Protein AF-A0A7C3X7G8-F1 (afdb_monomer)

Nearest PDB structures (foldseek):
  5icu-assembly1_A  TM=6.407E-01  e=3.905E-02  Methylosinus trichosporium OB3b
  2ca4-assembly1_A  TM=5.528E-01  e=1.780E-02  Ancylobacter novellus
  5m60-assembly1_A  TM=2.795E-01  e=1.340E-03  Thermochaetoides thermophila
  5szp-assembly1_B  TM=4.345E-01  e=1.712E-01  Mus musculus
  6kvh-assembly1_A  TM=1.977E-01  e=3.449E+00  Evansstolkia leycettana

Mean predicted aligned error: 15.3 Å

pLDDT: mean 84.06, std 15.71, range [29.53, 98.81]

Sequence (571 aa):
MKRIILPLILSIAFSFAQTVARAELTGPTQNPYFVDGREGIGNNNNDGKSWLTPKKTIQAAVNAAMNDFPAQVWVRAGVYHETVTTEYVSIYGGFDGTESDRRDAKWWKNLTVIDGQGTQGSVVTLYFAKVDGFTIRNGGSGIGVSGDEAWISHNVIRETDRCVSLSDNKPGYSWITNNLLMDFDEYGIYNSRADVRCNTIVGNGSAGSHGIHRLLGNCISNIVTGCDYGVYDCPYTAFNHLWGNSVRDYYLSDNPQKTLGDDDISEDPEFANPDPQDPDYRLCYGSPCINTGYWDDAQPVEVVVDLDGHPRDQGCDPGPCIDIGAYEYGVSEDVDVIIESPQGTTWTIEPCQTSQVIEISASTEIEGASIDHVDLWIDGVRADPAPTYNETTELWTCEWTLPCPLPSQVAIRIRATDTEGNYAESAAAVELELQESPSVIFIRPEDSCGTTHDGHSWLTAFHSVQQGVNAAASEDKSEVWVAEGEYDVSQYGLSLADGVAVYGGFELGQCAREERDWLIHPSTLTGPSSAPVVTADCVGSGTALDGFTLAAGMPDCGGGVYCTDSSSHCG

Secondary structure (DSSP, 8-state):
---------TTTHHHHHHHHHHHTTTSS----EEE--STTT--TTS--SSTTS-BSSHHHHHHHHTTSSSEEEEEESEEEES-EEEESEEEEEEE-S--SSGGG--TTTS-EEEEEEEEEEEEEEEES-EEES-EEEEEEEEEEE-SS--EEES-EEEEEEEEEEE-SPPSS--EEES-EEESEEEEEEEEE-SEEES-EEE----TT-EEEEEE-SEEES-EEESSSEEEES--EEES-EE---SSEEEE-TT-TT----TTSB-S---EEE--TTS-EEEEPTT-TTTT-B---TTS-TT--B-TTS-BS----TTS--B-SSS------TT--EEE-SSSSPEEEE-TT--EEEEEE-EEE-STT--EEEEEEEETTEEPSSPPEEETTTTEEEEEEEPPSSPPSEE-EEEEEEETTS-EEE--S-EEEEEPP-SSEEEE-SS---SS---SSSSTT-BS-HHHHHHHHHHTT--EEEEESEEEE-TTT-EEPPTT-EEEEEEPTT--SGGG--TTTS-EEEE--TTS-SEEEES--TT-EEESEEEES--GGGTSSEEEES----B-

Radius of gyration: 34.09 Å; Cα contacts (8 Å, |Δi|>4): 1630; chains: 1; bounding box: 60×104×95 Å

Solvent-accessible surface area (backbone atoms only — not comparable to full-atom values): 29077 Å² total; per-residue (Å²): 138,86,85,91,85,88,80,96,68,73,72,62,63,62,50,49,58,56,45,56,67,56,46,76,78,77,56,82,80,72,76,46,23,20,27,28,65,52,88,92,64,26,32,68,86,39,86,8,72,35,76,89,34,10,6,30,42,65,50,53,25,49,65,59,38,72,80,49,76,75,24,39,35,43,30,27,43,46,75,42,85,45,63,37,74,36,65,53,36,27,42,34,28,4,25,89,61,77,74,92,51,80,85,66,42,38,38,64,77,20,57,16,33,41,33,22,81,67,34,77,48,45,19,31,34,40,25,46,22,39,44,33,20,31,37,30,27,30,9,39,16,22,34,29,34,76,50,60,47,33,38,41,29,42,28,40,22,35,53,15,40,19,24,31,38,39,64,83,55,72,83,75,61,25,36,42,33,30,22,39,28,34,48,26,50,41,19,35,35,35,37,39,32,32,41,38,30,23,22,28,28,37,36,65,60,32,83,83,11,23,29,34,32,43,30,76,25,46,40,32,7,26,30,22,27,33,12,23,26,13,36,33,44,47,88,46,65,46,25,28,36,32,28,76,22,77,74,33,36,58,43,30,88,94,45,76,81,56,71,79,56,95,62,36,44,73,58,79,63,43,49,71,28,81,46,90,93,67,65,32,80,45,59,37,99,84,21,71,35,60,63,53,18,75,81,64,93,83,56,68,90,82,68,54,43,34,46,74,65,42,57,39,64,69,70,46,87,97,48,68,28,25,28,31,15,23,37,56,78,58,81,61,98,82,58,58,40,46,74,76,35,75,59,81,44,75,45,79,39,55,32,31,56,53,58,46,78,46,63,29,40,68,48,52,72,47,90,91,50,45,68,64,51,44,47,43,26,51,73,81,43,68,49,83,74,54,45,43,77,37,86,88,79,69,28,30,38,34,83,39,73,57,62,61,60,74,59,69,56,48,34,38,36,40,37,39,29,32,69,84,70,53,60,32,71,48,64,56,48,35,40,40,41,76,44,82,53,83,39,50,23,23,29,35,60,68,88,52,32,74,92,59,58,79,11,58,19,62,53,26,15,19,63,43,68,60,58,34,44,52,46,18,57,74,69,72,18,41,29,32,44,27,32,37,42,65,38,86,28,44,89,78,24,38,64,59,41,62,43,31,25,38,39,27,4,27,59,92,53,59,79,50,84,86,72,48,42,37,86,83,23,45,13,33,41,37,16,13,73,86,36,25,24,32,38,37,64,68,23,43,76,52,22,37,51,38,43,64,48,73,37,64,24,16,71,94,59,45,21,45,62,34,77,41,86,50,70,51,66,81,106

Foldseek 3Di:
DDDDDDDDDPPPVVVVVVCVVVVCVDDPDAQAFEEDQDPPQADLPFLSRALNRHHNAPQSRQVSQVVRPCYEYEYFADEHAAAHEHASYAYEYQDPRPDDDSVPRDLLVGAAEQAPQQAAAESYEDHQYEYASYEAERYLEPYEYEYPQYEYELYEAEHHQEDYEYDQYDADHYEHALYEQEHHQAEPYYAENYAYFQAEFAYCLHPNHEDAEQYAHAAFLAEAENALEDYEQHPHYAQYEFEHRNNYSDAHPVCRPDDDDPLYHYDDQQFLACDPVDDGRAGDPPGPQAQSTDDDPVDDPPCQAASNRHGQFPDDPPDGRGGRHRHHPDPPPPKDFDWPDDAAEEDEDEQLAFKDKGWIATAMPDDPKGFPFKWKDKQNRTDVVGFDQDPVVRTTIDIGGADAPHDQKIFMKMWTAMPVGDIDMHHTIYGYDYDFDLAEFEEEQDQQDDPAQLRRHVNNHHNAPQVRQVSNQVSVHQEYEYWADEHEAAPPAREHDANHEYEYADDRSDDDSVVGDLVVRPYEQEYHCAAANYEYELHEANYEYYSYHYDNAHVVQVRHYHYYNYDYDYD

Structure (mmCIF, N/CA/C/O backbone):
data_AF-A0A7C3X7G8-F1
#
_entry.id   AF-A0A7C3X7G8-F1
#
loop_
_atom_site.group_PDB
_atom_site.id
_atom_site.type_symbol
_atom_site.label_atom_id
_atom_site.label_alt_id
_atom_site.label_comp_id
_atom_site.label_asym_id
_atom_site.label_entity_id
_atom_site.label_seq_id
_atom_site.pdbx_PDB_ins_code
_atom_site.Cartn_x
_atom_site.Cartn_y
_atom_site.Cartn_z
_atom_site.occupancy
_atom_site.B_iso_or_equiv
_atom_site.auth_seq_id
_atom_site.auth_comp_id
_atom_site.auth_asym_id
_atom_site.auth_atom_id
_atom_site.pdbx_PDB_model_num
ATOM 1 N N . MET A 1 1 ? 31.427 56.854 36.464 1.00 34.00 1 MET A N 1
ATOM 2 C CA . MET A 1 1 ? 30.341 57.858 36.579 1.00 34.00 1 MET A CA 1
ATOM 3 C C . MET A 1 1 ? 29.138 57.364 35.778 1.00 34.00 1 MET A C 1
ATOM 5 O O . MET A 1 1 ? 29.350 56.969 34.646 1.00 34.00 1 MET A O 1
ATOM 9 N N . LYS A 1 2 ? 27.932 57.448 36.372 1.00 30.89 2 LYS A N 1
ATOM 10 C CA . LYS A 1 2 ? 26.566 57.275 35.801 1.00 30.89 2 LYS A CA 1
ATOM 11 C C . LYS A 1 2 ? 25.977 55.853 35.581 1.00 30.89 2 LYS A C 1
ATOM 13 O O . LYS A 1 2 ? 26.006 55.316 34.491 1.00 30.89 2 LYS A O 1
ATOM 18 N N . ARG A 1 3 ? 25.437 55.285 36.673 1.00 34.44 3 ARG A N 1
ATOM 19 C CA . ARG A 1 3 ? 24.011 54.974 37.000 1.00 34.44 3 ARG A CA 1
ATOM 20 C C . ARG A 1 3 ? 22.931 54.669 35.905 1.00 34.44 3 ARG A C 1
ATOM 22 O O . ARG A 1 3 ? 22.633 55.569 35.132 1.00 34.44 3 ARG A O 1
ATOM 29 N N . ILE A 1 4 ? 22.206 53.542 36.147 1.00 32.75 4 ILE A N 1
ATOM 30 C CA . ILE A 1 4 ? 20.722 53.251 36.088 1.00 32.75 4 ILE A CA 1
ATOM 31 C C . ILE A 1 4 ? 20.149 53.018 34.651 1.00 32.75 4 ILE A C 1
ATOM 33 O O . ILE A 1 4 ? 20.460 53.807 33.774 1.00 32.75 4 ILE A O 1
ATOM 37 N N . ILE A 1 5 ? 19.395 51.953 34.283 1.00 29.53 5 ILE A N 1
ATOM 38 C CA . ILE A 1 5 ? 18.010 51.520 34.649 1.00 29.53 5 ILE A CA 1
ATOM 39 C C . ILE A 1 5 ? 17.731 50.061 34.178 1.00 29.53 5 ILE A C 1
ATOM 41 O O . ILE A 1 5 ? 18.105 49.700 33.068 1.00 29.53 5 ILE A O 1
ATOM 45 N N . LEU A 1 6 ? 17.045 49.259 35.012 1.00 37.34 6 LEU A N 1
ATOM 46 C CA . LEU A 1 6 ? 16.401 47.957 34.703 1.00 37.34 6 LEU A CA 1
ATOM 47 C C . LEU A 1 6 ? 14.994 48.184 34.087 1.00 37.34 6 LEU A C 1
ATOM 49 O O . LEU A 1 6 ? 14.377 49.196 34.418 1.00 37.34 6 LEU A O 1
ATOM 53 N N . PRO A 1 7 ? 14.412 47.244 33.315 1.00 37.69 7 PRO A N 1
ATOM 54 C CA . PRO A 1 7 ? 13.387 46.375 33.935 1.00 37.69 7 PRO A CA 1
ATOM 55 C C . PRO A 1 7 ? 13.446 44.926 33.394 1.00 37.69 7 PRO A C 1
ATOM 57 O O . PRO A 1 7 ? 13.682 44.700 32.216 1.00 37.69 7 PRO A O 1
ATOM 60 N N . LEU A 1 8 ? 13.371 43.857 34.193 1.00 32.34 8 LEU A N 1
ATOM 61 C CA . LEU A 1 8 ? 12.245 43.385 35.019 1.00 32.34 8 LEU A CA 1
ATOM 62 C C . LEU A 1 8 ? 10.887 43.246 34.298 1.00 32.34 8 LEU A C 1
ATOM 64 O O . LEU A 1 8 ? 9.875 43.638 34.860 1.00 32.34 8 LEU A O 1
ATOM 68 N N . ILE A 1 9 ? 10.835 42.700 33.075 1.00 31.84 9 ILE A N 1
ATOM 69 C CA . ILE A 1 9 ? 9.558 42.231 32.472 1.00 31.84 9 ILE A CA 1
ATOM 70 C C . ILE A 1 9 ? 9.645 40.810 31.866 1.00 31.84 9 ILE A C 1
ATOM 72 O O . ILE A 1 9 ? 8.623 40.152 31.717 1.00 31.84 9 ILE A O 1
ATOM 76 N N . LEU A 1 10 ? 10.834 40.246 31.622 1.00 30.80 10 LEU A N 1
ATOM 77 C CA . LEU A 1 10 ? 10.946 38.980 30.873 1.00 30.80 10 LEU A CA 1
ATOM 78 C C . LEU A 1 10 ? 10.880 37.690 31.722 1.00 30.80 10 LEU A C 1
ATOM 80 O O . LEU A 1 10 ? 10.752 36.604 31.175 1.00 30.80 10 LEU A O 1
ATOM 84 N N . SER A 1 11 ? 10.928 37.778 33.055 1.00 33.22 11 SER A N 1
ATOM 85 C CA . SER A 1 11 ? 11.036 36.582 33.915 1.00 33.22 11 SER A CA 1
ATOM 86 C C . SER A 1 11 ? 9.701 36.038 34.442 1.00 33.22 11 SER A C 1
ATOM 88 O O . SER A 1 11 ? 9.696 34.977 35.060 1.00 33.22 11 SER A O 1
ATOM 90 N N . ILE A 1 12 ? 8.577 36.736 34.234 1.00 30.62 12 ILE A N 1
ATOM 91 C CA . ILE A 1 12 ? 7.260 36.291 34.738 1.00 30.62 12 ILE A CA 1
ATOM 92 C C . ILE A 1 12 ? 6.513 35.466 33.671 1.00 30.62 12 ILE A C 1
ATOM 94 O O . ILE A 1 12 ? 5.846 34.495 34.016 1.00 30.62 12 ILE A O 1
ATOM 98 N N . ALA A 1 13 ? 6.714 35.756 32.378 1.00 34.22 13 ALA A N 1
ATOM 99 C CA . ALA A 1 13 ? 6.174 34.950 31.274 1.00 34.22 13 ALA A CA 1
ATOM 100 C C . ALA A 1 13 ? 6.885 33.589 31.127 1.00 34.22 13 ALA A C 1
ATOM 102 O O . ALA A 1 13 ? 6.242 32.586 30.837 1.00 34.22 13 ALA A O 1
ATOM 103 N N . PHE A 1 14 ? 8.190 33.534 31.427 1.00 36.34 14 PHE A N 1
ATOM 104 C CA . PHE A 1 14 ? 8.992 32.302 31.380 1.00 36.34 14 PHE A CA 1
ATOM 105 C C . PHE A 1 14 ? 8.581 31.274 32.450 1.00 36.34 14 PHE A C 1
ATOM 107 O O . PHE A 1 14 ? 8.727 30.074 32.253 1.00 36.34 14 PHE A O 1
ATOM 114 N N . SER A 1 15 ? 8.030 31.737 33.580 1.00 35.91 15 SER A N 1
ATOM 115 C CA . SER A 1 15 ? 7.562 30.854 34.652 1.00 35.91 15 SER A CA 1
ATOM 116 C C . SER A 1 15 ? 6.134 30.368 34.418 1.00 35.91 15 SER A C 1
ATOM 118 O O . SER A 1 15 ? 5.845 29.233 34.773 1.00 35.91 15 SER A O 1
ATOM 120 N N . PHE A 1 16 ? 5.249 31.162 33.804 1.00 33.28 16 PHE A N 1
ATOM 121 C CA . PHE A 1 16 ? 3.862 30.743 33.571 1.00 33.28 16 PHE A CA 1
ATOM 122 C C . PHE A 1 16 ? 3.738 29.686 32.464 1.00 33.28 16 PHE A C 1
ATOM 124 O O . PHE A 1 16 ? 3.043 28.703 32.682 1.00 33.28 16 PHE A O 1
ATOM 131 N N . ALA A 1 17 ? 4.467 29.801 31.346 1.00 39.50 17 ALA A N 1
ATOM 132 C CA . ALA A 1 17 ? 4.390 28.820 30.253 1.00 39.50 17 ALA A CA 1
ATOM 133 C C . ALA A 1 17 ? 4.929 27.428 30.654 1.00 39.50 17 ALA A C 1
ATOM 135 O O . ALA A 1 17 ? 4.271 26.417 30.423 1.00 39.50 17 ALA A O 1
ATOM 136 N N . GLN A 1 18 ? 6.060 27.366 31.374 1.00 38.69 18 GLN A N 1
ATOM 137 C CA . GLN A 1 18 ? 6.539 26.104 31.959 1.00 38.69 18 GLN A CA 1
ATOM 138 C C . GLN A 1 18 ? 5.629 25.579 33.079 1.00 38.69 18 GLN A C 1
ATOM 140 O O . GLN A 1 18 ? 5.585 24.373 33.307 1.00 38.69 18 GLN A O 1
ATOM 145 N N . THR A 1 19 ? 4.908 26.455 33.787 1.00 32.78 19 THR A N 1
ATOM 146 C CA . THR A 1 19 ? 3.974 26.033 34.843 1.00 32.78 19 THR A CA 1
ATOM 147 C C . THR A 1 19 ? 2.680 25.471 34.259 1.00 32.78 19 THR A C 1
ATOM 149 O O . THR A 1 19 ? 2.146 24.542 34.847 1.00 32.78 19 THR A O 1
ATOM 152 N N . VAL A 1 20 ? 2.202 25.948 33.104 1.00 40.31 20 VAL A N 1
ATOM 153 C CA . VAL A 1 20 ? 1.021 25.371 32.434 1.00 40.31 20 VAL A CA 1
ATOM 154 C C . VAL A 1 20 ? 1.369 24.024 31.787 1.00 40.31 20 VAL A C 1
ATOM 156 O O . VAL A 1 20 ? 0.652 23.059 32.021 1.00 40.31 20 VAL A O 1
ATOM 159 N N . ALA A 1 21 ? 2.528 23.900 31.127 1.00 39.31 21 ALA A N 1
ATOM 160 C CA . ALA A 1 21 ? 2.989 22.619 30.572 1.00 39.31 21 ALA A CA 1
ATOM 161 C C . ALA A 1 21 ? 3.365 21.572 31.650 1.00 39.31 21 ALA A C 1
ATOM 163 O O . ALA A 1 21 ? 3.149 20.381 31.455 1.00 39.31 21 ALA A O 1
ATOM 164 N N . ARG A 1 22 ? 3.880 21.980 32.828 1.00 34.44 22 ARG A N 1
ATOM 165 C CA . ARG A 1 22 ? 4.102 21.056 33.969 1.00 34.44 22 ARG A CA 1
ATOM 166 C C . ARG A 1 22 ? 2.856 20.804 34.823 1.00 34.44 22 ARG A C 1
ATOM 168 O O . ARG A 1 22 ? 2.861 19.842 35.587 1.00 34.44 22 ARG A O 1
ATOM 175 N N . ALA A 1 23 ? 1.813 21.632 34.738 1.00 35.31 23 ALA A N 1
ATOM 176 C CA . ALA A 1 23 ? 0.577 21.424 35.498 1.00 35.31 23 ALA A CA 1
ATOM 177 C C . ALA A 1 23 ? -0.271 20.261 34.952 1.00 35.31 23 ALA A C 1
ATOM 179 O O . ALA A 1 23 ? -1.077 19.714 35.704 1.00 35.31 23 ALA A O 1
ATOM 180 N N . GLU A 1 24 ? -0.056 19.836 33.703 1.00 50.62 24 GLU A N 1
ATOM 181 C CA . GLU A 1 24 ? -0.775 18.702 33.099 1.00 50.62 24 GLU A CA 1
ATOM 182 C C . GLU A 1 24 ? -0.280 17.324 33.575 1.00 50.62 24 GLU A C 1
ATOM 184 O O . GLU A 1 24 ? -0.975 16.332 33.384 1.00 50.62 24 GLU A O 1
ATOM 189 N N . LEU A 1 25 ? 0.864 17.246 34.270 1.00 44.44 25 LEU A N 1
ATOM 190 C CA . LEU A 1 25 ? 1.447 15.971 34.721 1.00 44.44 25 LEU A CA 1
ATOM 191 C C . LEU A 1 25 ? 1.134 15.593 36.181 1.0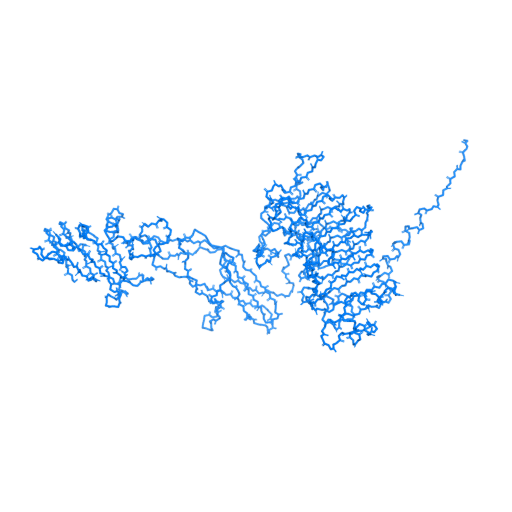0 44.44 25 LEU A C 1
ATOM 193 O O . LEU A 1 25 ? 1.471 14.488 36.600 1.00 44.44 25 LEU A O 1
ATOM 197 N N . THR A 1 26 ? 0.506 16.465 36.985 1.00 34.88 26 THR A N 1
ATOM 198 C CA . THR A 1 26 ? 0.216 16.159 38.410 1.00 34.88 26 THR A CA 1
ATOM 199 C C . THR A 1 26 ? -1.123 16.688 38.949 1.00 34.88 26 THR A C 1
ATOM 201 O O . THR A 1 26 ? -1.341 16.669 40.161 1.00 34.88 26 THR A O 1
ATOM 204 N N . GLY A 1 27 ? -2.018 17.196 38.098 1.00 36.22 27 GLY A N 1
ATOM 205 C CA . GLY A 1 27 ? -3.374 17.605 38.495 1.00 36.22 27 GLY A CA 1
ATOM 206 C C . GLY A 1 27 ? -4.402 16.471 38.347 1.00 36.22 27 GLY A C 1
ATOM 207 O O . GLY A 1 27 ? -4.149 15.537 37.590 1.00 36.22 27 GLY A O 1
ATOM 208 N N . PRO A 1 28 ? -5.558 16.518 39.044 1.00 38.09 28 PRO A N 1
ATOM 209 C CA . PRO A 1 28 ? -6.655 15.587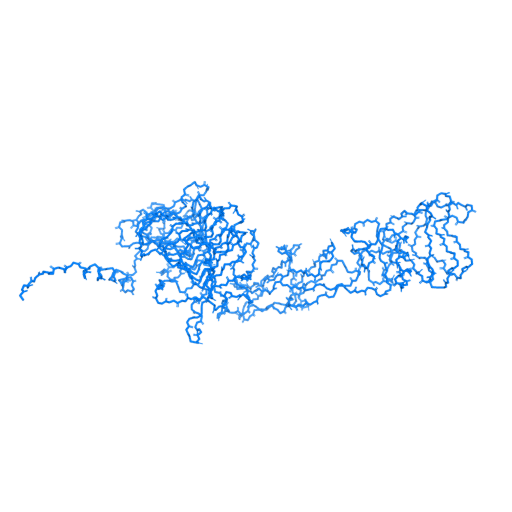 38.776 1.00 38.09 28 PRO A CA 1
ATOM 210 C C . PRO A 1 28 ? -7.037 15.670 37.293 1.00 38.09 28 PRO A C 1
ATOM 212 O O . PRO A 1 28 ? -7.066 16.767 36.734 1.00 38.09 28 PRO A O 1
ATOM 215 N N . THR A 1 29 ? -7.284 14.510 36.685 1.00 46.72 29 THR A N 1
ATOM 216 C CA . THR A 1 29 ? -7.701 14.310 35.290 1.00 46.72 29 THR A CA 1
ATOM 217 C C . THR A 1 29 ? -8.575 15.462 34.775 1.00 46.72 29 THR A C 1
ATOM 219 O O . THR A 1 29 ? -9.627 15.760 35.344 1.00 46.72 29 THR A O 1
ATOM 222 N N . GLN A 1 30 ? -8.130 16.142 33.710 1.00 61.06 30 GLN A N 1
ATOM 223 C CA . GLN A 1 30 ? -8.969 17.098 32.979 1.00 61.06 30 GLN A CA 1
ATOM 224 C C . GLN A 1 30 ? -10.236 16.352 32.546 1.00 61.06 30 GLN A C 1
ATOM 226 O O . GLN A 1 30 ? -10.116 15.321 31.899 1.00 61.06 30 GLN A O 1
ATOM 231 N N . ASN A 1 31 ? -11.429 16.812 32.942 1.00 73.38 31 ASN A N 1
ATOM 232 C CA . ASN A 1 31 ? -12.682 16.114 32.628 1.00 73.38 31 ASN A CA 1
ATOM 233 C C . ASN A 1 31 ? -12.931 16.160 31.112 1.00 73.38 31 ASN A C 1
ATOM 235 O O . ASN A 1 31 ? -13.314 17.228 30.617 1.00 73.38 31 ASN A O 1
ATOM 239 N N . PRO A 1 32 ? -12.743 15.048 30.380 1.00 90.88 32 PRO A N 1
ATOM 240 C CA . PRO A 1 32 ? -12.905 15.061 28.941 1.00 90.88 32 PRO A CA 1
ATOM 241 C C . PRO A 1 32 ? -14.388 15.155 28.582 1.00 90.88 32 PRO A C 1
ATOM 243 O O . PRO A 1 32 ? -15.280 14.816 29.369 1.00 90.88 32 PRO A O 1
ATOM 246 N N . TYR A 1 33 ? -14.641 15.632 27.372 1.00 96.06 33 TYR A N 1
ATOM 247 C CA . TYR A 1 33 ? -15.934 15.514 26.729 1.00 96.06 33 TYR A CA 1
ATOM 248 C C . TYR A 1 33 ? -15.932 14.315 25.785 1.00 96.06 33 TYR A C 1
ATOM 250 O O . TYR A 1 33 ? -15.005 14.141 25.006 1.00 96.06 33 TYR A O 1
ATOM 258 N N . PHE A 1 34 ? -16.973 13.499 25.832 1.00 97.38 34 PHE A N 1
ATOM 259 C CA . PHE A 1 34 ? -17.042 12.224 25.128 1.00 97.38 34 PHE A CA 1
ATOM 260 C C . PHE A 1 34 ? -17.950 12.314 23.902 1.00 97.38 34 PHE A C 1
ATOM 262 O O . PHE A 1 34 ? -19.038 12.899 23.971 1.00 97.38 34 PHE A O 1
ATOM 269 N N . VAL A 1 35 ? -17.520 11.708 22.796 1.00 98.56 35 VAL A N 1
ATOM 270 C CA . VAL A 1 35 ? -18.251 11.666 21.521 1.00 98.56 35 VAL A CA 1
ATOM 271 C C . VAL A 1 35 ? -18.458 10.218 21.087 1.00 98.56 35 VAL A C 1
ATOM 273 O O . VAL A 1 35 ? -17.504 9.449 21.027 1.00 98.56 35 VAL A O 1
ATOM 276 N N . ASP A 1 36 ? -19.697 9.861 20.753 1.00 97.81 36 ASP A N 1
ATOM 277 C CA . ASP A 1 36 ? -20.054 8.557 20.187 1.00 97.81 36 ASP A CA 1
ATOM 278 C C . ASP A 1 36 ? -21.027 8.769 19.022 1.00 97.81 36 ASP A C 1
ATOM 280 O O . ASP A 1 36 ? -22.185 9.134 19.222 1.00 97.81 36 ASP A O 1
ATOM 284 N N . GLY A 1 37 ? -20.552 8.570 17.793 1.00 93.56 37 GLY A N 1
ATOM 285 C CA . GLY A 1 37 ? -21.340 8.799 16.580 1.00 93.56 37 GLY A CA 1
ATOM 286 C C . GLY A 1 37 ? -22.451 7.774 16.327 1.00 93.56 37 GLY A C 1
ATOM 287 O O . GLY A 1 37 ? -23.270 7.983 15.429 1.00 93.56 37 GLY A O 1
ATOM 288 N N . ARG A 1 38 ? -22.519 6.671 17.089 1.00 90.56 38 ARG A N 1
ATOM 289 C CA . ARG A 1 38 ? -23.474 5.584 16.825 1.00 90.56 38 ARG A CA 1
ATOM 290 C C . ARG A 1 38 ? -24.914 6.035 17.041 1.00 90.56 38 ARG A C 1
ATOM 292 O O . ARG A 1 38 ? -25.264 6.675 18.038 1.00 90.56 38 ARG A O 1
ATOM 299 N N . GLU A 1 39 ? -25.778 5.634 16.113 1.00 87.94 39 GLU A N 1
ATOM 300 C CA . GLU A 1 39 ? -27.205 5.929 16.187 1.00 87.94 39 GLU A CA 1
ATOM 301 C C . GLU A 1 39 ? -27.832 5.369 17.472 1.00 87.94 39 GLU A C 1
ATOM 303 O O . GLU A 1 39 ? -27.623 4.217 17.846 1.00 87.94 39 GLU A O 1
ATOM 308 N N . GLY A 1 40 ? -28.614 6.205 18.159 1.00 88.12 40 GLY A N 1
ATOM 309 C CA . GLY A 1 40 ? -29.270 5.849 19.421 1.00 88.12 40 GLY A CA 1
ATOM 310 C C . GLY A 1 40 ? -28.385 5.903 20.673 1.00 88.12 40 GLY A C 1
ATOM 311 O O . GLY A 1 40 ? -28.929 5.757 21.766 1.00 88.12 40 GLY A O 1
ATOM 312 N N . ILE A 1 41 ? -27.075 6.154 20.541 1.00 91.88 41 ILE A N 1
ATOM 313 C CA . ILE A 1 41 ? -26.145 6.326 21.671 1.00 91.88 41 ILE A CA 1
ATOM 314 C C . ILE A 1 41 ? -25.783 7.805 21.848 1.00 91.88 41 ILE A C 1
ATOM 316 O O . ILE A 1 41 ? -26.143 8.423 22.853 1.00 91.88 41 ILE A O 1
ATOM 320 N N . GLY A 1 42 ? -25.124 8.402 20.852 1.00 93.81 42 GLY A N 1
ATOM 321 C CA . GLY A 1 42 ? -24.756 9.814 20.877 1.00 93.81 42 GLY A CA 1
ATOM 322 C C . GLY A 1 42 ? -25.948 10.749 20.741 1.00 93.81 42 GLY A C 1
ATOM 323 O O . GLY A 1 42 ? -26.827 10.557 19.895 1.00 93.81 42 GLY A O 1
ATOM 324 N N . ASN A 1 43 ? -25.955 11.830 21.522 1.00 96.94 43 ASN A N 1
ATOM 325 C CA . ASN A 1 43 ? -26.940 12.899 21.372 1.00 96.94 43 ASN A CA 1
ATOM 326 C C . ASN A 1 43 ? -26.323 14.264 21.696 1.00 96.94 43 ASN A C 1
ATOM 328 O O . ASN A 1 43 ? -25.766 14.468 22.769 1.00 96.94 43 ASN A O 1
ATOM 332 N N . ASN A 1 44 ? -26.462 15.245 20.800 1.00 97.25 44 ASN A N 1
ATOM 333 C CA . ASN A 1 44 ? -25.894 16.585 21.008 1.00 97.25 44 ASN A CA 1
ATOM 334 C C . ASN A 1 44 ? -26.535 17.363 22.173 1.00 97.25 44 ASN A C 1
ATOM 336 O O . ASN A 1 44 ? -25.929 18.316 22.671 1.00 97.25 44 ASN A O 1
ATOM 340 N N . ASN A 1 45 ? -27.702 16.918 22.652 1.00 96.62 45 ASN A N 1
ATOM 341 C CA . ASN A 1 45 ? -28.335 17.420 23.873 1.00 96.62 45 ASN A CA 1
ATOM 342 C C . ASN A 1 45 ? -27.746 16.825 25.161 1.00 96.62 45 ASN A C 1
ATOM 344 O O . ASN A 1 45 ? -28.003 17.372 26.232 1.00 96.62 45 ASN A O 1
ATOM 348 N N . ASN A 1 46 ? -26.985 15.728 25.083 1.00 96.31 46 ASN A N 1
ATOM 349 C CA . ASN A 1 46 ? -26.298 15.174 26.247 1.00 96.31 46 ASN A CA 1
ATOM 350 C C . ASN A 1 46 ? -25.249 16.164 26.764 1.00 96.31 46 ASN A C 1
ATOM 352 O O . ASN A 1 46 ? -24.784 17.026 26.019 1.00 96.31 46 ASN A O 1
ATOM 356 N N . ASP A 1 47 ? -24.850 16.052 28.029 1.00 93.44 47 ASP A N 1
ATOM 357 C CA . ASP A 1 47 ? -23.798 16.909 28.584 1.00 93.44 47 ASP A CA 1
ATOM 358 C C . ASP A 1 47 ? -22.415 16.614 27.983 1.00 93.44 47 ASP A C 1
ATOM 360 O O . ASP A 1 47 ? -21.588 17.518 27.907 1.00 93.44 47 ASP A O 1
ATOM 364 N N . GLY A 1 48 ? -22.189 15.399 27.480 1.00 95.19 48 GLY A N 1
ATOM 365 C CA . GLY A 1 48 ? -20.904 14.961 26.960 1.00 95.19 48 GLY A CA 1
ATOM 366 C C . GLY A 1 48 ? -19.901 14.621 28.054 1.00 95.19 48 GLY A C 1
ATOM 367 O O . GLY A 1 48 ? -18.734 14.504 27.736 1.00 95.19 48 GLY A O 1
ATOM 368 N N . LYS A 1 49 ? -20.294 14.483 29.326 1.00 93.06 49 LYS A N 1
ATOM 369 C CA . LYS A 1 49 ? -19.356 14.302 30.455 1.00 93.06 49 LYS A CA 1
ATOM 370 C C . LYS A 1 49 ? -19.035 12.842 30.787 1.00 93.06 49 LYS A C 1
ATOM 372 O O . LYS A 1 49 ? -18.289 12.586 31.728 1.00 93.06 49 LYS A O 1
ATOM 377 N N . SER A 1 50 ? -19.602 11.885 30.050 1.00 94.56 50 SER A N 1
ATOM 378 C CA . SER A 1 50 ? -19.287 10.456 30.166 1.00 94.56 50 SER A CA 1
ATOM 379 C C . SER A 1 50 ? -19.613 9.700 28.875 1.00 94.56 50 SER A C 1
ATOM 381 O O . SER A 1 50 ? -20.433 10.164 28.082 1.00 94.56 50 SER A O 1
ATOM 383 N N . TRP A 1 51 ? -19.081 8.484 28.725 1.00 94.44 51 TRP A N 1
ATOM 384 C CA . TRP A 1 51 ? -19.496 7.542 27.677 1.00 94.44 51 TRP A CA 1
ATOM 385 C C . TRP A 1 51 ? -20.976 7.114 27.755 1.00 94.44 51 TRP A C 1
ATOM 387 O O . TRP A 1 51 ? -21.513 6.618 26.770 1.00 94.44 51 TRP A O 1
ATOM 397 N N . LEU A 1 52 ? -21.666 7.319 28.891 1.00 94.19 52 LEU A N 1
ATOM 398 C CA . LEU A 1 52 ? -23.114 7.068 29.031 1.00 94.19 52 LEU A CA 1
ATOM 399 C C . LEU A 1 52 ? -23.975 8.225 28.508 1.00 94.19 52 LEU A C 1
ATOM 401 O O . LEU A 1 52 ? -25.141 8.029 28.166 1.00 94.19 52 LEU A O 1
ATOM 405 N N . THR A 1 53 ? -23.414 9.433 28.467 1.00 95.50 53 THR A N 1
ATOM 406 C CA . THR A 1 53 ? -24.063 10.650 27.971 1.00 95.50 53 THR A CA 1
ATOM 407 C C . THR A 1 53 ? -23.180 11.364 26.941 1.00 95.50 53 THR A C 1
ATOM 409 O O . THR A 1 53 ? -22.906 12.558 27.091 1.00 95.50 53 THR A O 1
ATOM 412 N N . PRO A 1 54 ? -22.724 10.683 25.872 1.00 97.62 54 PRO A N 1
ATOM 413 C CA . PRO A 1 54 ? -21.799 11.277 24.922 1.00 97.62 54 PRO A CA 1
ATOM 414 C C . PRO A 1 54 ? -22.531 12.224 23.967 1.00 97.62 54 PRO A C 1
ATOM 416 O O . PRO A 1 54 ? -23.724 12.060 23.671 1.00 97.62 54 PRO A O 1
ATOM 419 N N . LYS A 1 55 ? -21.811 13.219 23.448 1.00 98.25 55 LYS A N 1
ATOM 420 C CA . LYS A 1 55 ? -22.261 14.008 22.296 1.00 98.25 55 LYS A CA 1
ATOM 421 C C . LYS A 1 55 ? -22.316 13.118 21.050 1.00 98.25 55 LYS A C 1
ATOM 423 O O . LYS A 1 55 ? -21.626 12.106 20.982 1.00 98.25 55 LYS A O 1
ATOM 428 N N . LYS A 1 56 ? -23.135 13.498 20.063 1.00 98.00 56 LYS A N 1
ATOM 429 C CA . LYS A 1 56 ? -23.219 12.782 18.778 1.00 98.00 56 LYS A CA 1
ATOM 430 C C . LYS A 1 56 ? -22.120 13.217 17.808 1.00 98.00 56 LYS A C 1
ATOM 432 O O . LYS A 1 56 ? -21.607 12.387 17.075 1.00 98.00 56 LYS A O 1
ATOM 437 N N . THR A 1 57 ? -21.791 14.508 17.788 1.00 98.44 57 THR A N 1
ATOM 438 C CA . THR A 1 57 ? -20.801 15.081 16.863 1.00 98.44 57 THR A CA 1
ATOM 439 C C . THR A 1 57 ? -19.619 15.678 17.612 1.00 98.44 57 THR A C 1
ATOM 441 O O . THR A 1 57 ? -19.767 16.161 18.744 1.00 98.44 57 THR A O 1
ATOM 444 N N . ILE A 1 58 ? -18.456 15.686 16.963 1.00 98.62 58 ILE A N 1
ATOM 445 C CA . ILE A 1 58 ? -17.209 16.220 17.514 1.00 98.62 58 ILE A CA 1
ATOM 446 C C . ILE A 1 58 ? -17.373 17.717 17.777 1.00 98.62 58 ILE A C 1
ATOM 448 O O . ILE A 1 58 ? -17.105 18.181 18.888 1.00 98.62 58 ILE A O 1
ATOM 452 N N . GLN A 1 59 ? -17.938 18.470 16.826 1.00 98.06 59 GLN A N 1
ATOM 453 C CA . GLN A 1 59 ? -18.147 19.908 17.008 1.00 98.06 59 GLN A CA 1
ATOM 454 C C . GLN A 1 59 ? -19.065 20.229 18.199 1.00 98.06 59 GLN A C 1
ATOM 456 O O . GLN A 1 59 ? -18.880 21.240 18.877 1.00 98.06 59 GLN A O 1
ATOM 461 N N . ALA A 1 60 ? -20.059 19.387 18.501 1.00 97.88 60 ALA A N 1
ATOM 462 C CA . ALA A 1 60 ? -20.939 19.618 19.646 1.00 97.88 60 ALA A CA 1
ATOM 463 C C . ALA A 1 60 ? -20.226 19.396 20.989 1.00 97.88 60 ALA A C 1
ATOM 465 O O . ALA A 1 60 ? -20.561 20.071 21.967 1.00 97.88 60 ALA A O 1
ATOM 466 N N . ALA A 1 61 ? -19.257 18.478 21.043 1.00 97.50 61 ALA A N 1
ATOM 467 C CA . ALA A 1 61 ? -18.390 18.299 22.205 1.00 97.50 61 ALA A CA 1
ATOM 468 C C . ALA A 1 61 ? -17.404 19.452 22.355 1.00 97.50 61 ALA A C 1
ATOM 470 O O . ALA A 1 61 ? -17.334 20.019 23.442 1.00 97.50 61 ALA A O 1
ATOM 471 N N . VAL A 1 62 ? -16.750 19.873 21.268 1.00 96.31 62 VAL A N 1
ATOM 472 C CA . VAL A 1 62 ? -15.886 21.065 21.263 1.00 96.31 62 VAL A CA 1
ATOM 473 C C . VAL A 1 62 ? -16.654 22.283 21.781 1.00 96.31 62 VAL A C 1
ATOM 475 O O . VAL A 1 62 ? -16.218 22.935 22.727 1.00 96.31 62 VAL A O 1
ATOM 478 N N . ASN A 1 63 ? -17.858 22.535 21.258 1.00 95.44 63 ASN A N 1
ATOM 479 C CA . ASN A 1 63 ? -18.685 23.668 21.679 1.00 95.44 63 ASN A CA 1
ATOM 480 C C . ASN A 1 63 ? -19.060 23.626 23.170 1.00 95.44 63 ASN A C 1
ATOM 482 O O . ASN A 1 63 ? -19.162 24.672 23.811 1.00 95.44 63 ASN A O 1
ATOM 486 N N . ALA A 1 64 ? -19.300 22.434 23.721 1.00 94.19 64 ALA A N 1
ATOM 487 C CA . ALA A 1 64 ? -19.598 22.270 25.141 1.00 94.19 64 ALA A CA 1
ATOM 488 C C . ALA A 1 64 ? -18.343 22.488 26.005 1.00 94.19 64 ALA A C 1
ATOM 490 O O . ALA A 1 64 ? -18.411 23.178 27.025 1.00 94.19 64 ALA A O 1
ATOM 491 N N . ALA A 1 65 ? -17.203 21.976 25.539 1.00 93.06 65 ALA A N 1
ATOM 492 C CA . ALA A 1 65 ? -15.897 22.066 26.178 1.00 93.06 65 ALA A CA 1
ATOM 493 C C . ALA A 1 65 ? -15.353 23.495 26.297 1.00 93.06 65 ALA A C 1
ATOM 495 O O . ALA A 1 65 ? -14.612 23.773 27.238 1.00 93.06 65 ALA A O 1
ATOM 496 N N . MET A 1 66 ? -15.786 24.425 25.437 1.00 87.12 66 MET A N 1
ATOM 497 C CA . MET A 1 66 ? -15.366 25.835 25.490 1.00 87.12 66 MET A CA 1
ATOM 498 C C . MET A 1 66 ? -15.680 26.562 26.813 1.00 87.12 66 MET A C 1
ATOM 500 O O . MET A 1 66 ? -15.251 27.693 27.014 1.00 87.12 66 MET A O 1
ATOM 504 N N . ASN A 1 67 ? -16.453 25.967 27.722 1.00 81.06 67 ASN A N 1
ATOM 505 C CA . ASN A 1 67 ? -16.721 26.565 29.033 1.00 81.06 67 ASN A CA 1
ATOM 506 C C . ASN A 1 67 ? -15.781 26.056 30.142 1.00 81.06 67 ASN A C 1
ATOM 508 O O . ASN A 1 67 ? -15.824 26.595 31.246 1.00 81.06 67 ASN A O 1
ATOM 512 N N . ASP A 1 68 ? -14.922 25.071 29.850 1.00 82.69 68 ASP A N 1
ATOM 513 C CA . ASP A 1 68 ? -14.162 24.302 30.845 1.00 82.69 68 ASP A CA 1
ATOM 514 C C . ASP A 1 68 ? -12.646 24.266 30.563 1.00 82.69 68 ASP A C 1
ATOM 516 O O . ASP A 1 68 ? -12.002 23.234 30.732 1.00 82.69 68 ASP A O 1
ATOM 520 N N . PHE A 1 69 ? -12.053 25.376 30.117 1.00 74.88 69 PHE A N 1
ATOM 521 C CA . PHE A 1 69 ? -10.641 25.399 29.716 1.00 74.88 69 PHE A CA 1
ATOM 522 C C . PHE A 1 69 ? -9.636 25.181 30.872 1.00 74.88 69 PHE A C 1
ATOM 524 O O . PHE A 1 69 ? -9.804 25.781 31.942 1.00 74.88 69 PHE A O 1
ATOM 531 N N . PRO A 1 70 ? -8.527 24.440 30.638 1.00 72.44 70 PRO A N 1
ATOM 532 C CA . PRO A 1 70 ? -8.225 23.646 29.435 1.00 72.44 70 PRO A CA 1
ATOM 533 C C . PRO A 1 70 ? -9.101 22.384 29.348 1.00 72.44 70 PRO A C 1
ATOM 535 O O . PRO A 1 70 ? -9.321 21.713 30.356 1.00 72.44 70 PRO A O 1
ATOM 538 N N . ALA A 1 71 ? -9.592 22.065 28.144 1.00 86.25 71 ALA A N 1
ATOM 539 C CA . ALA A 1 71 ? -10.517 20.955 27.918 1.00 86.25 71 ALA A CA 1
ATOM 540 C C . ALA A 1 71 ? -10.059 20.026 26.788 1.00 86.25 71 ALA A C 1
ATOM 542 O O . ALA A 1 71 ? -9.343 20.424 25.866 1.00 86.25 71 ALA A O 1
ATOM 543 N N . GLN A 1 72 ? -10.526 18.782 26.856 1.00 92.44 72 GLN A N 1
ATOM 544 C CA . GLN A 1 72 ? -10.234 17.734 25.884 1.00 92.44 72 GLN A CA 1
ATOM 545 C C . GLN A 1 72 ? -11.527 17.083 25.409 1.00 92.44 72 GLN A C 1
ATOM 547 O O . GLN A 1 72 ? -12.501 17.008 26.161 1.00 92.44 72 GLN A O 1
ATOM 552 N N . VAL A 1 73 ? -11.522 16.583 24.179 1.00 97.25 73 VAL A N 1
ATOM 553 C CA . VAL A 1 73 ? -12.609 15.796 23.598 1.00 97.25 73 VAL A CA 1
ATOM 554 C C . VAL A 1 73 ? -12.060 14.433 23.196 1.00 97.25 73 VAL A C 1
ATOM 556 O O . VAL A 1 73 ? -11.093 14.360 22.442 1.00 97.25 73 VAL A O 1
ATOM 559 N N . TRP A 1 74 ? -12.666 13.366 23.708 1.00 97.75 74 TRP A N 1
ATOM 560 C CA . TRP A 1 74 ? -12.332 11.978 23.401 1.00 97.75 74 TRP A CA 1
ATOM 561 C C . TRP A 1 74 ? -13.394 11.404 22.472 1.00 97.75 74 TRP A C 1
ATOM 563 O O . TRP A 1 74 ? -14.594 11.449 22.769 1.00 97.75 74 TRP A O 1
ATOM 573 N N . VAL A 1 75 ? -12.953 10.893 21.328 1.00 98.50 75 VAL A N 1
ATOM 574 C CA . VAL A 1 75 ? -13.834 10.503 20.231 1.00 98.50 75 VAL A CA 1
ATOM 575 C C . VAL A 1 75 ? -13.769 9.000 20.023 1.00 98.50 75 VAL A C 1
ATOM 577 O O . VAL A 1 75 ? -12.721 8.455 19.672 1.00 98.50 75 VAL A O 1
ATOM 580 N N . ARG A 1 76 ? -14.913 8.334 20.217 1.00 96.31 76 ARG A N 1
ATOM 581 C CA . ARG A 1 76 ? -15.048 6.902 19.948 1.00 96.31 76 ARG A CA 1
ATOM 582 C C . ARG A 1 76 ? -14.790 6.611 18.469 1.00 96.31 76 ARG A C 1
ATOM 584 O O . ARG A 1 76 ? -15.239 7.384 17.621 1.00 96.31 76 ARG A O 1
ATOM 591 N N . ALA A 1 77 ? -14.168 5.471 18.185 1.00 93.44 77 ALA A N 1
ATOM 592 C CA . ALA A 1 77 ? -14.043 4.881 16.863 1.00 93.44 77 ALA A CA 1
ATOM 593 C C . ALA A 1 77 ? -15.361 4.943 16.078 1.00 93.44 77 ALA A C 1
ATOM 595 O O . ALA A 1 77 ? -16.455 4.731 16.618 1.00 93.44 77 ALA A O 1
ATOM 596 N N . GLY A 1 78 ? -15.244 5.244 14.790 1.00 89.38 78 GLY A N 1
ATOM 597 C CA . GLY A 1 78 ? -16.368 5.491 13.898 1.00 89.38 78 GLY A CA 1
ATOM 598 C C . GLY A 1 78 ? -16.070 6.577 12.870 1.00 89.38 78 GLY A C 1
ATOM 599 O O . GLY A 1 78 ? -15.025 7.224 12.904 1.00 89.38 78 GLY A O 1
ATOM 600 N N . VAL A 1 79 ? -17.016 6.773 11.951 1.00 95.19 79 VAL A N 1
ATOM 601 C CA . VAL A 1 79 ? -16.927 7.775 10.882 1.00 95.19 79 VAL A CA 1
ATOM 602 C C . VAL A 1 79 ? -17.819 8.967 11.208 1.00 95.19 79 VAL A C 1
ATOM 604 O O . VAL A 1 79 ? -19.028 8.818 11.397 1.00 95.19 79 VAL A O 1
ATOM 607 N N . TYR A 1 80 ? -17.219 10.152 11.243 1.00 97.94 80 TYR A N 1
ATOM 608 C CA . TYR A 1 80 ? -17.866 11.421 11.545 1.00 97.94 80 TYR A CA 1
ATOM 609 C C . TYR A 1 80 ? -17.870 12.299 10.295 1.00 97.94 80 TYR A C 1
ATOM 611 O O . TYR A 1 80 ? -16.834 12.773 9.837 1.00 97.94 80 TYR A O 1
ATOM 619 N N . HIS A 1 81 ? -19.060 12.501 9.735 1.00 97.62 81 HIS A N 1
ATOM 620 C CA . HIS A 1 81 ? -19.282 13.341 8.560 1.00 97.62 81 HIS A CA 1
ATOM 621 C C . HIS A 1 81 ? -19.483 14.799 8.977 1.00 97.62 81 HIS A C 1
ATOM 623 O O . HIS A 1 81 ? -20.615 15.265 9.138 1.00 97.62 81 HIS A O 1
ATOM 629 N N . GLU A 1 82 ? -18.383 15.502 9.219 1.00 97.81 82 GLU A N 1
ATOM 630 C CA . GLU A 1 82 ? -18.389 16.894 9.656 1.00 97.81 82 GLU A CA 1
ATOM 631 C C . GLU A 1 82 ? -17.061 17.592 9.345 1.00 97.81 82 GLU A C 1
ATOM 633 O O . GLU A 1 82 ? -16.045 16.963 9.067 1.00 97.81 82 GLU A O 1
ATOM 638 N N . THR A 1 83 ? -17.074 18.919 9.436 1.00 98.12 83 THR A N 1
ATOM 639 C CA . THR A 1 83 ? -15.859 19.728 9.573 1.00 98.12 83 THR A CA 1
ATOM 640 C C . THR A 1 83 ? -15.772 20.230 11.008 1.00 98.12 83 THR A C 1
ATOM 642 O O . THR A 1 83 ? -16.783 20.687 11.549 1.00 98.12 83 THR A O 1
ATOM 645 N N . VAL A 1 84 ? -14.584 20.198 11.605 1.00 98.12 84 VAL A N 1
ATOM 646 C CA . VAL A 1 84 ? -14.366 20.556 13.011 1.00 98.12 84 VAL A CA 1
ATOM 647 C C . VAL A 1 84 ? -13.513 21.812 13.106 1.00 98.12 84 VAL A C 1
ATOM 649 O O . VAL A 1 84 ? -12.394 21.852 12.611 1.00 98.12 84 VAL A O 1
ATOM 652 N N . THR A 1 85 ? -14.006 22.825 13.807 1.00 96.00 85 THR A N 1
ATOM 653 C CA . THR A 1 85 ? -13.215 23.986 14.215 1.00 96.00 85 THR A CA 1
ATOM 654 C C . THR A 1 85 ? -13.006 23.921 15.713 1.00 96.00 85 THR A C 1
ATOM 656 O O . THR A 1 85 ? -13.977 23.936 16.477 1.00 96.00 85 THR A O 1
ATOM 659 N N . THR A 1 86 ? -11.743 23.871 16.132 1.00 91.94 86 THR A N 1
ATOM 660 C CA . THR A 1 86 ? -11.384 23.797 17.544 1.00 91.94 86 THR A CA 1
ATOM 661 C C . THR A 1 86 ? -10.380 24.872 17.943 1.00 91.94 86 THR A C 1
ATOM 663 O O . THR A 1 86 ? -9.398 25.132 17.247 1.00 91.94 86 THR A O 1
ATOM 666 N N . GLU A 1 87 ? -10.665 25.509 19.076 1.00 88.19 87 GLU A N 1
ATOM 667 C CA . GLU A 1 87 ? -9.885 26.593 19.662 1.00 88.19 87 GLU A CA 1
ATOM 668 C C . GLU A 1 87 ? -9.696 26.310 21.157 1.00 88.19 87 GLU A C 1
ATOM 670 O O . GLU A 1 87 ? -10.682 26.172 21.883 1.00 88.19 87 GLU A O 1
ATOM 675 N N . TYR A 1 88 ? -8.446 26.159 21.611 1.00 86.19 88 TYR A N 1
ATOM 676 C CA . TYR A 1 88 ? -8.078 25.787 22.994 1.00 86.19 88 TYR A CA 1
ATOM 677 C C . TYR A 1 88 ? -8.646 24.445 23.512 1.00 86.19 88 TYR A C 1
ATOM 679 O O . TYR A 1 88 ? -8.454 24.104 24.682 1.00 86.19 88 TYR A O 1
ATOM 687 N N . VAL A 1 89 ? -9.338 23.671 22.669 1.00 91.50 89 VAL A N 1
ATOM 688 C CA . VAL A 1 89 ? -9.858 22.334 22.988 1.00 91.50 89 VAL A CA 1
ATOM 689 C C . VAL A 1 89 ? -9.100 21.301 22.164 1.00 91.50 89 VAL A C 1
ATOM 691 O O . VAL A 1 89 ? -9.155 21.311 20.936 1.00 91.50 89 VAL A O 1
ATOM 694 N N . SER A 1 90 ? -8.397 20.392 22.832 1.00 92.88 90 SER A N 1
ATOM 695 C CA . SER A 1 90 ? -7.690 19.309 22.138 1.00 92.88 90 SER A CA 1
ATOM 696 C C . SER A 1 90 ? -8.643 18.160 21.822 1.00 92.88 90 SER A C 1
ATOM 698 O O . SER A 1 90 ? -9.460 17.796 22.669 1.00 92.88 90 SER A O 1
ATOM 700 N N . ILE A 1 91 ? -8.542 17.589 20.626 1.00 96.88 91 ILE A N 1
ATOM 701 C CA . ILE A 1 91 ? -9.351 16.445 20.194 1.00 96.88 91 ILE A CA 1
ATOM 702 C C . ILE A 1 91 ? -8.459 15.207 20.064 1.00 96.88 91 ILE A C 1
ATOM 704 O O . ILE A 1 91 ? -7.346 15.300 19.550 1.00 96.88 91 ILE A O 1
ATOM 708 N N . TYR A 1 92 ? -8.962 14.062 20.526 1.00 97.06 92 TYR A N 1
ATOM 709 C CA . TYR A 1 92 ? -8.256 12.780 20.519 1.00 97.06 92 TYR A CA 1
ATOM 710 C C . TYR A 1 92 ? -9.172 11.674 19.972 1.00 97.06 92 TYR A C 1
ATOM 712 O O . TYR A 1 92 ? -10.300 11.517 20.456 1.00 97.06 92 TYR A O 1
ATOM 720 N N . GLY A 1 93 ? -8.706 10.929 18.972 1.00 97.12 93 GLY A N 1
ATOM 721 C CA . GLY A 1 93 ? -9.332 9.713 18.445 1.00 97.12 93 GLY A CA 1
ATOM 722 C C . GLY A 1 93 ? -8.780 8.449 19.112 1.00 97.12 93 GLY A C 1
ATOM 723 O O . GLY A 1 93 ? -7.985 8.537 20.045 1.00 97.12 93 GLY A O 1
ATOM 724 N N . GLY A 1 94 ? -9.211 7.264 18.670 1.00 93.00 94 GLY A N 1
ATOM 725 C CA . GLY A 1 94 ? -8.655 6.000 19.172 1.00 93.00 94 GLY A CA 1
ATOM 726 C C . GLY A 1 94 ? -9.366 5.363 20.371 1.00 93.00 94 GLY A C 1
ATOM 727 O O . GLY A 1 94 ? -8.813 4.454 20.990 1.00 93.00 94 GLY A O 1
ATOM 728 N N . PHE A 1 95 ? -10.581 5.792 20.716 1.00 93.19 95 PHE A N 1
ATOM 729 C CA . PHE A 1 95 ? -11.324 5.256 21.866 1.00 93.19 95 PHE A CA 1
ATOM 730 C C . PHE A 1 95 ? -12.371 4.201 21.452 1.00 93.19 95 PHE A C 1
ATOM 732 O O . PHE A 1 95 ? -13.116 4.411 20.501 1.00 93.19 95 PHE A O 1
ATOM 739 N N . ASP A 1 96 ? -12.524 3.106 22.195 1.00 88.38 96 ASP A N 1
ATOM 740 C CA . ASP A 1 96 ? -13.643 2.150 22.105 1.00 88.38 96 ASP A CA 1
ATOM 741 C C . ASP A 1 96 ? -14.796 2.507 23.072 1.00 88.38 96 ASP A C 1
ATOM 743 O O . ASP A 1 96 ? -15.808 1.816 23.208 1.00 88.38 96 ASP A O 1
ATOM 747 N N . GLY A 1 97 ? -14.715 3.642 23.758 1.00 90.19 97 GLY A N 1
ATOM 748 C CA . GLY A 1 97 ? -15.817 4.177 24.550 1.00 90.19 97 GLY A CA 1
ATOM 749 C C . GLY A 1 97 ? -15.976 3.529 25.927 1.00 90.19 97 GLY A C 1
ATOM 750 O O . GLY A 1 97 ? -17.087 3.477 26.459 1.00 90.19 97 GLY A O 1
ATOM 751 N N . THR A 1 98 ? -14.885 3.005 26.481 1.00 87.75 98 THR A N 1
ATOM 752 C CA . THR A 1 98 ? -14.826 2.435 27.841 1.00 87.75 98 THR A CA 1
ATOM 753 C C . THR A 1 98 ? -13.655 2.974 28.661 1.00 87.75 98 THR A C 1
ATOM 755 O O . THR A 1 98 ? -13.603 2.770 29.874 1.00 87.75 98 THR A O 1
ATOM 758 N N . GLU A 1 99 ? -12.753 3.705 28.013 1.00 89.56 99 GLU A N 1
ATOM 759 C CA . GLU A 1 99 ? -11.518 4.238 28.561 1.00 89.56 99 GLU A CA 1
ATOM 760 C C . GLU A 1 99 ? -11.777 5.261 29.662 1.00 89.56 99 GLU A C 1
ATOM 762 O O . GLU A 1 99 ? -12.748 6.028 29.626 1.00 89.56 99 GLU A O 1
ATOM 767 N N . SER A 1 100 ? -10.853 5.295 30.622 1.00 87.12 100 SER A N 1
ATOM 768 C CA . SER A 1 100 ? -10.870 6.238 31.744 1.00 87.12 100 SER A CA 1
ATOM 769 C C . SER A 1 100 ? -9.642 7.150 31.780 1.00 87.12 100 SER A C 1
ATOM 771 O O . SER A 1 100 ? -9.647 8.140 32.514 1.00 87.12 100 SER A O 1
ATOM 773 N N . ASP A 1 101 ? -8.629 6.855 30.962 1.00 85.94 101 ASP A N 1
ATOM 774 C CA . ASP A 1 101 ? -7.421 7.651 30.774 1.00 85.94 101 ASP A CA 1
ATOM 775 C C . ASP A 1 101 ? -7.192 7.930 29.280 1.00 85.94 101 ASP A C 1
ATOM 777 O O . ASP A 1 101 ? -7.473 7.095 28.424 1.00 85.94 101 ASP A O 1
ATOM 781 N N . ARG A 1 102 ? -6.642 9.106 28.955 1.00 87.31 102 ARG A N 1
ATOM 782 C CA . ARG A 1 102 ? -6.281 9.471 27.576 1.00 87.31 102 ARG A CA 1
ATOM 783 C C . ARG A 1 102 ? -5.261 8.488 27.002 1.00 87.31 102 ARG A C 1
ATOM 785 O O . ARG A 1 102 ? -5.288 8.205 25.814 1.00 87.31 102 ARG A O 1
ATOM 792 N N . ARG A 1 103 ? -4.359 7.985 27.849 1.00 83.62 103 ARG A N 1
ATOM 793 C CA . ARG A 1 103 ? -3.309 7.028 27.470 1.00 83.62 103 ARG A CA 1
ATOM 794 C C . ARG A 1 103 ? -3.860 5.651 27.097 1.00 83.62 103 ARG A C 1
ATOM 796 O O . ARG A 1 103 ? -3.116 4.851 26.549 1.00 83.62 103 ARG A O 1
ATOM 803 N N . ASP A 1 104 ? -5.134 5.390 27.386 1.00 82.25 104 ASP A N 1
ATOM 804 C CA . ASP A 1 104 ? -5.812 4.164 26.970 1.00 82.25 104 ASP A CA 1
ATOM 805 C C . ASP A 1 104 ? -6.289 4.237 25.506 1.00 82.25 104 ASP A C 1
ATOM 807 O O . ASP A 1 104 ? -6.734 3.222 24.972 1.00 82.25 104 ASP A O 1
ATOM 811 N N . ALA A 1 105 ? -6.220 5.409 24.853 1.00 86.62 105 ALA A N 1
ATOM 812 C CA . ALA A 1 105 ? -6.534 5.546 23.435 1.00 86.62 105 ALA A CA 1
ATOM 813 C C . ALA A 1 105 ? -5.569 4.703 22.592 1.00 86.62 105 ALA A C 1
ATOM 815 O O . ALA A 1 105 ? -4.353 4.824 22.713 1.00 86.62 105 ALA A O 1
ATOM 816 N N . LYS A 1 106 ? -6.127 3.865 21.719 1.00 86.56 106 LYS A N 1
ATOM 817 C CA . LYS A 1 106 ? -5.388 2.993 20.800 1.00 86.56 106 LYS A CA 1
ATOM 818 C C . LYS A 1 106 ? -5.803 3.321 19.375 1.00 86.56 106 LYS A C 1
ATOM 820 O O . LYS A 1 106 ? -6.614 2.606 18.791 1.00 86.56 106 LYS A O 1
ATOM 825 N N . TRP A 1 107 ? -5.297 4.421 18.822 1.00 86.38 107 TRP A N 1
ATOM 826 C CA . TRP A 1 107 ? -5.651 4.876 17.466 1.00 86.38 107 TRP A CA 1
ATOM 827 C C . TRP A 1 107 ? -5.354 3.835 16.382 1.00 86.38 107 TRP A C 1
ATOM 829 O O . TRP A 1 107 ? -6.124 3.729 15.432 1.00 86.38 107 TRP A O 1
ATOM 839 N N . TRP A 1 108 ? -4.324 3.011 16.579 1.00 80.31 108 TRP A N 1
ATOM 840 C CA . TRP A 1 108 ? -3.972 1.894 15.698 1.00 80.31 108 TRP A CA 1
ATOM 841 C C . TRP A 1 108 ? -4.996 0.742 15.704 1.00 80.31 108 TRP A C 1
ATOM 843 O O . TRP A 1 108 ? -5.044 -0.040 14.764 1.00 80.31 108 TRP A O 1
ATOM 853 N N . LYS A 1 109 ? -5.865 0.642 16.725 1.00 78.81 109 LYS A N 1
ATOM 854 C CA . LYS A 1 109 ? -6.943 -0.374 16.801 1.00 78.81 109 LYS A CA 1
ATOM 855 C C . LYS A 1 109 ? -8.342 0.213 16.605 1.00 78.81 109 LYS A C 1
ATOM 857 O O . LYS A 1 109 ? -9.218 -0.411 16.013 1.00 78.81 109 LYS A O 1
ATOM 862 N N . ASN A 1 110 ? -8.567 1.419 17.112 1.00 82.44 110 ASN A N 1
ATOM 863 C CA . ASN A 1 110 ? -9.879 2.045 17.234 1.00 82.44 110 ASN A CA 1
ATOM 864 C C . ASN A 1 110 ? -10.020 3.198 16.230 1.00 82.44 110 ASN A C 1
ATOM 866 O O . ASN A 1 110 ? -9.964 4.370 16.602 1.00 82.44 110 ASN A O 1
ATOM 870 N N . LEU A 1 111 ? -10.216 2.865 14.953 1.00 87.88 111 LEU A N 1
ATOM 871 C CA . LEU A 1 111 ? -10.230 3.838 13.858 1.00 87.88 111 LEU A CA 1
ATOM 872 C C . LEU A 1 111 ? -11.293 4.941 14.042 1.00 87.88 111 LEU A C 1
ATOM 874 O O . LEU A 1 111 ? -12.501 4.683 14.000 1.00 87.88 111 LEU A O 1
ATOM 878 N N . THR A 1 112 ? -10.838 6.190 14.159 1.00 97.25 112 THR A N 1
ATOM 879 C CA . THR A 1 112 ? -11.693 7.384 14.225 1.00 97.25 112 THR A CA 1
ATOM 880 C C . THR A 1 112 ? -11.490 8.243 12.977 1.00 97.25 112 THR A C 1
ATOM 882 O O . THR A 1 112 ? -10.410 8.789 12.767 1.00 97.25 112 THR A O 1
ATOM 885 N N . VAL A 1 113 ? -12.533 8.390 12.154 1.00 97.88 113 VAL A N 1
ATOM 886 C CA . VAL A 1 113 ? -12.471 9.108 10.870 1.00 97.88 113 VAL A CA 1
ATOM 887 C C . VAL A 1 113 ? -13.246 10.422 10.937 1.00 97.88 113 VAL A C 1
ATOM 889 O O . VAL A 1 113 ? -14.426 10.410 11.286 1.00 97.88 113 VAL A O 1
ATOM 892 N N . ILE A 1 114 ? -12.628 11.533 10.532 1.00 98.69 114 ILE A N 1
ATOM 893 C CA . ILE A 1 114 ? -13.314 12.794 10.213 1.00 98.69 114 ILE A CA 1
ATOM 894 C C . ILE A 1 114 ? -13.335 12.949 8.691 1.00 98.69 114 ILE A C 1
ATOM 896 O O . ILE A 1 114 ? -12.294 13.067 8.044 1.00 98.69 114 ILE A O 1
ATOM 900 N N . ASP A 1 115 ? -14.532 12.921 8.116 1.00 98.38 115 ASP A N 1
ATOM 901 C CA . ASP A 1 115 ? -14.752 12.971 6.675 1.00 98.38 115 ASP A CA 1
ATOM 902 C C . ASP A 1 115 ? -15.392 14.309 6.295 1.00 98.38 115 ASP A C 1
ATOM 904 O O . ASP A 1 115 ? -16.551 14.574 6.632 1.00 98.38 115 ASP A O 1
ATOM 908 N N . GLY A 1 116 ? -14.634 15.146 5.583 1.00 97.94 116 GLY A N 1
ATOM 909 C CA . GLY A 1 116 ? -15.061 16.475 5.149 1.00 97.94 116 GLY A CA 1
ATOM 910 C C . GLY A 1 116 ? -16.075 16.482 4.004 1.00 97.94 116 GLY A C 1
ATOM 911 O O . GLY A 1 116 ? -16.559 17.555 3.639 1.00 97.94 116 GLY A O 1
ATOM 912 N N . GLN A 1 117 ? -16.411 15.317 3.437 1.00 97.31 117 GLN A N 1
ATOM 913 C CA . GLN A 1 117 ? -17.419 15.140 2.385 1.00 97.31 117 GLN A CA 1
ATOM 914 C C . GLN A 1 117 ? -17.197 16.007 1.129 1.00 97.31 117 GLN A C 1
ATOM 916 O O . GLN A 1 117 ? -18.155 16.479 0.512 1.00 97.31 117 GLN A O 1
ATOM 921 N N . GLY A 1 118 ? -15.938 16.237 0.749 1.00 95.25 118 GLY A N 1
ATOM 922 C CA . GLY A 1 118 ? -15.570 17.049 -0.413 1.00 95.25 118 GLY A CA 1
ATOM 923 C C . GLY A 1 118 ? -15.667 18.556 -0.160 1.00 95.25 118 GLY A C 1
ATOM 924 O O . GLY A 1 118 ? -15.882 19.332 -1.094 1.00 95.25 118 GLY A O 1
ATOM 925 N N . THR A 1 119 ? -15.564 18.993 1.100 1.00 96.12 119 THR A N 1
ATOM 926 C CA . THR A 1 119 ? -15.492 20.420 1.440 1.00 96.12 119 THR A CA 1
ATOM 927 C C . THR A 1 119 ? -14.294 21.084 0.758 1.00 96.12 119 THR A C 1
ATOM 929 O O . THR A 1 119 ? -13.208 20.524 0.711 1.00 96.12 119 THR A O 1
ATOM 932 N N . GLN A 1 120 ? -14.454 22.314 0.265 1.00 94.88 120 GLN A N 1
ATOM 933 C CA . GLN A 1 120 ? -13.328 23.086 -0.287 1.00 94.88 120 GLN A CA 1
ATOM 934 C C . GLN A 1 120 ? -12.409 23.664 0.804 1.00 94.88 120 GLN A C 1
ATOM 936 O O . GLN A 1 120 ? -11.325 24.154 0.503 1.00 94.88 120 GLN A O 1
ATOM 941 N N . GLY A 1 121 ? -12.865 23.680 2.060 1.00 94.75 121 GLY A N 1
ATOM 942 C CA . GLY A 1 121 ? -12.094 24.170 3.201 1.00 94.75 121 GLY A CA 1
ATOM 943 C C . GLY A 1 121 ? -11.324 23.063 3.916 1.00 94.75 121 GLY A C 1
ATOM 944 O O . GLY A 1 121 ? -11.227 21.935 3.435 1.00 94.75 121 GLY A O 1
ATOM 945 N N . SER A 1 122 ? -10.809 23.390 5.099 1.00 96.81 122 SER A N 1
ATOM 946 C CA . SER A 1 122 ? -10.174 22.401 5.966 1.00 96.81 122 SER A CA 1
ATOM 947 C C . SER A 1 122 ? -11.207 21.477 6.611 1.00 96.81 122 SER A C 1
ATOM 949 O O . SER A 1 122 ? -12.240 21.954 7.087 1.00 96.81 122 SER A O 1
ATOM 951 N N . VAL A 1 123 ? -10.913 20.178 6.691 1.00 98.56 123 VAL A N 1
ATOM 952 C CA . VAL A 1 123 ? -11.719 19.224 7.470 1.00 98.56 123 VAL A CA 1
ATOM 953 C C . VAL A 1 123 ? -11.613 19.554 8.957 1.00 98.56 123 VAL A C 1
ATOM 955 O O . VAL A 1 123 ? -12.629 19.649 9.643 1.00 98.56 123 VAL A O 1
ATOM 958 N N . VAL A 1 124 ? -10.396 19.816 9.439 1.00 98.25 124 VAL A N 1
ATOM 959 C CA . VAL A 1 124 ? -10.139 20.321 10.790 1.00 98.25 124 VAL A CA 1
ATOM 960 C C . VAL A 1 124 ? -9.474 21.691 10.715 1.00 98.25 124 VAL A C 1
ATOM 962 O O . VAL A 1 124 ? -8.458 21.866 10.048 1.00 98.25 124 VAL A O 1
ATOM 965 N N . THR A 1 125 ? -10.030 22.679 11.411 1.00 95.31 125 THR A N 1
ATOM 966 C CA . THR A 1 125 ? -9.414 23.997 11.603 1.00 95.31 125 THR A CA 1
ATOM 967 C C . THR A 1 125 ? -8.950 24.138 13.047 1.00 95.31 125 THR A C 1
ATOM 969 O O . THR A 1 125 ? -9.752 24.017 13.976 1.00 95.31 125 THR A O 1
ATOM 972 N N . LEU A 1 126 ? -7.656 24.398 13.229 1.00 90.94 126 LEU A N 1
ATOM 973 C CA . LEU A 1 126 ? -6.968 24.313 14.512 1.00 90.94 126 LEU A CA 1
ATOM 974 C C . LEU A 1 126 ? -6.447 25.677 14.990 1.00 90.94 126 LEU A C 1
ATOM 976 O O . LEU A 1 126 ? -5.717 26.366 14.268 1.00 90.94 126 LEU A O 1
ATOM 980 N N . TYR A 1 127 ? -6.779 26.022 16.237 1.00 87.69 127 TYR A N 1
ATOM 981 C CA . TYR A 1 127 ? -6.299 27.208 16.950 1.00 87.69 127 TYR A CA 1
ATOM 982 C C . TYR A 1 127 ? -5.831 26.822 18.368 1.00 87.69 127 TYR A C 1
ATOM 984 O O . TYR A 1 127 ? -6.652 26.439 19.199 1.00 87.69 127 TYR A O 1
ATOM 992 N N . PHE A 1 128 ? -4.530 26.939 18.674 1.00 84.38 128 PHE A N 1
ATOM 993 C CA . PHE A 1 128 ? -3.975 26.702 20.024 1.00 84.38 128 PHE A CA 1
ATOM 994 C C . PHE A 1 128 ? -4.442 25.382 20.673 1.00 84.38 128 PHE A C 1
ATOM 996 O O . PHE A 1 128 ? -4.917 25.361 21.810 1.00 84.38 128 PHE A O 1
ATOM 1003 N N . ALA A 1 129 ? -4.410 24.286 19.919 1.00 88.00 129 ALA A N 1
ATOM 1004 C CA . ALA A 1 129 ? -4.983 23.009 20.326 1.00 88.00 129 ALA A CA 1
ATOM 1005 C C . ALA A 1 129 ? -4.235 21.836 19.686 1.00 88.00 129 ALA A C 1
ATOM 1007 O O . ALA A 1 129 ? -3.404 22.022 18.793 1.00 88.00 129 ALA A O 1
ATOM 1008 N N . LYS A 1 130 ? -4.551 20.626 20.154 1.00 91.44 130 LYS A N 1
ATOM 1009 C CA . LYS A 1 130 ? -3.980 19.376 19.652 1.00 91.44 130 LYS A CA 1
ATOM 1010 C C . LYS A 1 130 ? -5.014 18.572 18.862 1.00 91.44 130 LYS A C 1
ATOM 1012 O O . LYS A 1 130 ? -6.198 18.583 19.211 1.00 91.44 130 LYS A O 1
ATOM 1017 N N . VAL A 1 131 ? -4.553 17.874 17.831 1.00 95.50 131 VAL A N 1
ATOM 1018 C CA . VAL A 1 131 ? -5.310 16.874 17.069 1.00 95.50 131 VAL A CA 1
ATOM 1019 C C . VAL A 1 131 ? -4.479 15.606 17.039 1.00 95.50 131 VAL A C 1
ATOM 1021 O O . VAL A 1 131 ? -3.373 15.616 16.494 1.00 95.50 131 VAL A O 1
ATOM 1024 N N . ASP A 1 132 ? -5.007 14.542 17.637 1.00 95.69 132 ASP A N 1
ATOM 1025 C CA . ASP A 1 132 ? -4.271 13.293 17.791 1.00 95.69 132 ASP A CA 1
ATOM 1026 C C . ASP A 1 132 ? -5.130 12.056 17.492 1.00 95.69 132 ASP A C 1
ATOM 1028 O O . ASP A 1 132 ? -6.266 11.970 17.966 1.00 95.69 132 ASP A O 1
ATOM 1032 N N . GLY A 1 133 ? -4.604 11.110 16.711 1.00 96.25 133 GLY A N 1
ATOM 1033 C CA . GLY A 1 133 ? -5.208 9.784 16.546 1.00 96.25 133 GLY A CA 1
ATOM 1034 C C . GLY A 1 133 ? -6.401 9.719 15.586 1.00 96.25 133 GLY A C 1
ATOM 1035 O O . GLY A 1 133 ? -7.312 8.916 15.806 1.00 96.25 133 GLY A O 1
ATOM 1036 N N . PHE A 1 134 ? -6.452 10.573 14.556 1.00 98.56 134 PHE A N 1
ATOM 1037 C CA . PHE A 1 134 ? -7.542 10.591 13.571 1.00 98.56 134 PHE A CA 1
ATOM 1038 C C . PHE A 1 134 ? -7.095 10.187 12.167 1.00 98.56 134 PHE A C 1
ATOM 1040 O O . PHE A 1 134 ? -6.026 10.561 11.698 1.00 98.56 134 PHE A O 1
ATOM 1047 N N . THR A 1 135 ? -7.995 9.535 11.431 1.00 98.44 135 THR A N 1
ATOM 1048 C CA . THR A 1 135 ? -7.981 9.586 9.965 1.00 98.44 135 THR A CA 1
ATOM 1049 C C . THR A 1 135 ? -8.795 10.788 9.492 1.00 98.44 135 THR A C 1
ATOM 1051 O O . THR A 1 135 ? -9.958 10.933 9.865 1.00 98.44 135 THR A O 1
ATOM 1054 N N . ILE A 1 136 ? -8.215 11.658 8.670 1.00 98.81 136 ILE A N 1
ATOM 1055 C CA . ILE A 1 136 ? -8.839 12.896 8.187 1.00 98.81 136 ILE A CA 1
ATOM 1056 C C . ILE A 1 136 ? -8.813 12.894 6.662 1.00 98.81 136 ILE A C 1
ATOM 1058 O O . ILE A 1 136 ? -7.747 12.735 6.068 1.00 98.81 136 ILE A O 1
ATOM 1062 N N . ARG A 1 137 ? -9.977 13.067 6.023 1.00 98.06 137 ARG A N 1
ATOM 1063 C CA . ARG A 1 137 ? -10.080 12.947 4.560 1.00 98.06 137 ARG A CA 1
ATOM 1064 C C . ARG A 1 137 ? -11.157 13.797 3.902 1.00 98.06 137 ARG A C 1
ATOM 1066 O O . ARG A 1 137 ? -12.054 14.305 4.579 1.00 98.06 137 ARG A O 1
ATOM 1073 N N . ASN A 1 138 ? -11.109 13.862 2.571 1.00 97.00 138 ASN A N 1
ATOM 1074 C CA . ASN A 1 138 ? -12.121 14.474 1.706 1.00 97.00 138 ASN A CA 1
ATOM 1075 C C . ASN A 1 138 ? -12.340 15.969 1.978 1.00 97.00 138 ASN A C 1
ATOM 1077 O O . ASN A 1 138 ? -13.476 16.424 2.152 1.00 97.00 138 ASN A O 1
ATOM 1081 N N . GLY A 1 139 ? -11.261 16.749 2.011 1.00 96.88 139 GLY A N 1
ATOM 1082 C CA . GLY A 1 139 ? -11.327 18.207 2.117 1.00 96.88 139 GLY A CA 1
ATOM 1083 C C . GLY A 1 139 ? -10.249 18.903 1.293 1.00 96.88 139 GLY A C 1
ATOM 1084 O O . GLY A 1 139 ? -9.219 18.312 0.995 1.00 96.88 139 GLY A O 1
ATOM 1085 N N . GLY A 1 140 ? -10.443 20.181 0.965 1.00 96.88 140 GLY A N 1
ATOM 1086 C CA . GLY A 1 140 ? -9.412 20.991 0.302 1.00 96.88 140 GLY A CA 1
ATOM 1087 C C . GLY A 1 140 ? -8.158 21.151 1.170 1.00 96.88 140 GLY A C 1
ATOM 1088 O O . GLY A 1 140 ? -7.043 21.324 0.681 1.00 96.88 140 GLY A O 1
ATOM 1089 N N . SER A 1 141 ? -8.298 21.052 2.493 1.00 96.94 141 SER A N 1
ATOM 1090 C CA . SER A 1 141 ? -7.173 20.697 3.358 1.00 96.94 141 SER A CA 1
ATOM 1091 C C . SER A 1 141 ? -7.595 19.695 4.426 1.00 96.94 141 SER A C 1
ATOM 1093 O O . SER A 1 141 ? -8.724 19.752 4.904 1.00 96.94 141 SER A O 1
ATOM 1095 N N . GLY A 1 142 ? -6.704 18.800 4.844 1.00 98.19 142 GLY A N 1
ATOM 1096 C CA . GLY A 1 142 ? -6.970 17.922 5.985 1.00 98.19 142 GLY A CA 1
ATOM 1097 C C . GLY A 1 142 ? -7.041 18.738 7.271 1.00 98.19 142 GLY A C 1
ATOM 1098 O O . GLY A 1 142 ? -8.104 18.891 7.877 1.00 98.19 142 GLY A O 1
ATOM 1099 N N . ILE A 1 143 ? -5.914 19.351 7.635 1.00 97.44 143 ILE A N 1
ATOM 1100 C CA . ILE A 1 143 ? -5.805 20.248 8.785 1.00 97.44 143 ILE A CA 1
ATOM 1101 C C . ILE A 1 143 ? -5.339 21.633 8.331 1.00 97.44 143 ILE A C 1
ATOM 1103 O O . ILE A 1 143 ? -4.250 21.803 7.783 1.00 97.44 143 ILE A O 1
ATOM 1107 N N . GLY A 1 144 ? -6.157 22.648 8.606 1.00 94.75 144 GLY A N 1
ATOM 1108 C CA . GLY A 1 144 ? -5.780 24.053 8.496 1.00 94.75 144 GLY A CA 1
ATOM 1109 C C . GLY A 1 144 ? -5.414 24.625 9.858 1.00 94.75 144 GLY A C 1
ATOM 1110 O O . GLY A 1 144 ? -6.229 24.601 10.777 1.00 94.75 144 GLY A O 1
ATOM 1111 N N . VAL A 1 145 ? -4.220 25.190 9.990 1.00 90.81 145 VAL A N 1
ATOM 1112 C CA . VAL A 1 145 ? -3.767 25.840 11.224 1.00 90.81 145 VAL A CA 1
ATOM 1113 C C . VAL A 1 145 ? -3.848 27.353 11.058 1.00 90.81 145 VAL A C 1
ATOM 1115 O O . VAL A 1 145 ? -3.267 27.913 10.128 1.00 90.81 145 VAL A O 1
ATOM 1118 N N . SER A 1 146 ? -4.568 28.021 11.960 1.00 83.00 146 SER A N 1
ATOM 1119 C CA . SER A 1 146 ? -4.819 29.473 11.905 1.00 83.00 146 SER A CA 1
ATOM 1120 C C . SER A 1 146 ? -4.457 30.220 13.202 1.00 83.00 146 SER A C 1
ATOM 1122 O O . SER A 1 146 ? -4.934 31.328 13.450 1.00 83.00 146 SER A O 1
ATOM 1124 N N . GLY A 1 147 ? -3.570 29.642 14.013 1.00 71.81 147 GLY A N 1
ATOM 1125 C CA . GLY A 1 147 ? -2.957 30.247 15.200 1.00 71.81 147 GLY A CA 1
ATOM 1126 C C . GLY A 1 147 ? -1.623 29.572 15.542 1.00 71.81 147 GLY A C 1
ATOM 1127 O O . GLY A 1 147 ? -1.217 28.642 14.847 1.00 71.81 147 GLY A O 1
ATOM 1128 N N . ASP A 1 148 ? -0.944 30.022 16.598 1.00 71.75 148 ASP A N 1
ATOM 1129 C CA . ASP A 1 148 ? 0.307 29.407 17.072 1.00 71.75 148 ASP A CA 1
ATOM 1130 C C . ASP A 1 148 ? 0.009 28.181 17.984 1.00 71.75 148 ASP A C 1
ATOM 1132 O O . ASP A 1 148 ? -1.144 27.935 18.338 1.00 71.75 148 ASP A O 1
ATOM 1136 N N . GLU A 1 149 ? 1.036 27.406 18.368 1.00 80.56 149 GLU A N 1
ATOM 1137 C CA . GLU A 1 149 ? 0.940 26.295 19.351 1.00 80.56 149 GLU A CA 1
ATOM 1138 C C . GLU A 1 149 ? 0.011 25.128 18.940 1.00 80.56 149 GLU A C 1
ATOM 1140 O O . GLU A 1 149 ? -0.724 24.576 19.757 1.00 80.56 149 GLU A O 1
ATOM 1145 N N . ALA A 1 150 ? 0.033 24.735 17.664 1.00 86.06 150 ALA A N 1
ATOM 1146 C CA . ALA A 1 150 ? -0.709 23.571 17.171 1.00 86.06 150 ALA A CA 1
ATOM 1147 C C . ALA A 1 150 ? 0.103 22.275 17.309 1.00 86.06 150 ALA A C 1
ATOM 1149 O O . ALA A 1 150 ? 1.225 22.231 16.806 1.00 86.06 150 ALA A O 1
ATOM 1150 N N . TRP A 1 151 ? -0.462 21.213 17.896 1.00 89.75 151 TRP A N 1
ATOM 1151 C CA . TRP A 1 151 ? 0.128 19.861 17.839 1.00 89.75 151 TRP A CA 1
ATOM 1152 C C . TRP A 1 151 ? -0.720 18.931 16.982 1.00 89.75 151 TRP A C 1
ATOM 1154 O O . TRP A 1 151 ? -1.925 18.804 17.187 1.00 89.75 151 TRP A O 1
ATOM 1164 N N . ILE A 1 152 ? -0.072 18.306 16.008 1.00 94.19 152 ILE A N 1
ATOM 1165 C CA . ILE A 1 152 ? -0.675 17.381 15.057 1.00 94.19 152 ILE A CA 1
ATOM 1166 C C . ILE A 1 152 ? 0.134 16.090 15.140 1.00 94.19 152 ILE A C 1
ATOM 1168 O O . ILE A 1 152 ? 1.296 16.075 14.721 1.00 94.19 152 ILE A O 1
ATOM 1172 N N . SER A 1 153 ? -0.455 15.040 15.710 1.00 94.56 153 SER A N 1
ATOM 1173 C CA . SER A 1 153 ? 0.232 13.767 15.948 1.00 94.56 153 SER A CA 1
ATOM 1174 C C . SER A 1 153 ? -0.622 12.533 15.706 1.00 94.56 153 SER A C 1
ATOM 1176 O O . SER A 1 153 ? -1.830 12.581 15.873 1.00 94.56 153 SER A O 1
ATOM 1178 N N . HIS A 1 154 ? -0.016 11.419 15.297 1.00 94.81 154 HIS A N 1
ATOM 1179 C CA . HIS A 1 154 ? -0.714 10.138 15.109 1.00 94.81 154 HIS A CA 1
ATOM 1180 C C . HIS A 1 154 ? -1.914 10.202 14.151 1.00 94.81 154 HIS A C 1
ATOM 1182 O O . HIS A 1 154 ? -2.888 9.468 14.313 1.00 94.81 154 HIS A O 1
ATOM 1188 N N . ASN A 1 155 ? -1.891 11.114 13.174 1.00 98.31 155 ASN A N 1
ATOM 1189 C CA . ASN A 1 155 ? -2.973 11.241 12.206 1.00 98.31 155 ASN A CA 1
ATOM 1190 C C . ASN A 1 155 ? -2.610 10.584 10.875 1.00 98.31 155 ASN A C 1
ATOM 1192 O O . ASN A 1 155 ? -1.470 10.663 10.417 1.00 98.31 155 ASN A O 1
ATOM 1196 N N . VAL A 1 156 ? -3.623 10.020 10.220 1.00 98.31 156 VAL A N 1
ATOM 1197 C CA . VAL A 1 156 ? -3.588 9.645 8.803 1.00 98.31 156 VAL A CA 1
ATOM 1198 C C . VAL A 1 156 ? -4.372 10.698 8.030 1.00 98.31 156 VAL A C 1
ATOM 1200 O O . VAL A 1 156 ? -5.577 10.836 8.228 1.00 98.31 156 VAL A O 1
ATOM 1203 N N . ILE A 1 157 ? -3.725 11.456 7.153 1.00 98.62 157 ILE A N 1
ATOM 1204 C CA . ILE A 1 157 ? -4.383 12.501 6.360 1.00 98.62 157 ILE A CA 1
ATOM 1205 C C . ILE A 1 157 ? -4.288 12.131 4.885 1.00 98.62 157 ILE A C 1
ATOM 1207 O O . ILE A 1 157 ? -3.184 11.986 4.368 1.00 98.62 157 ILE A O 1
ATOM 1211 N N . ARG A 1 158 ? -5.440 11.964 4.226 1.00 97.06 158 ARG A N 1
ATOM 1212 C CA . ARG A 1 158 ? -5.536 11.438 2.853 1.00 97.06 158 ARG A CA 1
ATOM 1213 C C . ARG A 1 158 ? -6.667 12.059 2.052 1.00 97.06 158 ARG A C 1
ATOM 1215 O O . ARG A 1 158 ? -7.622 12.540 2.652 1.00 97.06 158 ARG A O 1
ATOM 1222 N N . GLU A 1 159 ? -6.611 11.974 0.726 1.00 95.75 159 GLU A N 1
ATOM 1223 C CA . GLU A 1 159 ? -7.683 12.432 -0.173 1.00 95.75 159 GLU A CA 1
ATOM 1224 C C . GLU A 1 159 ? -7.976 13.934 0.033 1.00 95.75 159 GLU A C 1
ATOM 1226 O O . GLU A 1 159 ? -9.105 14.349 0.325 1.00 95.75 159 GLU A O 1
ATOM 1231 N N . THR A 1 160 ? -6.925 14.760 -0.028 1.00 96.88 160 THR A N 1
ATOM 1232 C CA . THR A 1 160 ? -7.011 16.219 0.176 1.00 96.88 160 THR A CA 1
ATOM 1233 C C . THR A 1 160 ? -6.109 16.981 -0.783 1.00 96.88 160 THR A C 1
ATOM 1235 O O . THR A 1 160 ? -5.028 16.494 -1.082 1.00 96.88 160 THR A O 1
ATOM 1238 N N . ASP A 1 161 ? -6.436 18.222 -1.160 1.00 96.62 161 ASP A N 1
ATOM 1239 C CA . ASP A 1 161 ? -5.476 19.024 -1.945 1.00 96.62 161 ASP A CA 1
ATOM 1240 C C . ASP A 1 161 ? -4.197 19.290 -1.126 1.00 96.62 161 ASP A C 1
ATOM 1242 O O . ASP A 1 161 ? -3.079 19.255 -1.643 1.00 96.62 161 ASP A O 1
ATOM 1246 N N . ARG A 1 162 ? -4.357 19.561 0.179 1.00 97.00 162 ARG A N 1
ATOM 1247 C CA . ARG A 1 162 ? -3.251 19.786 1.123 1.00 97.00 162 ARG A CA 1
ATOM 1248 C C . ARG A 1 162 ? -3.465 19.016 2.422 1.00 97.00 162 ARG A C 1
ATOM 1250 O O . ARG A 1 162 ? -4.449 19.284 3.110 1.00 97.00 162 ARG A O 1
ATOM 1257 N N . CYS A 1 163 ? -2.544 18.151 2.845 1.00 98.25 163 CYS A N 1
ATOM 1258 C CA . CYS A 1 163 ? -2.754 17.423 4.103 1.00 98.25 163 CYS A CA 1
ATOM 1259 C C . CYS A 1 163 ? -2.716 18.376 5.308 1.00 98.25 163 CYS A C 1
ATOM 1261 O O . CYS A 1 163 ? -3.671 18.438 6.085 1.00 98.25 163 CYS A O 1
ATOM 1263 N N . VAL A 1 164 ? -1.653 19.177 5.434 1.00 96.44 164 VAL A N 1
ATOM 1264 C CA . VAL A 1 164 ? -1.522 20.201 6.479 1.00 96.44 164 VAL A CA 1
ATOM 1265 C C . VAL A 1 164 ? -1.164 21.548 5.861 1.00 96.44 164 VAL A C 1
ATOM 1267 O O . VAL A 1 164 ? -0.155 21.688 5.174 1.00 96.44 164 VAL A O 1
ATOM 1270 N N . SER A 1 165 ? -1.968 22.571 6.143 1.00 93.50 165 SER A N 1
ATOM 1271 C CA . SER A 1 165 ? -1.736 23.940 5.678 1.00 93.50 165 SER A CA 1
ATOM 1272 C C . SER A 1 165 ? -1.704 24.902 6.856 1.00 93.50 165 SER A C 1
ATOM 1274 O O . SER A 1 165 ? -2.674 24.986 7.610 1.00 93.50 165 SER A O 1
ATOM 1276 N N . LEU A 1 166 ? -0.628 25.679 6.996 1.00 89.25 166 LEU A N 1
ATOM 1277 C CA . LEU A 1 166 ? -0.530 26.704 8.034 1.00 89.25 166 LEU A CA 1
ATOM 1278 C C . LEU A 1 166 ? -0.483 28.106 7.414 1.00 89.25 166 LEU A C 1
ATOM 1280 O O . LEU A 1 166 ? 0.148 28.358 6.386 1.00 89.25 166 LEU A O 1
ATOM 1284 N N . SER A 1 167 ? -1.184 29.050 8.039 1.00 80.38 167 SER A N 1
ATOM 1285 C CA . SER A 1 167 ? -1.201 30.445 7.598 1.00 80.38 167 SER A CA 1
ATOM 1286 C C . SER A 1 167 ? -0.105 31.259 8.304 1.00 80.38 167 SER A C 1
ATOM 1288 O O . SER A 1 167 ? -0.352 31.753 9.396 1.00 80.38 167 SER A O 1
ATOM 1290 N N . ASP A 1 168 ? 1.087 31.394 7.699 1.00 63.22 168 ASP A N 1
ATOM 1291 C CA . ASP A 1 168 ? 2.188 32.318 8.078 1.00 63.22 168 ASP A CA 1
ATOM 1292 C C . ASP A 1 168 ? 2.330 32.591 9.593 1.00 63.22 168 ASP A C 1
ATOM 1294 O O . ASP A 1 168 ? 2.210 33.721 10.080 1.00 63.22 168 ASP A O 1
ATOM 1298 N N . ASN A 1 169 ? 2.597 31.534 10.360 1.00 58.00 169 ASN A N 1
ATOM 1299 C CA . ASN A 1 169 ? 2.712 31.634 11.810 1.00 58.00 169 ASN A CA 1
ATOM 1300 C C . ASN A 1 169 ? 4.068 32.186 12.264 1.00 58.00 169 ASN A C 1
ATOM 1302 O O . ASN A 1 169 ? 5.102 32.069 11.597 1.00 58.00 169 ASN A O 1
ATOM 1306 N N . LYS A 1 170 ? 4.065 32.803 13.446 1.00 57.91 170 LYS A N 1
ATOM 1307 C CA . LYS A 1 170 ? 5.279 33.280 14.114 1.00 57.91 170 LYS A CA 1
ATOM 1308 C C . LYS A 1 170 ? 6.107 32.068 14.579 1.00 57.91 170 LYS A C 1
ATOM 1310 O O . LYS A 1 170 ? 5.571 30.977 14.733 1.00 57.91 170 LYS A O 1
ATOM 1315 N N . PRO A 1 171 ? 7.434 32.201 14.759 1.00 49.72 171 PRO A N 1
ATOM 1316 C CA . PRO A 1 171 ? 8.251 31.068 15.187 1.00 49.72 171 PRO A CA 1
ATOM 1317 C C . PRO A 1 171 ? 7.849 30.590 16.590 1.00 49.72 171 PRO A C 1
ATOM 1319 O O . PRO A 1 171 ? 7.732 31.425 17.489 1.00 49.72 171 PRO A O 1
ATOM 1322 N N . GLY A 1 172 ? 7.767 29.266 16.785 1.00 54.78 172 GLY A N 1
ATOM 1323 C CA . GLY A 1 172 ? 8.277 28.686 18.030 1.00 54.78 172 GLY A CA 1
ATOM 1324 C C . GLY A 1 172 ? 7.524 27.567 18.747 1.00 54.78 172 GLY A C 1
ATOM 1325 O O . GLY A 1 172 ? 8.084 27.140 19.748 1.00 54.78 172 GLY A O 1
ATOM 1326 N N . TYR A 1 173 ? 6.339 27.085 18.334 1.00 69.06 173 TYR A N 1
ATOM 1327 C CA . TYR A 1 173 ? 5.620 26.104 19.184 1.00 69.06 173 TYR A CA 1
ATOM 1328 C C . TYR A 1 173 ? 4.697 25.081 18.504 1.00 69.06 173 TYR A C 1
ATOM 1330 O O . TYR A 1 173 ? 4.090 24.276 19.212 1.00 69.06 173 TYR A O 1
ATOM 1338 N N . SER A 1 174 ? 4.547 25.090 17.177 1.00 84.25 174 SER A N 1
ATOM 1339 C CA . SER A 1 174 ? 3.734 24.060 16.517 1.00 84.25 174 SER A CA 1
ATOM 1340 C C . SER A 1 174 ? 4.567 22.814 16.230 1.00 84.25 174 SER A C 1
ATOM 1342 O O . SER A 1 174 ? 5.733 22.935 15.858 1.00 84.25 174 SER A O 1
ATOM 1344 N N . TRP A 1 175 ? 3.958 21.642 16.366 1.00 88.69 175 TRP A N 1
ATOM 1345 C CA . TRP A 1 175 ? 4.578 20.345 16.116 1.00 88.69 175 TRP A CA 1
ATOM 1346 C C . TRP A 1 175 ? 3.708 19.544 15.160 1.00 88.69 175 TRP A C 1
ATOM 1348 O O . TRP A 1 175 ? 2.499 19.432 15.362 1.00 88.69 175 TRP A O 1
ATOM 1358 N N . ILE A 1 176 ? 4.334 18.995 14.126 1.00 93.12 176 ILE A N 1
ATOM 1359 C CA . ILE A 1 176 ? 3.724 18.038 13.205 1.00 93.12 176 ILE A CA 1
ATOM 1360 C C . ILE A 1 176 ? 4.589 16.798 13.299 1.00 93.12 176 ILE A C 1
ATOM 1362 O O . ILE A 1 176 ? 5.703 16.778 12.773 1.00 93.12 176 ILE A O 1
ATOM 1366 N N . THR A 1 177 ? 4.130 15.812 14.055 1.00 93.31 177 THR A N 1
ATOM 1367 C CA . THR A 1 177 ? 4.968 14.674 14.415 1.00 93.31 177 THR A CA 1
ATOM 1368 C C . THR A 1 177 ? 4.243 13.353 14.301 1.00 93.31 177 THR A C 1
ATOM 1370 O O . THR A 1 177 ? 3.090 13.268 14.700 1.00 93.31 177 THR A O 1
ATOM 1373 N N . ASN A 1 178 ? 4.904 12.325 13.779 1.00 94.12 178 ASN A N 1
ATOM 1374 C CA . ASN A 1 178 ? 4.352 10.974 13.732 1.00 94.12 178 ASN A CA 1
ATOM 1375 C C . ASN A 1 178 ? 2.996 10.874 13.004 1.00 94.12 178 ASN A C 1
ATOM 1377 O O . ASN A 1 178 ? 2.040 10.290 13.511 1.00 94.12 178 ASN A O 1
ATOM 1381 N N . ASN A 1 179 ? 2.881 11.514 11.837 1.00 97.88 179 ASN A N 1
ATOM 1382 C CA . ASN A 1 179 ? 1.697 11.433 10.978 1.00 97.88 179 ASN A CA 1
ATOM 1383 C C . ASN A 1 179 ? 2.026 10.722 9.664 1.00 97.88 179 ASN A C 1
ATOM 1385 O O . ASN A 1 179 ? 3.133 10.861 9.136 1.00 97.88 179 ASN A O 1
ATOM 1389 N N . LEU A 1 180 ? 1.025 10.050 9.100 1.00 98.31 180 LEU A N 1
ATOM 1390 C CA . LEU A 1 180 ? 1.031 9.587 7.718 1.00 98.31 180 LEU A CA 1
ATOM 1391 C C . LEU A 1 180 ? 0.226 10.571 6.862 1.00 98.31 180 LEU A C 1
ATOM 1393 O O . LEU A 1 180 ? -0.982 10.724 7.041 1.00 98.31 180 LEU A O 1
ATOM 1397 N N . LEU A 1 181 ? 0.896 11.255 5.939 1.00 98.56 181 LEU A N 1
ATOM 1398 C CA . LEU A 1 181 ? 0.289 12.199 5.002 1.00 98.56 181 LEU A CA 1
ATOM 1399 C C . LEU A 1 181 ? 0.383 11.599 3.604 1.00 98.56 181 LEU A C 1
ATOM 1401 O O . LEU A 1 181 ? 1.486 11.383 3.112 1.00 98.56 181 LEU A O 1
ATOM 1405 N N . MET A 1 182 ? -0.742 11.311 2.963 1.00 97.19 182 MET A N 1
ATOM 1406 C CA . MET A 1 182 ? -0.730 10.616 1.678 1.00 97.19 182 MET A CA 1
ATOM 1407 C C . MET A 1 182 ? -1.831 11.090 0.743 1.00 97.19 182 MET A C 1
ATOM 1409 O O . MET A 1 182 ? -2.744 11.784 1.175 1.00 97.19 182 MET A O 1
ATOM 1413 N N . ASP A 1 183 ? -1.741 10.709 -0.529 1.00 94.81 183 ASP A N 1
ATOM 1414 C CA . ASP A 1 183 ? -2.780 10.959 -1.534 1.00 94.81 183 ASP A CA 1
ATOM 1415 C C . ASP A 1 183 ? -3.271 12.419 -1.554 1.00 94.81 183 ASP A C 1
ATOM 1417 O O . ASP A 1 183 ? -4.435 12.730 -1.277 1.00 94.81 183 ASP A O 1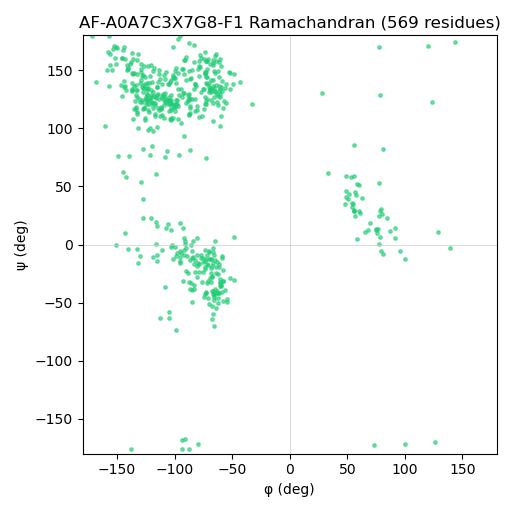
ATOM 1421 N N . PHE A 1 184 ? -2.325 13.329 -1.803 1.00 96.75 184 PHE A N 1
ATOM 1422 C CA . PHE A 1 184 ? -2.577 14.760 -1.907 1.00 96.75 184 PHE A CA 1
ATOM 1423 C C . PHE A 1 184 ? -2.154 15.334 -3.255 1.00 96.75 184 PHE A C 1
ATOM 1425 O O . PHE A 1 184 ? -1.123 14.954 -3.807 1.00 96.75 184 PHE A O 1
ATOM 1432 N N . ASP A 1 185 ? -2.920 16.313 -3.740 1.00 95.56 185 ASP A N 1
ATOM 1433 C CA . ASP A 1 185 ? -2.723 16.875 -5.081 1.00 95.56 185 ASP A CA 1
ATOM 1434 C C . ASP A 1 185 ? -1.717 18.033 -5.127 1.00 95.56 185 ASP A C 1
ATOM 1436 O O . ASP A 1 185 ? -1.031 18.211 -6.135 1.00 95.56 185 ASP A O 1
ATOM 1440 N N . GLU A 1 186 ? -1.620 18.837 -4.063 1.00 96.88 186 GLU A N 1
ATOM 1441 C CA . GLU A 1 186 ? -0.714 19.987 -4.006 1.00 96.88 186 GLU A CA 1
ATOM 1442 C C . GLU A 1 186 ? 0.407 19.792 -2.983 1.00 96.88 186 GLU A C 1
ATOM 1444 O O . GLU A 1 186 ? 1.581 19.795 -3.350 1.00 96.88 186 GLU A O 1
ATOM 1449 N N . TYR A 1 187 ? 0.081 19.664 -1.693 1.00 97.31 187 TYR A N 1
ATOM 1450 C CA . TYR A 1 187 ? 1.099 19.719 -0.639 1.00 97.31 187 TYR A CA 1
ATOM 1451 C C . TYR A 1 187 ? 0.837 18.746 0.508 1.00 97.31 187 TYR A C 1
ATOM 1453 O O . TYR A 1 187 ? -0.238 18.770 1.102 1.00 97.31 187 TYR A O 1
ATOM 1461 N N . GLY A 1 188 ? 1.856 17.995 0.926 1.00 97.75 188 GLY A N 1
ATOM 1462 C CA . GLY A 1 188 ? 1.795 17.260 2.189 1.00 97.75 188 GLY A CA 1
ATOM 1463 C C . GLY A 1 188 ? 1.751 18.251 3.353 1.00 97.75 188 GLY A C 1
ATOM 1464 O O . GLY A 1 188 ? 0.775 18.343 4.095 1.00 97.75 188 GLY A O 1
ATOM 1465 N N . ILE A 1 189 ? 2.785 19.085 3.460 1.00 96.06 189 ILE A N 1
ATOM 1466 C CA . ILE A 1 189 ? 2.869 20.171 4.439 1.00 96.06 189 ILE A CA 1
ATOM 1467 C C . ILE A 1 189 ? 3.165 21.480 3.715 1.00 96.06 189 ILE A C 1
ATOM 1469 O O . ILE A 1 189 ? 4.228 21.658 3.117 1.00 96.06 189 ILE A O 1
ATOM 1473 N N . TYR A 1 190 ? 2.238 22.430 3.811 1.00 93.31 190 TYR A N 1
ATOM 1474 C CA . TYR A 1 190 ? 2.363 23.748 3.205 1.00 93.31 190 TYR A CA 1
ATOM 1475 C C . TYR A 1 190 ? 2.592 24.845 4.245 1.00 93.31 190 TYR A C 1
ATOM 1477 O O . TYR A 1 190 ? 1.767 25.052 5.137 1.00 93.31 190 TYR A O 1
ATOM 1485 N N . ASN A 1 191 ? 3.673 25.601 4.030 1.00 81.75 191 ASN A N 1
ATOM 1486 C CA . ASN A 1 191 ? 3.983 26.883 4.652 1.00 81.75 191 ASN A CA 1
ATOM 1487 C C . ASN A 1 191 ? 3.992 26.844 6.182 1.00 81.75 191 ASN A C 1
ATOM 1489 O O . ASN A 1 191 ? 3.006 27.166 6.836 1.00 81.75 191 ASN A O 1
ATOM 1493 N N . SER A 1 192 ? 5.124 26.467 6.770 1.00 72.69 192 SER A N 1
ATOM 1494 C CA . SER A 1 192 ? 5.181 26.133 8.191 1.00 72.69 192 SER A CA 1
ATOM 1495 C C . SER A 1 192 ? 6.383 26.757 8.902 1.00 72.69 192 SER A C 1
ATOM 1497 O O . SER A 1 192 ? 7.467 26.923 8.347 1.00 72.69 192 SER A O 1
ATOM 1499 N N . ARG A 1 193 ? 6.207 27.086 10.183 1.00 81.19 193 ARG A N 1
ATOM 1500 C CA . ARG A 1 193 ? 7.302 27.328 11.142 1.00 81.19 193 ARG A CA 1
ATOM 1501 C C . ARG A 1 193 ? 7.314 26.286 12.268 1.00 81.19 193 ARG A C 1
ATOM 1503 O O . ARG A 1 193 ? 7.904 26.539 13.316 1.00 81.19 193 ARG A O 1
ATOM 1510 N N . ALA A 1 194 ? 6.601 25.178 12.069 1.00 86.56 194 ALA A N 1
ATOM 1511 C CA . ALA A 1 194 ? 6.512 24.074 13.010 1.00 86.56 194 ALA A CA 1
ATOM 1512 C C . ALA A 1 194 ? 7.802 23.250 13.021 1.00 86.56 194 ALA A C 1
ATOM 1514 O O . ALA A 1 194 ? 8.560 23.261 12.051 1.00 86.56 194 ALA A O 1
ATOM 1515 N N . ASP A 1 195 ? 8.006 22.497 14.091 1.00 88.25 195 ASP A N 1
ATOM 1516 C CA . ASP A 1 195 ? 8.917 21.362 14.069 1.00 88.25 195 ASP A CA 1
ATOM 1517 C C . ASP A 1 195 ? 8.193 20.170 13.432 1.00 88.25 195 ASP A C 1
ATOM 1519 O O . ASP A 1 195 ? 7.138 19.739 13.902 1.00 88.25 195 ASP A O 1
ATOM 1523 N N . VAL A 1 196 ? 8.736 19.686 12.314 1.00 92.06 196 VAL A N 1
ATOM 1524 C CA . VAL A 1 196 ? 8.185 18.597 11.502 1.00 92.06 196 VAL A CA 1
ATOM 1525 C C . VAL A 1 196 ? 9.084 17.384 11.667 1.00 92.06 196 VAL A C 1
ATOM 1527 O O . VAL A 1 196 ? 10.227 17.391 11.190 1.00 92.06 196 VAL A O 1
ATOM 1530 N N . ARG A 1 197 ? 8.595 16.362 12.375 1.00 92.00 197 ARG A N 1
ATOM 1531 C CA . ARG A 1 197 ? 9.410 15.198 12.727 1.00 92.00 197 ARG A CA 1
ATOM 1532 C C . ARG A 1 197 ? 8.719 13.856 12.554 1.00 92.00 197 ARG A C 1
ATOM 1534 O O . ARG A 1 197 ? 7.536 13.757 12.829 1.00 92.00 197 ARG A O 1
ATOM 1541 N N . CYS A 1 198 ? 9.456 12.812 12.183 1.00 93.50 198 CYS A N 1
ATOM 1542 C CA . CYS A 1 198 ? 8.938 11.433 12.206 1.00 93.50 198 CYS A CA 1
ATOM 1543 C C . CYS A 1 198 ? 7.643 11.250 11.391 1.00 93.50 198 CYS A C 1
ATOM 1545 O O . CYS A 1 198 ? 6.791 10.458 11.760 1.00 93.50 198 CYS A O 1
ATOM 1547 N N . ASN A 1 199 ? 7.428 12.023 10.322 1.00 97.31 199 ASN A N 1
ATOM 1548 C CA . ASN A 1 199 ? 6.255 11.852 9.462 1.00 97.31 199 ASN A CA 1
ATOM 1549 C C . ASN A 1 199 ? 6.623 11.013 8.238 1.00 97.31 199 ASN A C 1
ATOM 1551 O O . ASN A 1 199 ? 7.731 11.137 7.717 1.00 97.31 199 ASN A O 1
ATOM 1555 N N . THR A 1 200 ? 5.669 10.233 7.739 1.00 98.44 200 THR A N 1
ATOM 1556 C CA . THR A 1 200 ? 5.752 9.607 6.416 1.00 98.44 200 THR A CA 1
ATOM 1557 C C . THR A 1 200 ? 4.845 10.384 5.471 1.00 98.44 200 THR A C 1
ATOM 1559 O O . THR A 1 200 ? 3.654 10.532 5.735 1.00 98.44 200 THR A O 1
ATOM 1562 N N . ILE A 1 201 ? 5.413 10.936 4.399 1.00 98.44 201 ILE A N 1
ATOM 1563 C CA . ILE A 1 201 ? 4.725 11.808 3.444 1.00 98.44 201 ILE A CA 1
ATOM 1564 C C . ILE A 1 201 ? 4.840 11.194 2.051 1.00 98.44 201 ILE A C 1
ATOM 1566 O O . ILE A 1 201 ? 5.935 11.120 1.494 1.00 98.44 201 ILE A O 1
ATOM 1570 N N . VAL A 1 202 ? 3.714 10.768 1.484 1.00 97.81 202 VAL A N 1
ATOM 1571 C CA . VAL A 1 202 ? 3.678 10.046 0.208 1.00 97.81 202 VAL A CA 1
ATOM 1572 C C . VAL A 1 202 ? 2.744 10.738 -0.777 1.00 97.81 202 VAL A C 1
ATOM 1574 O O . VAL A 1 202 ? 1.524 10.710 -0.632 1.00 97.81 202 VAL A O 1
ATOM 1577 N N . GLY A 1 203 ? 3.322 11.386 -1.785 1.00 94.75 203 GLY A N 1
ATOM 1578 C CA . GLY A 1 203 ? 2.555 12.018 -2.856 1.00 94.75 203 GLY A CA 1
ATOM 1579 C C . GLY A 1 203 ? 1.899 10.993 -3.785 1.00 94.75 203 GLY A C 1
ATOM 1580 O O . GLY A 1 203 ? 2.330 9.846 -3.878 1.00 94.75 203 GLY A O 1
ATOM 1581 N N . ASN A 1 204 ? 0.868 11.426 -4.511 1.00 90.50 204 ASN A N 1
ATOM 1582 C CA . ASN A 1 204 ? 0.189 10.623 -5.535 1.00 90.50 204 ASN A CA 1
ATOM 1583 C C . ASN A 1 204 ? 0.760 10.839 -6.954 1.00 90.50 204 ASN A C 1
ATOM 1585 O O . ASN A 1 204 ? 0.124 10.484 -7.947 1.00 90.50 204 ASN A O 1
ATOM 1589 N N . GLY A 1 205 ? 1.939 11.462 -7.073 1.00 88.88 205 GLY A N 1
ATOM 1590 C CA . GLY A 1 205 ? 2.550 11.811 -8.358 1.00 88.88 205 GLY A CA 1
ATOM 1591 C C . GLY A 1 205 ? 1.907 13.003 -9.078 1.00 88.88 205 GLY A C 1
ATOM 1592 O O . GLY A 1 205 ? 2.182 13.215 -10.261 1.00 88.88 205 GLY A O 1
ATOM 1593 N N . SER A 1 206 ? 1.053 13.786 -8.407 1.00 92.19 206 SER A N 1
ATOM 1594 C CA . SER A 1 206 ? 0.484 15.012 -8.977 1.00 92.19 206 SER A CA 1
ATOM 1595 C C . SER A 1 206 ? 1.578 16.017 -9.367 1.00 92.19 206 SER A C 1
ATOM 1597 O O . SER A 1 206 ? 2.524 16.278 -8.617 1.00 92.19 206 SER A O 1
ATOM 1599 N N . ALA A 1 207 ? 1.439 16.614 -10.552 1.00 93.25 207 ALA A N 1
ATOM 1600 C CA . ALA A 1 207 ? 2.412 17.560 -11.087 1.00 93.25 207 ALA A CA 1
ATOM 1601 C C . ALA A 1 207 ? 2.432 18.870 -10.280 1.00 93.25 207 ALA A C 1
ATOM 1603 O O . ALA A 1 207 ? 1.406 19.513 -10.064 1.00 93.25 207 ALA A O 1
ATOM 1604 N N . GLY A 1 208 ? 3.626 19.314 -9.899 1.00 92.81 208 GLY A N 1
ATOM 1605 C CA . GLY A 1 208 ? 3.855 20.460 -9.023 1.00 92.81 208 GLY A CA 1
ATOM 1606 C C . GLY A 1 208 ? 3.638 20.168 -7.537 1.00 92.81 208 GLY A C 1
ATOM 1607 O O . GLY A 1 208 ? 3.695 21.110 -6.743 1.00 92.81 208 GLY A O 1
ATOM 1608 N N . SER A 1 209 ? 3.400 18.906 -7.161 1.00 96.69 209 SER A N 1
ATOM 1609 C CA . SER A 1 209 ? 3.219 18.520 -5.764 1.00 96.69 209 SER A CA 1
ATOM 1610 C C . SER A 1 209 ? 4.511 18.644 -4.960 1.00 96.69 209 SER A C 1
ATOM 1612 O O . SER A 1 209 ? 5.602 18.320 -5.441 1.00 96.69 209 SER A O 1
ATOM 1614 N N . HIS A 1 210 ? 4.401 19.095 -3.710 1.00 97.12 210 HIS A N 1
ATOM 1615 C CA . HIS A 1 210 ? 5.526 19.095 -2.778 1.00 97.12 210 HIS A CA 1
ATOM 1616 C C . HIS A 1 210 ? 5.192 18.308 -1.515 1.00 97.12 210 HIS A C 1
ATOM 1618 O O . HIS A 1 210 ? 4.154 18.549 -0.899 1.00 97.12 210 HIS A O 1
ATOM 1624 N N . GLY A 1 211 ? 6.099 17.450 -1.058 1.00 97.44 211 GLY A N 1
ATOM 1625 C CA . GLY A 1 211 ? 5.935 16.791 0.235 1.00 97.44 211 GLY A CA 1
ATOM 1626 C C . GLY A 1 211 ? 5.954 17.810 1.373 1.00 97.44 211 GLY A C 1
ATOM 1627 O O . GLY A 1 211 ? 4.995 17.924 2.134 1.00 97.44 211 GLY A O 1
ATOM 1628 N N . ILE A 1 212 ? 7.007 18.628 1.438 1.00 96.00 212 ILE A N 1
ATOM 1629 C CA . ILE A 1 212 ? 7.133 19.737 2.393 1.00 96.00 212 ILE A CA 1
ATOM 1630 C C . ILE A 1 212 ? 7.523 21.012 1.644 1.00 96.00 212 ILE A C 1
ATOM 1632 O O . ILE A 1 212 ? 8.558 21.066 0.981 1.00 96.00 212 ILE A O 1
ATOM 1636 N N . HIS A 1 213 ? 6.718 22.067 1.775 1.00 94.62 213 HIS A N 1
ATOM 1637 C CA . HIS A 1 213 ? 6.939 23.346 1.105 1.00 94.62 213 HIS A CA 1
ATOM 1638 C C . HIS A 1 213 ? 7.075 24.510 2.089 1.00 94.62 213 HIS A C 1
ATOM 1640 O O . HIS A 1 213 ? 6.160 24.789 2.864 1.00 94.62 213 HIS A O 1
ATOM 1646 N N . ARG A 1 214 ? 8.180 25.261 1.975 1.00 90.38 214 ARG A N 1
ATOM 1647 C CA . ARG A 1 214 ? 8.482 26.486 2.737 1.00 90.38 214 ARG A CA 1
ATOM 1648 C C . ARG A 1 214 ? 8.382 26.287 4.249 1.00 90.38 214 ARG A C 1
ATOM 1650 O O . ARG A 1 214 ? 7.626 26.975 4.937 1.00 90.38 214 ARG A O 1
ATOM 1657 N N . LEU A 1 215 ? 9.162 25.345 4.769 1.00 86.19 215 LEU A N 1
ATOM 1658 C CA . LEU A 1 215 ? 9.329 25.156 6.206 1.00 86.19 215 LEU A CA 1
ATOM 1659 C C . LEU A 1 215 ? 10.478 26.024 6.724 1.00 86.19 215 LEU A C 1
ATOM 1661 O O . LEU A 1 215 ? 11.612 25.885 6.285 1.00 86.19 215 LEU A O 1
ATOM 1665 N N . LEU A 1 216 ? 10.218 26.883 7.707 1.00 84.56 216 LEU A N 1
ATOM 1666 C CA . LEU A 1 216 ? 11.262 27.647 8.407 1.00 84.56 216 LEU A CA 1
ATOM 1667 C C . LEU A 1 216 ? 11.593 27.085 9.801 1.00 84.56 216 LEU A C 1
ATOM 1669 O O . LEU A 1 216 ? 12.452 27.648 10.480 1.00 84.56 216 LEU A O 1
ATOM 1673 N N . GLY A 1 217 ? 10.896 26.029 10.236 1.00 85.06 217 GLY A N 1
ATOM 1674 C CA . GLY A 1 217 ? 11.246 25.218 11.409 1.00 85.06 217 GLY A CA 1
ATOM 1675 C C . GLY A 1 217 ? 12.142 24.028 11.046 1.00 85.06 217 GLY A C 1
ATOM 1676 O O . GLY A 1 217 ? 12.697 23.992 9.945 1.00 85.06 217 GLY A O 1
ATOM 1677 N N . ASN A 1 218 ? 12.307 23.075 11.969 1.00 88.12 218 ASN A N 1
ATOM 1678 C CA . ASN A 1 218 ? 13.144 21.897 11.732 1.00 88.12 218 ASN A CA 1
ATOM 1679 C C . ASN A 1 218 ? 12.385 20.812 10.950 1.00 88.12 218 ASN A C 1
ATOM 1681 O O . ASN A 1 218 ? 11.232 20.526 11.260 1.00 88.12 218 ASN A O 1
ATOM 1685 N N . CYS A 1 219 ? 13.056 20.181 9.986 1.00 91.25 219 CYS A N 1
ATOM 1686 C CA . CYS A 1 219 ? 12.598 19.010 9.236 1.00 91.25 219 CYS A CA 1
ATOM 1687 C C . CYS A 1 219 ? 13.517 17.828 9.561 1.00 91.25 219 CYS A C 1
ATOM 1689 O O . CYS A 1 219 ? 14.645 17.779 9.061 1.00 91.25 219 CYS A O 1
ATOM 1691 N N . ILE A 1 220 ? 13.083 16.923 10.440 1.00 91.62 220 ILE A N 1
ATOM 1692 C CA . ILE A 1 220 ? 13.951 15.865 10.979 1.00 91.62 220 ILE A CA 1
ATOM 1693 C C . ILE A 1 220 ? 13.266 14.497 10.956 1.00 91.62 220 ILE A C 1
ATOM 1695 O O . ILE A 1 220 ? 12.113 14.406 11.353 1.00 91.62 220 ILE A O 1
ATOM 1699 N N . SER A 1 221 ? 13.951 13.423 10.561 1.00 94.12 221 SER A N 1
ATOM 1700 C CA . SER A 1 221 ? 13.400 12.052 10.636 1.00 94.12 221 SER A CA 1
ATOM 1701 C C . SER A 1 221 ? 12.122 11.837 9.819 1.00 94.12 221 SER A C 1
ATOM 1703 O O . SER A 1 221 ? 11.289 11.026 10.204 1.00 94.12 221 SER A O 1
ATOM 1705 N N . ASN A 1 222 ? 11.908 12.564 8.717 1.00 96.44 222 ASN A N 1
ATOM 1706 C CA . ASN A 1 222 ? 10.729 12.359 7.866 1.00 96.44 222 ASN A CA 1
ATOM 1707 C C . ASN A 1 222 ? 11.073 11.505 6.645 1.00 96.44 222 ASN A C 1
ATOM 1709 O O . ASN A 1 222 ? 12.128 11.708 6.045 1.00 96.44 222 ASN A O 1
ATOM 1713 N N . ILE A 1 223 ? 10.151 10.635 6.231 1.00 98.38 223 ILE A N 1
ATOM 1714 C CA . ILE A 1 223 ? 10.181 10.021 4.901 1.00 98.38 223 ILE A CA 1
ATOM 1715 C C . ILE A 1 223 ? 9.340 10.880 3.961 1.00 98.38 223 ILE A C 1
ATOM 1717 O O . ILE A 1 223 ? 8.197 11.206 4.285 1.00 98.38 223 ILE A O 1
ATOM 1721 N N . VAL A 1 224 ? 9.883 11.240 2.797 1.00 97.88 224 VAL A N 1
ATOM 1722 C CA . VAL A 1 224 ? 9.141 11.951 1.751 1.00 97.88 224 VAL A CA 1
ATOM 1723 C C . VAL A 1 224 ? 9.392 11.323 0.384 1.00 97.88 224 VAL A C 1
ATOM 1725 O O . VAL A 1 224 ? 10.513 11.354 -0.134 1.00 97.88 224 VAL A O 1
ATOM 1728 N N . THR A 1 225 ? 8.332 10.796 -0.225 1.00 97.06 225 THR A N 1
ATOM 1729 C CA . THR A 1 225 ? 8.391 10.138 -1.536 1.00 97.06 225 THR A CA 1
ATOM 1730 C C . THR A 1 225 ? 7.144 10.403 -2.383 1.00 97.06 225 THR A C 1
ATOM 1732 O O . THR A 1 225 ? 6.169 10.987 -1.907 1.00 97.06 225 THR A O 1
ATOM 1735 N N . GLY A 1 226 ? 7.175 10.024 -3.663 1.00 94.75 226 GLY A N 1
ATOM 1736 C CA . GLY A 1 226 ? 6.022 10.091 -4.569 1.00 94.75 226 GLY A CA 1
ATOM 1737 C C . GLY A 1 226 ? 5.550 11.504 -4.938 1.00 94.75 226 GLY A C 1
ATOM 1738 O O . GLY A 1 226 ? 4.461 11.661 -5.487 1.00 94.75 226 GLY A O 1
ATOM 1739 N N . CYS A 1 227 ? 6.332 12.545 -4.635 1.00 96.81 227 CYS A N 1
ATOM 1740 C CA . CYS A 1 227 ? 6.013 13.937 -4.969 1.00 96.81 227 CYS A CA 1
ATOM 1741 C C . CYS A 1 227 ? 6.803 14.411 -6.198 1.00 96.81 227 CYS A C 1
ATOM 1743 O O . CYS A 1 227 ? 7.771 13.776 -6.609 1.00 96.81 227 CYS A O 1
ATOM 1745 N N . ASP A 1 228 ? 6.477 15.581 -6.752 1.00 96.75 228 ASP A N 1
ATOM 1746 C CA . ASP A 1 228 ? 7.386 16.243 -7.697 1.00 96.75 228 ASP A CA 1
ATOM 1747 C C . ASP A 1 228 ? 8.631 16.761 -6.968 1.00 96.75 228 ASP A C 1
ATOM 1749 O O . ASP A 1 228 ? 9.765 16.454 -7.343 1.00 96.75 228 ASP A O 1
ATOM 1753 N N . TYR A 1 229 ? 8.430 17.508 -5.882 1.00 96.06 229 TYR A N 1
ATOM 1754 C CA . TYR A 1 229 ? 9.513 17.884 -4.980 1.00 96.06 229 TYR A CA 1
ATOM 1755 C C . TYR A 1 229 ? 9.318 17.238 -3.613 1.00 96.06 229 TYR A C 1
ATOM 1757 O O . TYR A 1 229 ? 8.261 17.394 -3.009 1.00 96.06 229 TYR A O 1
ATOM 1765 N N . GLY A 1 230 ? 10.347 16.581 -3.079 1.00 95.62 230 GLY A N 1
ATOM 1766 C CA . GLY A 1 230 ? 10.291 16.051 -1.716 1.00 95.62 230 GLY A CA 1
ATOM 1767 C C . GLY A 1 230 ? 10.207 17.198 -0.708 1.00 95.62 230 GLY A C 1
ATOM 1768 O O . GLY A 1 230 ? 9.165 17.474 -0.111 1.00 95.62 230 GLY A O 1
ATOM 1769 N N . VAL A 1 231 ? 11.304 17.940 -0.575 1.00 94.81 231 VAL A N 1
ATOM 1770 C CA . VAL A 1 231 ? 11.429 19.072 0.347 1.00 94.81 231 VAL A CA 1
ATOM 1771 C C . VAL A 1 231 ? 11.859 20.331 -0.408 1.00 94.81 231 VAL A C 1
ATOM 1773 O O . VAL A 1 231 ? 12.924 20.383 -1.024 1.00 94.81 231 VAL A O 1
ATOM 1776 N N . TYR A 1 232 ? 11.038 21.379 -0.332 1.00 94.12 232 TYR A N 1
ATOM 1777 C CA . TYR A 1 232 ? 11.205 22.635 -1.065 1.00 94.12 232 TYR A CA 1
ATOM 1778 C C . TYR A 1 232 ? 11.275 23.832 -0.106 1.00 94.12 232 TYR A C 1
ATOM 1780 O O . TYR A 1 232 ? 10.354 24.065 0.673 1.00 94.12 232 TYR A O 1
ATOM 1788 N N . ASP A 1 233 ? 12.335 24.638 -0.184 1.00 92.38 233 ASP A N 1
ATOM 1789 C CA . ASP A 1 233 ? 12.566 25.842 0.635 1.00 92.38 233 ASP A CA 1
ATOM 1790 C C . ASP A 1 233 ? 12.569 25.584 2.155 1.00 92.38 233 ASP A C 1
ATOM 1792 O O . ASP A 1 233 ? 12.021 26.362 2.937 1.00 92.38 233 ASP A O 1
ATOM 1796 N N . CYS A 1 234 ? 13.214 24.491 2.576 1.00 88.88 234 CYS A N 1
ATOM 1797 C CA . CYS A 1 234 ? 13.351 24.105 3.983 1.00 88.88 234 CYS A CA 1
ATOM 1798 C C . CYS A 1 234 ? 14.840 24.071 4.387 1.00 88.88 234 CYS A C 1
ATOM 1800 O O . CYS A 1 234 ? 15.543 23.108 4.069 1.00 88.88 234 CYS A O 1
ATOM 1802 N N . PRO A 1 235 ? 15.392 25.126 5.018 1.00 85.38 235 PRO A N 1
ATOM 1803 C CA . PRO A 1 235 ? 16.838 25.245 5.218 1.00 85.38 235 PRO A CA 1
ATOM 1804 C C . PRO A 1 235 ? 17.397 24.344 6.329 1.00 85.38 235 PRO A C 1
ATOM 1806 O O . PRO A 1 235 ? 18.591 24.031 6.279 1.00 85.38 235 PRO A O 1
ATOM 1809 N N . TYR A 1 236 ? 16.564 23.929 7.290 1.00 87.81 236 TYR A N 1
ATOM 1810 C CA . TYR A 1 236 ? 16.940 23.127 8.459 1.00 87.81 236 TYR A CA 1
ATOM 1811 C C . TYR A 1 236 ? 16.447 21.679 8.315 1.00 87.81 236 TYR A C 1
ATOM 1813 O O . TYR A 1 236 ? 15.409 21.315 8.862 1.00 87.81 236 TYR A O 1
ATOM 1821 N N . THR A 1 237 ? 17.185 20.873 7.551 1.00 89.19 237 THR A N 1
ATOM 1822 C CA . THR A 1 237 ? 16.939 19.437 7.343 1.00 89.19 237 THR A CA 1
ATOM 1823 C C . THR A 1 237 ? 18.053 18.605 7.975 1.00 89.19 237 THR A C 1
ATOM 1825 O O . THR A 1 237 ? 19.212 19.022 7.921 1.00 89.19 237 THR A O 1
ATOM 1828 N N . ALA A 1 238 ? 17.709 17.461 8.567 1.00 91.19 238 ALA A N 1
ATOM 1829 C CA . ALA A 1 238 ? 18.647 16.412 8.975 1.00 91.19 238 ALA A CA 1
ATOM 1830 C C . ALA A 1 238 ? 17.910 15.070 9.129 1.00 91.19 238 ALA A C 1
ATOM 1832 O O . ALA A 1 238 ? 16.743 15.083 9.516 1.00 91.19 238 ALA A O 1
ATOM 1833 N N . PHE A 1 239 ? 18.575 13.935 8.904 1.00 93.38 239 PHE A N 1
ATOM 1834 C CA . PHE A 1 239 ? 18.005 12.596 9.126 1.00 93.38 239 PHE A CA 1
ATOM 1835 C C . PHE A 1 239 ? 16.700 12.328 8.367 1.00 93.38 239 PHE A C 1
ATOM 1837 O O . PHE A 1 239 ? 15.846 11.608 8.859 1.00 93.38 239 PHE A O 1
ATOM 1844 N N . ASN A 1 240 ? 16.469 12.950 7.211 1.00 95.56 240 ASN A N 1
ATOM 1845 C CA . ASN A 1 240 ? 15.285 12.660 6.404 1.00 95.56 240 ASN A CA 1
ATOM 1846 C C . ASN A 1 240 ? 15.611 11.599 5.361 1.00 95.56 240 ASN A C 1
ATOM 1848 O O . ASN A 1 240 ? 16.726 11.541 4.852 1.00 95.56 240 ASN A O 1
ATOM 1852 N N . HIS A 1 241 ? 14.605 10.830 4.975 1.00 97.25 241 HIS A N 1
ATOM 1853 C CA . HIS A 1 241 ? 14.676 9.947 3.826 1.00 97.25 241 HIS A CA 1
ATOM 1854 C C . HIS A 1 241 ? 13.892 10.577 2.679 1.00 97.25 241 HIS A C 1
ATOM 1856 O O . HIS A 1 241 ? 12.663 10.624 2.707 1.00 97.25 241 HIS A O 1
ATOM 1862 N N . LEU A 1 242 ? 14.595 11.074 1.660 1.00 96.56 242 LEU A N 1
ATOM 1863 C CA . LEU A 1 242 ? 13.990 11.694 0.481 1.00 96.56 242 LEU A CA 1
ATOM 1864 C C . LEU A 1 242 ? 14.346 10.883 -0.766 1.00 96.56 242 LEU A C 1
ATOM 1866 O O . LEU A 1 242 ? 15.502 10.863 -1.197 1.00 96.56 242 LEU A O 1
ATOM 1870 N N . TRP A 1 243 ? 13.348 10.222 -1.346 1.00 95.38 243 TRP A N 1
ATOM 1871 C CA . TRP A 1 243 ? 13.556 9.369 -2.512 1.00 95.38 243 TRP A CA 1
ATOM 1872 C C . TRP A 1 243 ? 12.329 9.294 -3.408 1.00 95.38 243 TRP A C 1
ATOM 1874 O O . TRP A 1 243 ? 11.201 9.466 -2.952 1.00 95.38 243 TRP A O 1
ATOM 1884 N N . GLY A 1 244 ? 12.537 8.995 -4.691 1.00 93.88 244 GLY A N 1
ATOM 1885 C CA . GLY A 1 244 ? 11.446 8.748 -5.634 1.00 93.88 244 GLY A CA 1
ATOM 1886 C C . GLY A 1 244 ? 10.637 10.002 -5.974 1.00 93.88 244 GLY A C 1
ATOM 1887 O O . GLY A 1 244 ? 9.516 9.880 -6.463 1.00 93.88 244 GLY A O 1
ATOM 1888 N N . ASN A 1 245 ? 11.177 11.202 -5.721 1.00 95.75 245 ASN A N 1
ATOM 1889 C CA . ASN A 1 245 ? 10.521 12.454 -6.086 1.00 95.75 245 ASN A CA 1
ATOM 1890 C C . ASN A 1 245 ? 10.898 12.866 -7.521 1.00 95.75 245 ASN A C 1
ATOM 1892 O O . ASN A 1 245 ? 12.076 12.918 -7.882 1.00 95.75 245 ASN A O 1
ATOM 1896 N N . SER A 1 246 ? 9.898 13.157 -8.354 1.00 96.06 246 SER A N 1
ATOM 1897 C CA . SER A 1 246 ? 10.032 13.174 -9.820 1.00 96.06 246 SER A CA 1
ATOM 1898 C C . SER A 1 246 ? 10.906 14.319 -10.362 1.00 96.06 246 SER A C 1
ATOM 1900 O O . SER A 1 246 ? 11.541 14.186 -11.412 1.00 96.06 246 SER A O 1
ATOM 1902 N N . VAL A 1 247 ? 10.959 15.448 -9.647 1.00 95.00 247 VAL A N 1
ATOM 1903 C CA . VAL A 1 247 ? 11.716 16.645 -10.029 1.00 95.00 247 VAL A CA 1
ATOM 1904 C C . VAL A 1 247 ? 12.977 16.782 -9.187 1.00 95.00 247 VAL A C 1
ATOM 1906 O O . VAL A 1 247 ? 14.070 16.878 -9.753 1.00 95.00 247 VAL A O 1
ATOM 1909 N N . ARG A 1 248 ? 12.845 16.846 -7.853 1.00 93.50 248 ARG A N 1
ATOM 1910 C CA . ARG A 1 248 ? 13.973 16.890 -6.903 1.00 93.50 248 ARG A CA 1
ATOM 1911 C C . ARG A 1 248 ? 13.566 16.406 -5.518 1.00 93.50 248 ARG A C 1
ATOM 1913 O O . ARG A 1 248 ? 12.606 16.911 -4.951 1.00 93.50 248 ARG A O 1
ATOM 1920 N N . ASP A 1 249 ? 14.408 15.591 -4.899 1.00 94.19 249 ASP A N 1
ATOM 1921 C CA . ASP A 1 249 ? 14.261 15.242 -3.483 1.00 94.19 249 ASP A CA 1
ATOM 1922 C C . ASP A 1 249 ? 14.416 16.465 -2.568 1.00 94.19 249 ASP A C 1
ATOM 1924 O O . ASP A 1 249 ? 13.613 16.677 -1.664 1.00 94.19 249 ASP A O 1
ATOM 1928 N N . TYR A 1 250 ? 15.389 17.335 -2.857 1.00 94.38 250 TYR A N 1
ATOM 1929 C CA . TYR A 1 250 ? 15.641 18.551 -2.086 1.00 94.38 250 TYR A CA 1
ATOM 1930 C C . TYR A 1 250 ? 15.874 19.779 -2.972 1.00 94.38 250 TYR A C 1
ATOM 1932 O O . TYR A 1 250 ? 16.623 19.739 -3.956 1.00 94.38 250 TYR A O 1
ATOM 1940 N N . TYR A 1 251 ? 15.263 20.906 -2.602 1.00 93.62 251 TYR A N 1
ATOM 1941 C CA . TYR A 1 251 ? 15.460 22.190 -3.266 1.00 93.62 251 TYR A CA 1
ATOM 1942 C C . TYR A 1 251 ? 15.451 23.373 -2.292 1.00 93.62 251 TYR A C 1
ATOM 1944 O O . TYR A 1 251 ? 14.574 23.494 -1.441 1.00 93.62 251 TYR A O 1
ATOM 1952 N N . LEU A 1 252 ? 16.391 24.302 -2.485 1.00 92.62 252 LEU A N 1
ATOM 1953 C CA . LEU A 1 252 ? 16.420 25.612 -1.830 1.00 92.62 252 LEU A CA 1
ATOM 1954 C C . LEU A 1 252 ? 16.587 26.721 -2.866 1.00 92.62 252 LEU A C 1
ATOM 1956 O O . LEU A 1 252 ? 17.605 26.767 -3.558 1.00 92.62 252 LEU A O 1
ATOM 1960 N N . SER A 1 253 ? 15.656 27.671 -2.914 1.00 91.12 253 SER A N 1
ATOM 1961 C CA . SER A 1 253 ? 15.711 28.827 -3.815 1.00 91.12 253 SER A CA 1
ATOM 1962 C C . SER A 1 253 ? 16.961 29.680 -3.602 1.00 91.12 253 SER A C 1
ATOM 1964 O O . SER A 1 253 ? 17.594 30.122 -4.561 1.00 91.12 253 SER A O 1
ATOM 1966 N N . ASP A 1 254 ? 17.336 29.880 -2.338 1.00 89.44 254 ASP A N 1
ATOM 1967 C CA . ASP A 1 254 ? 18.439 30.759 -1.939 1.00 89.44 254 ASP A CA 1
ATOM 1968 C C . ASP A 1 254 ? 19.806 30.071 -2.057 1.00 89.44 254 ASP A C 1
ATOM 1970 O O . ASP A 1 254 ? 20.848 30.731 -2.027 1.00 89.44 254 ASP A O 1
ATOM 1974 N N . ASN A 1 255 ? 19.815 28.744 -2.224 1.00 89.25 255 ASN A N 1
ATOM 1975 C CA . ASN A 1 255 ? 21.012 27.972 -2.534 1.00 89.25 255 ASN A CA 1
ATOM 1976 C C . ASN A 1 255 ? 20.679 26.726 -3.384 1.00 89.25 255 ASN A C 1
ATOM 1978 O O . ASN A 1 255 ? 20.711 25.607 -2.867 1.00 89.25 255 ASN A O 1
ATOM 1982 N N . PRO A 1 256 ? 20.419 26.881 -4.699 1.00 88.62 256 PRO A N 1
ATOM 1983 C CA . PRO A 1 256 ? 19.957 25.781 -5.557 1.00 88.62 256 PRO A CA 1
ATOM 1984 C C . PRO A 1 256 ? 20.975 24.658 -5.792 1.00 88.62 256 PRO A C 1
ATOM 1986 O O . PRO A 1 256 ? 20.649 23.676 -6.462 1.00 88.62 256 PRO A O 1
ATOM 1989 N N . GLN A 1 257 ? 22.213 24.844 -5.318 1.00 85.81 257 GLN A N 1
ATOM 1990 C CA . GLN A 1 257 ? 23.294 23.860 -5.362 1.00 85.81 257 GLN A CA 1
ATOM 1991 C C . GLN A 1 257 ? 23.408 23.044 -4.071 1.00 85.81 257 GLN A C 1
ATOM 1993 O O . GLN A 1 257 ? 24.168 22.079 -4.056 1.00 85.81 257 GLN A O 1
ATOM 1998 N N . LYS A 1 258 ? 22.709 23.423 -2.989 1.00 84.06 258 LYS A N 1
ATOM 1999 C CA . LYS A 1 258 ? 22.703 22.626 -1.761 1.00 84.06 258 LYS A CA 1
ATOM 2000 C C . LYS A 1 258 ? 22.011 21.294 -2.044 1.00 84.06 258 LYS A C 1
ATOM 2002 O O . LYS A 1 258 ? 20.895 21.266 -2.556 1.00 84.06 258 LYS A O 1
ATOM 2007 N N . THR A 1 259 ? 22.703 20.219 -1.707 1.00 81.62 259 THR A N 1
ATOM 2008 C CA . THR A 1 259 ? 22.192 18.850 -1.726 1.00 81.62 259 THR A CA 1
ATOM 2009 C C . THR A 1 259 ? 21.726 18.449 -0.329 1.00 81.62 259 THR A C 1
ATOM 2011 O O . THR A 1 259 ? 21.871 19.221 0.626 1.00 81.62 259 THR A O 1
ATOM 2014 N N . LEU A 1 260 ? 21.177 17.241 -0.233 1.00 79.88 260 LEU A N 1
ATOM 2015 C CA . LEU A 1 260 ? 20.975 16.531 1.025 1.00 79.88 260 LEU A CA 1
ATOM 2016 C C . LEU A 1 260 ? 22.249 16.543 1.887 1.00 79.88 260 LEU A C 1
ATOM 2018 O O . LEU A 1 260 ? 23.362 16.602 1.346 1.00 79.88 260 LEU A O 1
ATOM 2022 N N . GLY A 1 261 ? 22.071 16.572 3.209 1.00 79.12 261 GLY A N 1
ATOM 2023 C CA . GLY A 1 261 ? 23.173 16.416 4.155 1.00 79.12 261 GLY A CA 1
ATOM 2024 C C . GLY A 1 261 ? 23.644 14.963 4.215 1.00 79.12 261 GLY A C 1
ATOM 2025 O O . GLY A 1 261 ? 22.943 14.070 3.755 1.00 79.12 261 GLY A O 1
ATOM 2026 N N . ASP A 1 262 ? 24.818 14.728 4.806 1.00 82.31 262 ASP A N 1
ATOM 2027 C CA . ASP A 1 262 ? 25.392 13.376 4.926 1.00 82.31 262 ASP A CA 1
ATOM 2028 C C . ASP A 1 262 ? 24.538 12.433 5.803 1.00 82.31 262 ASP A C 1
ATOM 2030 O O . ASP A 1 262 ? 24.680 11.220 5.703 1.00 82.31 262 ASP A O 1
ATOM 2034 N N . ASP A 1 263 ? 23.658 12.992 6.642 1.00 87.81 263 ASP A N 1
ATOM 2035 C CA . ASP A 1 263 ? 22.750 12.247 7.522 1.00 87.81 263 ASP A CA 1
ATOM 2036 C C . ASP A 1 263 ? 21.378 11.962 6.870 1.00 87.81 263 ASP A C 1
ATOM 2038 O O . ASP A 1 263 ? 20.541 11.314 7.486 1.00 87.81 263 ASP A O 1
ATOM 2042 N N . ASP A 1 264 ? 21.103 12.479 5.666 1.00 92.31 264 ASP A N 1
ATOM 2043 C CA . ASP A 1 264 ? 19.857 12.209 4.935 1.00 92.31 264 ASP A CA 1
ATOM 2044 C C . ASP A 1 264 ? 20.028 10.988 3.998 1.00 92.31 264 ASP A C 1
ATOM 2046 O O . ASP A 1 264 ? 21.090 10.776 3.410 1.00 92.31 264 ASP A O 1
ATOM 2050 N N . ILE A 1 265 ? 18.960 10.210 3.809 1.00 94.50 265 ILE A N 1
ATOM 2051 C CA . ILE A 1 265 ? 18.925 8.984 2.994 1.00 94.50 265 ILE A CA 1
ATOM 2052 C C . ILE A 1 265 ? 18.233 9.261 1.651 1.00 94.50 265 ILE A C 1
ATOM 2054 O O . ILE A 1 265 ? 17.259 10.014 1.588 1.00 94.50 265 ILE A O 1
ATOM 2058 N N . SER A 1 266 ? 18.733 8.663 0.563 1.00 92.50 266 SER A N 1
ATOM 2059 C CA . SER A 1 266 ? 18.197 8.834 -0.799 1.00 92.50 266 SER A CA 1
ATOM 2060 C C . SER A 1 266 ? 18.242 7.529 -1.607 1.00 92.50 266 SER A C 1
ATOM 2062 O O . SER A 1 266 ? 18.858 7.435 -2.668 1.00 92.50 266 SER A O 1
ATOM 2064 N N . GLU A 1 267 ? 17.588 6.497 -1.084 1.00 91.75 267 GLU A N 1
ATOM 2065 C CA . GLU A 1 267 ? 17.397 5.183 -1.722 1.00 91.75 267 GLU A CA 1
ATOM 2066 C C . GLU A 1 267 ? 15.960 4.679 -1.494 1.00 91.75 267 GLU A C 1
ATOM 2068 O O . GLU A 1 267 ? 15.155 5.439 -0.984 1.00 91.75 267 GLU A O 1
ATOM 2073 N N . ASP A 1 268 ? 15.562 3.477 -1.908 1.00 91.06 268 ASP A N 1
ATOM 2074 C CA . ASP A 1 268 ? 14.175 3.020 -1.681 1.00 91.06 268 ASP A CA 1
ATOM 2075 C C . ASP A 1 268 ? 13.871 2.918 -0.161 1.00 91.06 268 ASP A C 1
ATOM 2077 O O . ASP A 1 268 ? 14.673 2.328 0.562 1.00 91.06 268 ASP A O 1
ATOM 2081 N N . PRO A 1 269 ? 12.770 3.501 0.368 1.00 90.94 269 PRO A N 1
ATOM 2082 C CA . PRO A 1 269 ? 12.363 3.319 1.766 1.00 90.94 269 PRO A CA 1
ATOM 2083 C C . PRO A 1 269 ? 11.995 1.880 2.150 1.00 90.94 269 PRO A C 1
ATOM 2085 O O . PRO A 1 269 ? 11.896 1.593 3.339 1.00 90.94 269 PRO A O 1
ATOM 2088 N N . GLU A 1 270 ? 11.763 0.992 1.180 1.00 86.88 270 GLU A N 1
ATOM 2089 C CA . GLU A 1 270 ? 11.340 -0.400 1.376 1.00 86.88 270 GLU A CA 1
ATOM 2090 C C . GLU A 1 270 ? 10.046 -0.542 2.199 1.00 86.88 270 GLU A C 1
ATOM 2092 O O . GLU A 1 270 ? 9.996 -1.189 3.248 1.00 86.88 270 GLU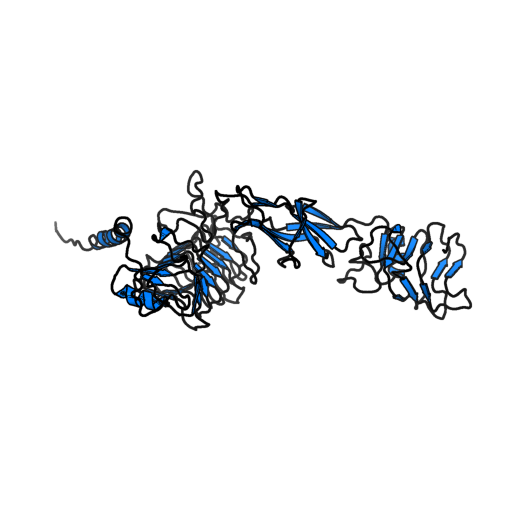 A O 1
ATOM 2097 N N . PHE A 1 271 ? 8.963 0.067 1.708 1.00 85.69 271 PHE A N 1
ATOM 2098 C CA . PHE A 1 271 ? 7.633 -0.055 2.313 1.00 85.69 271 PHE A CA 1
ATOM 2099 C C . PHE A 1 271 ? 6.966 -1.420 2.075 1.00 85.69 271 PHE A C 1
ATOM 2101 O O . PHE A 1 271 ? 7.089 -2.015 0.995 1.00 85.69 271 PHE A O 1
ATOM 2108 N N . ALA A 1 272 ? 6.171 -1.855 3.058 1.00 77.38 272 ALA A N 1
ATOM 2109 C CA . ALA A 1 272 ? 5.405 -3.105 3.076 1.00 77.38 272 ALA A CA 1
ATOM 2110 C C . ALA A 1 272 ? 4.367 -3.237 1.953 1.00 77.38 272 ALA A C 1
ATOM 2112 O O . ALA A 1 272 ? 4.151 -4.344 1.459 1.00 77.38 272 ALA A O 1
ATOM 2113 N N . ASN A 1 273 ? 3.797 -2.132 1.461 1.00 75.25 273 ASN A N 1
ATOM 2114 C CA . ASN A 1 273 ? 3.055 -2.028 0.199 1.00 75.25 273 ASN A CA 1
ATOM 2115 C C . ASN A 1 273 ? 2.963 -0.568 -0.291 1.00 75.25 273 ASN A C 1
ATOM 2117 O O . ASN A 1 273 ? 2.126 0.183 0.193 1.00 75.25 273 ASN A O 1
ATOM 2121 N N . PRO A 1 274 ? 3.765 -0.121 -1.272 1.00 79.00 274 PRO A N 1
ATOM 2122 C CA . PRO A 1 274 ? 3.642 1.240 -1.791 1.00 79.00 274 PRO A CA 1
ATOM 2123 C C . PRO A 1 274 ? 2.500 1.420 -2.813 1.00 79.00 274 PRO A C 1
ATOM 2125 O O . PRO A 1 274 ? 2.416 2.491 -3.411 1.00 79.00 274 PRO A O 1
ATOM 2128 N N . ASP A 1 275 ? 1.649 0.411 -3.064 1.00 77.44 275 ASP A N 1
ATOM 2129 C CA . ASP A 1 275 ? 0.531 0.526 -4.014 1.00 77.44 275 ASP A CA 1
ATOM 2130 C C . ASP A 1 275 ? -0.475 1.604 -3.559 1.00 77.44 275 ASP A C 1
ATOM 2132 O O . ASP A 1 275 ? -1.089 1.462 -2.502 1.00 77.44 275 ASP A O 1
ATOM 2136 N N . PRO A 1 276 ? -0.725 2.660 -4.359 1.00 75.12 276 PRO A N 1
ATOM 2137 C CA . PRO A 1 276 ? -1.707 3.691 -4.026 1.00 75.12 276 PRO A CA 1
ATOM 2138 C C . PRO A 1 276 ? -3.141 3.178 -3.808 1.00 75.12 276 PRO A C 1
ATOM 2140 O O . PRO A 1 276 ? -3.942 3.875 -3.184 1.00 75.12 276 PRO A O 1
ATOM 2143 N N . GLN A 1 277 ? -3.498 2.001 -4.335 1.00 74.81 277 GLN A N 1
ATOM 2144 C CA . GLN A 1 277 ? -4.832 1.411 -4.166 1.00 74.81 277 GLN A CA 1
ATOM 2145 C C . GLN A 1 277 ? -5.006 0.697 -2.821 1.00 74.81 277 GLN A C 1
ATOM 2147 O O . GLN A 1 277 ? -6.127 0.642 -2.312 1.00 74.81 277 GLN A O 1
ATOM 2152 N N . ASP A 1 278 ? -3.917 0.186 -2.246 1.00 75.31 278 ASP A N 1
ATOM 2153 C CA . ASP A 1 278 ? -3.897 -0.531 -0.967 1.00 75.31 278 ASP A CA 1
ATOM 2154 C C . ASP A 1 278 ? -2.596 -0.237 -0.194 1.00 75.31 278 ASP A C 1
ATOM 2156 O O . ASP A 1 278 ? -1.764 -1.128 0.001 1.00 75.31 278 ASP A O 1
ATOM 2160 N N . PRO A 1 279 ? -2.362 1.034 0.184 1.00 81.81 279 PRO A N 1
ATOM 2161 C CA . PRO A 1 279 ? -1.058 1.449 0.669 1.00 81.81 279 PRO A CA 1
ATOM 2162 C C . PRO A 1 279 ? -0.797 0.965 2.094 1.00 81.81 279 PRO A C 1
ATOM 2164 O O . PRO A 1 279 ? -1.600 1.180 3.005 1.00 81.81 279 PRO A O 1
ATOM 2167 N N . ASP A 1 280 ? 0.396 0.422 2.291 1.00 81.50 280 ASP A N 1
ATOM 2168 C CA . ASP A 1 280 ? 0.982 0.048 3.564 1.00 81.50 280 ASP A CA 1
ATOM 2169 C C . ASP A 1 280 ? 2.411 0.593 3.667 1.00 81.50 280 ASP A C 1
ATOM 2171 O O . ASP A 1 280 ? 3.368 0.065 3.098 1.00 81.50 280 ASP A O 1
ATOM 2175 N N . TYR A 1 281 ? 2.553 1.701 4.388 1.00 91.62 281 TYR A N 1
ATOM 2176 C CA . TYR A 1 281 ? 3.825 2.409 4.520 1.00 91.62 281 TYR A CA 1
ATOM 2177 C C . TYR A 1 281 ? 4.613 2.019 5.775 1.00 91.62 281 TYR A C 1
ATOM 2179 O O . TYR A 1 281 ? 5.507 2.761 6.187 1.00 91.62 281 TYR A O 1
ATOM 2187 N N . ARG A 1 282 ? 4.296 0.870 6.386 1.00 89.19 282 ARG A N 1
ATOM 2188 C CA . ARG A 1 282 ? 5.161 0.252 7.398 1.00 89.19 282 ARG A CA 1
ATOM 2189 C C . ARG A 1 282 ? 6.474 -0.197 6.743 1.00 89.19 282 ARG A C 1
ATOM 2191 O O . ARG A 1 282 ? 6.513 -0.498 5.548 1.00 89.19 282 ARG A O 1
ATOM 2198 N N . LEU A 1 283 ? 7.563 -0.179 7.507 1.00 85.75 283 LEU A N 1
ATOM 2199 C CA . LEU A 1 283 ? 8.907 -0.497 7.012 1.00 85.75 283 LEU A CA 1
ATOM 2200 C C . LEU A 1 283 ? 9.106 -2.019 6.899 1.00 85.75 283 LEU A C 1
ATOM 2202 O O . LEU A 1 283 ? 8.595 -2.771 7.725 1.00 85.75 283 LEU A O 1
ATOM 2206 N N . CYS A 1 284 ? 9.856 -2.480 5.894 1.00 77.50 284 CYS A N 1
ATOM 2207 C CA . CYS A 1 284 ? 10.302 -3.876 5.784 1.00 77.50 284 CYS A CA 1
ATOM 2208 C C . CYS A 1 284 ? 11.662 -4.093 6.469 1.00 77.50 284 CYS A C 1
ATOM 2210 O O . CYS A 1 284 ? 12.432 -3.151 6.608 1.00 77.50 284 CYS A O 1
ATOM 2212 N N . TYR A 1 285 ? 12.011 -5.349 6.785 1.00 67.75 285 TYR A N 1
ATOM 2213 C CA . TYR A 1 285 ? 13.269 -5.748 7.454 1.00 67.75 285 TYR A CA 1
ATOM 2214 C C . TYR A 1 285 ? 14.567 -5.162 6.861 1.00 67.75 285 TYR A C 1
ATOM 2216 O O . TYR A 1 285 ? 15.539 -4.975 7.590 1.00 67.75 285 TYR A O 1
ATOM 2224 N N . GLY A 1 286 ? 14.612 -4.905 5.551 1.00 71.38 286 GLY A N 1
ATOM 2225 C CA . GLY A 1 286 ? 15.785 -4.352 4.864 1.00 71.38 286 GLY A CA 1
ATOM 2226 C C . GLY A 1 286 ? 15.832 -2.824 4.805 1.00 71.38 286 GLY A C 1
ATOM 2227 O O . GLY A 1 286 ? 16.819 -2.272 4.320 1.00 71.38 286 GLY A O 1
ATOM 2228 N N . SER A 1 287 ? 14.798 -2.144 5.308 1.00 86.94 287 SER A N 1
ATOM 2229 C CA . SER A 1 287 ? 14.628 -0.714 5.101 1.00 86.94 287 SER A CA 1
ATOM 2230 C C . SER A 1 287 ? 15.802 0.092 5.669 1.00 86.94 287 SER A C 1
ATOM 2232 O O . SER A 1 287 ? 16.184 -0.085 6.830 1.00 86.94 287 SER A O 1
ATOM 2234 N N . PRO A 1 288 ? 16.342 1.058 4.904 1.00 88.69 288 PRO A N 1
ATOM 2235 C CA . PRO A 1 288 ? 17.396 1.951 5.385 1.00 88.69 288 PRO A CA 1
ATOM 2236 C C . PRO A 1 288 ? 16.888 2.951 6.442 1.00 88.69 288 PRO A C 1
ATOM 2238 O O . PRO A 1 288 ? 17.689 3.606 7.111 1.00 88.69 288 PRO A O 1
ATOM 2241 N N . CYS A 1 289 ? 15.567 3.080 6.614 1.00 93.06 289 CYS A N 1
ATOM 2242 C CA . CYS A 1 289 ? 14.954 3.924 7.642 1.00 93.06 289 CYS A CA 1
ATOM 2243 C C . CYS A 1 289 ? 15.080 3.340 9.057 1.00 93.06 289 CYS A C 1
ATOM 2245 O O . CYS A 1 289 ? 14.848 4.066 10.025 1.00 93.06 289 CYS A O 1
ATOM 2247 N N . ILE A 1 290 ? 15.439 2.057 9.177 1.00 88.56 290 ILE A N 1
ATOM 2248 C CA . ILE A 1 290 ? 15.475 1.337 10.449 1.00 88.56 290 ILE A CA 1
ATOM 2249 C C . ILE A 1 290 ? 16.658 1.796 11.303 1.00 88.56 290 ILE A C 1
ATOM 2251 O O . ILE A 1 290 ? 17.817 1.676 10.904 1.00 88.56 290 ILE A O 1
ATOM 2255 N N . ASN A 1 291 ? 16.374 2.258 12.519 1.00 87.31 291 ASN A N 1
ATOM 2256 C CA . ASN A 1 291 ? 17.309 2.734 13.534 1.00 87.31 291 ASN A CA 1
ATOM 2257 C C . ASN A 1 291 ? 18.223 3.880 13.057 1.00 87.31 291 ASN A C 1
ATOM 2259 O O . ASN A 1 291 ? 19.326 4.057 13.587 1.00 87.31 291 ASN A O 1
ATOM 2263 N N . THR A 1 292 ? 17.799 4.650 12.051 1.00 90.50 292 THR A N 1
ATOM 2264 C CA . THR A 1 292 ? 18.580 5.756 11.465 1.00 90.50 292 THR A CA 1
ATOM 2265 C C . THR A 1 292 ? 18.009 7.140 11.760 1.00 90.50 292 THR A C 1
ATOM 2267 O O . THR A 1 292 ? 18.636 8.149 11.426 1.00 90.50 292 THR A O 1
ATOM 2270 N N . GLY A 1 293 ? 16.849 7.224 12.412 1.00 89.56 293 GLY A N 1
ATOM 2271 C CA . GLY A 1 293 ? 16.236 8.494 12.768 1.00 89.56 293 GLY A CA 1
ATOM 2272 C C . GLY A 1 293 ? 16.896 9.171 13.971 1.00 89.56 293 GLY A C 1
ATOM 2273 O O . GLY A 1 293 ? 17.588 8.567 14.789 1.00 89.56 293 GLY A O 1
ATOM 2274 N N . TYR A 1 294 ? 16.658 10.477 14.092 1.00 87.62 294 TYR A N 1
ATOM 2275 C CA . TYR A 1 294 ? 17.144 11.299 15.197 1.00 87.62 294 TYR A CA 1
ATOM 2276 C C . TYR A 1 294 ? 16.054 11.625 16.224 1.00 87.62 294 TYR A C 1
ATOM 2278 O O . TYR A 1 294 ? 15.001 12.184 15.894 1.00 87.62 294 TYR A O 1
ATOM 2286 N N . TRP A 1 295 ? 16.365 11.369 17.496 1.00 79.19 295 TRP A N 1
ATOM 2287 C CA . TRP A 1 295 ? 15.523 11.672 18.652 1.00 79.19 295 TRP A CA 1
ATOM 2288 C C . TRP A 1 295 ? 16.265 12.557 19.665 1.00 79.19 295 TRP A C 1
ATOM 2290 O O . TRP A 1 295 ? 17.419 12.298 20.003 1.00 79.19 295 TRP A O 1
ATOM 2300 N N . ASP A 1 296 ? 15.607 13.604 20.172 1.00 79.12 296 ASP A N 1
ATOM 2301 C CA . ASP A 1 296 ? 16.150 14.487 21.211 1.00 79.12 296 ASP A CA 1
ATOM 2302 C C . ASP A 1 296 ? 15.106 14.822 22.290 1.00 79.12 296 ASP A C 1
ATOM 2304 O O . ASP A 1 296 ? 13.900 14.677 22.094 1.00 79.12 296 ASP A O 1
ATOM 2308 N N . ASP A 1 297 ? 15.575 15.347 23.425 1.00 70.88 297 ASP A N 1
ATOM 2309 C CA . ASP A 1 297 ? 14.725 15.792 24.542 1.00 70.88 297 ASP A CA 1
ATOM 2310 C C . ASP A 1 297 ? 13.844 17.014 24.203 1.00 70.88 297 ASP A C 1
ATOM 2312 O O . ASP A 1 297 ? 13.089 17.492 25.055 1.00 70.88 297 ASP A O 1
ATOM 2316 N N . ALA A 1 298 ? 13.969 17.586 22.997 1.00 68.81 298 ALA A N 1
ATOM 2317 C CA . ALA A 1 298 ? 13.130 18.702 22.575 1.00 68.81 298 ALA A CA 1
ATOM 2318 C C . ALA A 1 298 ? 11.751 18.229 22.092 1.00 68.81 298 ALA A C 1
ATOM 2320 O O . ALA A 1 298 ? 10.836 19.051 22.051 1.00 68.81 298 ALA A O 1
ATOM 2321 N N . GLN A 1 299 ? 11.597 16.942 21.751 1.00 68.38 299 GLN A N 1
ATOM 2322 C CA . GLN A 1 299 ? 10.333 16.368 21.291 1.00 68.38 299 GLN A CA 1
ATOM 2323 C C . GLN A 1 299 ? 9.218 16.446 22.356 1.00 68.38 299 GLN A C 1
ATOM 2325 O O . GLN A 1 299 ? 9.494 16.391 23.560 1.00 68.38 299 GLN A O 1
ATOM 2330 N N . PRO A 1 300 ? 7.935 16.560 21.954 1.00 67.81 300 PRO A N 1
ATOM 2331 C CA . PRO A 1 300 ? 6.819 16.519 22.886 1.00 67.81 300 PRO A CA 1
ATOM 2332 C C . PRO A 1 300 ? 6.799 15.178 23.622 1.00 67.81 300 PRO A C 1
ATOM 2334 O O . PRO A 1 300 ? 6.736 14.122 23.001 1.00 67.81 300 PRO A O 1
ATOM 2337 N N . VAL A 1 301 ? 6.758 15.230 24.955 1.00 62.34 301 VAL A N 1
ATOM 2338 C CA . VAL A 1 301 ? 6.751 14.052 25.851 1.00 62.34 301 VAL A CA 1
ATOM 2339 C C . VAL A 1 301 ? 5.563 13.101 25.589 1.00 62.34 301 VAL A C 1
ATOM 2341 O O . VAL A 1 301 ? 5.516 12.001 26.123 1.00 62.34 301 VAL A O 1
ATOM 2344 N N . GLU A 1 302 ? 4.575 13.520 24.795 1.00 68.81 302 GLU A N 1
ATOM 2345 C CA . GLU A 1 302 ? 3.345 12.769 24.528 1.00 68.81 302 GLU A CA 1
ATOM 2346 C C . GLU A 1 302 ? 3.454 11.764 23.368 1.00 68.81 302 GLU A C 1
ATOM 2348 O O . GLU A 1 302 ? 2.578 10.909 23.258 1.00 68.81 302 GLU A O 1
ATOM 2353 N N . VAL A 1 303 ? 4.508 11.822 22.544 1.00 76.50 303 VAL A N 1
ATOM 2354 C CA . VAL A 1 303 ? 4.717 10.918 21.395 1.00 76.50 303 VAL A CA 1
ATOM 2355 C C . VAL A 1 303 ? 5.636 9.776 21.816 1.00 76.50 303 VAL A C 1
ATOM 2357 O O . VAL A 1 303 ? 6.834 9.797 21.569 1.00 76.50 303 VAL A O 1
ATOM 2360 N N . VAL A 1 304 ? 5.085 8.811 22.547 1.00 80.75 304 VAL A N 1
ATOM 2361 C CA . VAL A 1 304 ? 5.859 7.682 23.101 1.00 80.75 304 VAL A CA 1
ATOM 2362 C C . VAL A 1 304 ? 5.705 6.390 22.302 1.00 80.75 304 VAL A C 1
ATOM 2364 O O . VAL A 1 304 ? 6.478 5.461 22.517 1.00 80.75 304 VAL A O 1
ATOM 2367 N N . VAL A 1 305 ? 4.732 6.337 21.390 1.00 84.88 305 VAL A N 1
ATOM 2368 C CA . VAL A 1 305 ? 4.509 5.217 20.472 1.00 84.88 305 VAL A CA 1
ATOM 2369 C C . VAL A 1 305 ? 4.313 5.724 19.043 1.00 84.88 305 VAL A C 1
ATOM 2371 O O . VAL A 1 305 ? 4.033 6.905 18.840 1.00 84.88 305 VAL A O 1
ATOM 2374 N N . ASP A 1 306 ? 4.531 4.862 18.059 1.00 90.62 306 ASP A N 1
ATOM 2375 C CA . ASP A 1 306 ? 4.400 5.143 16.637 1.00 90.62 306 ASP A CA 1
ATOM 2376 C C . ASP A 1 306 ? 2.930 5.100 16.167 1.00 90.62 306 ASP A C 1
ATOM 2378 O O . ASP A 1 306 ? 1.989 5.089 16.969 1.00 90.62 306 ASP A O 1
ATOM 2382 N N . LEU A 1 307 ? 2.704 5.170 14.854 1.00 90.62 307 LEU A N 1
ATOM 2383 C CA . LEU A 1 307 ? 1.353 5.124 14.304 1.00 90.62 307 LEU A CA 1
ATOM 2384 C C . LEU A 1 307 ? 0.691 3.731 14.419 1.00 90.62 307 LEU A C 1
ATOM 2386 O O . LEU A 1 307 ? -0.536 3.669 14.360 1.00 90.62 307 LEU A O 1
ATOM 2390 N N . ASP A 1 308 ? 1.463 2.661 14.650 1.00 86.31 308 ASP A N 1
ATOM 2391 C CA . ASP A 1 308 ? 0.994 1.276 14.850 1.00 86.31 308 ASP A CA 1
ATOM 2392 C C . ASP A 1 308 ? 0.991 0.839 16.337 1.00 86.31 308 ASP A C 1
ATOM 2394 O O . ASP A 1 308 ? 0.570 -0.261 16.693 1.00 86.31 308 ASP A O 1
ATOM 2398 N N . GLY A 1 309 ? 1.400 1.734 17.242 1.00 85.25 309 GLY A N 1
ATOM 2399 C CA . GLY A 1 309 ? 1.425 1.517 18.687 1.00 85.25 309 GLY A CA 1
ATOM 2400 C C . GLY A 1 309 ? 2.734 0.954 19.250 1.00 85.25 309 GLY A C 1
ATOM 2401 O O . GLY A 1 309 ? 2.788 0.682 20.453 1.00 85.25 309 GLY A O 1
ATOM 2402 N N . HIS A 1 310 ? 3.786 0.807 18.443 1.00 83.06 310 HIS A N 1
ATOM 2403 C CA . HIS A 1 310 ? 5.118 0.397 18.895 1.00 83.06 310 HIS A CA 1
ATOM 2404 C C . HIS A 1 310 ? 5.817 1.524 19.660 1.00 83.06 310 HIS A C 1
ATOM 2406 O O . HIS A 1 310 ? 5.665 2.684 19.284 1.00 83.06 310 HIS A O 1
ATOM 2412 N N . PRO A 1 311 ? 6.605 1.238 20.715 1.00 84.44 311 PRO A N 1
ATOM 2413 C CA . PRO A 1 311 ? 7.415 2.254 21.385 1.00 84.44 311 PRO A CA 1
ATOM 2414 C C . PRO A 1 311 ? 8.276 3.040 20.393 1.00 84.44 311 PRO A C 1
ATOM 2416 O O . PRO A 1 311 ? 8.932 2.449 19.547 1.00 84.44 311 PRO A O 1
ATOM 2419 N N . ARG A 1 312 ? 8.297 4.371 20.503 1.00 84.69 312 ARG A N 1
ATOM 2420 C CA . ARG A 1 312 ? 9.141 5.199 19.628 1.00 84.69 312 ARG A CA 1
ATOM 2421 C C . ARG A 1 312 ? 10.623 4.960 19.885 1.00 84.69 312 ARG A C 1
ATOM 2423 O O . ARG A 1 312 ? 11.376 4.745 18.957 1.00 84.69 312 ARG A O 1
ATOM 2430 N N . ASP A 1 313 ? 11.031 4.973 21.150 1.00 83.75 313 ASP A N 1
ATOM 2431 C CA . ASP A 1 313 ? 12.387 4.593 21.548 1.00 83.75 313 ASP A CA 1
ATOM 2432 C C . ASP A 1 313 ? 12.461 3.076 21.774 1.00 83.75 313 ASP A C 1
ATOM 2434 O O . ASP A 1 313 ? 11.876 2.564 22.733 1.00 83.75 313 ASP A O 1
ATOM 2438 N N . GLN A 1 314 ? 13.195 2.377 20.907 1.00 74.88 314 GLN A N 1
ATOM 2439 C CA . GLN A 1 314 ? 13.413 0.927 20.974 1.00 74.88 314 GLN A CA 1
ATOM 2440 C C . GLN A 1 314 ? 14.563 0.526 21.929 1.00 74.88 314 GLN A C 1
ATOM 2442 O O . GLN A 1 314 ? 14.883 -0.652 22.076 1.00 74.88 314 GLN A O 1
ATOM 2447 N N . GLY A 1 315 ? 15.188 1.481 22.632 1.00 72.12 315 GLY A N 1
ATOM 2448 C CA . GLY A 1 315 ? 16.102 1.196 23.743 1.00 72.12 315 GLY A CA 1
ATOM 2449 C C . GLY A 1 315 ? 17.517 0.750 23.351 1.00 72.12 315 GLY A C 1
ATOM 2450 O O . GLY A 1 315 ? 18.158 0.020 24.114 1.00 72.12 315 GLY A O 1
ATOM 2451 N N . CYS A 1 316 ? 18.030 1.180 22.195 1.00 68.19 316 CYS A N 1
ATOM 2452 C CA . CYS A 1 316 ? 19.405 0.885 21.780 1.00 68.19 316 CYS A CA 1
ATOM 2453 C C . CYS A 1 316 ? 20.485 1.530 22.683 1.00 68.19 316 CYS A C 1
ATOM 2455 O O . CYS A 1 316 ? 20.254 2.465 23.452 1.00 68.19 316 CYS A O 1
ATOM 2457 N N . ASP A 1 317 ? 21.719 1.016 22.593 1.00 55.81 317 ASP A N 1
ATOM 2458 C CA . ASP A 1 317 ? 22.894 1.541 23.306 1.00 55.81 317 ASP A CA 1
ATOM 2459 C C . ASP A 1 317 ? 24.027 1.871 22.308 1.00 55.81 317 ASP A C 1
ATOM 2461 O O . ASP A 1 317 ? 24.420 0.982 21.544 1.00 55.81 317 ASP A O 1
ATOM 2465 N N . PRO A 1 318 ? 24.598 3.099 22.304 1.00 59.72 318 PRO A N 1
ATOM 2466 C CA . PRO A 1 318 ? 24.290 4.237 23.176 1.00 59.72 318 PRO A CA 1
ATOM 2467 C C . PRO A 1 318 ? 23.269 5.214 22.575 1.00 59.72 318 PRO A C 1
ATOM 2469 O O . PRO A 1 318 ? 23.633 6.061 21.762 1.00 59.72 318 PRO A O 1
ATOM 2472 N N . GLY A 1 319 ? 22.024 5.179 23.063 1.00 62.09 319 GLY A N 1
ATOM 2473 C CA . GLY A 1 319 ? 21.004 6.203 22.803 1.00 62.09 319 GLY A CA 1
ATOM 2474 C C . GLY A 1 319 ? 19.746 5.667 22.114 1.00 62.09 319 GLY A C 1
ATOM 2475 O O . GLY A 1 319 ? 19.736 4.520 21.677 1.00 62.09 319 GLY A O 1
ATOM 2476 N N . PRO A 1 320 ? 18.692 6.496 22.011 1.00 65.06 320 PRO A N 1
ATOM 2477 C CA . PRO A 1 320 ? 17.448 6.083 21.378 1.00 65.06 320 PRO A CA 1
ATOM 2478 C C . PRO A 1 320 ? 17.712 5.697 19.924 1.00 65.06 320 PRO A C 1
ATOM 2480 O O . PRO A 1 320 ? 18.346 6.454 19.186 1.00 65.06 320 PRO A O 1
ATOM 2483 N N . CYS A 1 321 ? 17.229 4.525 19.529 1.00 78.31 321 CYS A N 1
ATOM 2484 C CA . CYS A 1 321 ? 17.097 4.165 18.130 1.00 78.31 321 CYS A CA 1
ATOM 2485 C C . CYS A 1 321 ? 15.623 4.300 17.783 1.00 78.31 321 CYS A C 1
ATOM 2487 O O . CYS A 1 321 ? 14.766 3.686 18.417 1.00 78.31 321 CYS A O 1
ATOM 2489 N N . ILE A 1 322 ? 15.375 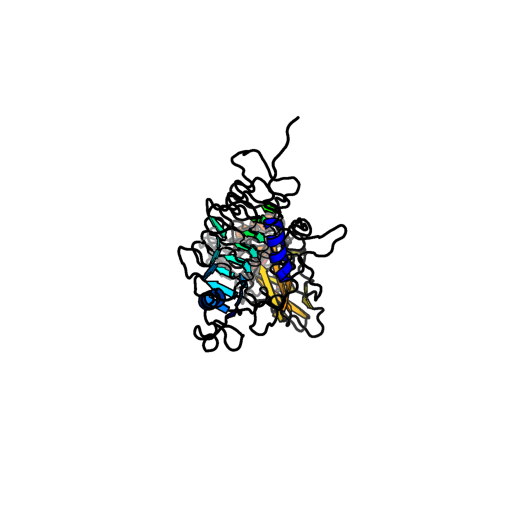5.221 16.863 1.00 88.31 322 ILE A N 1
ATOM 2490 C CA . ILE A 1 322 ? 14.073 5.446 16.267 1.00 88.31 322 ILE A CA 1
ATOM 2491 C C . ILE A 1 322 ? 14.231 5.223 14.771 1.00 88.31 322 ILE A C 1
ATOM 2493 O O . ILE A 1 322 ? 15.304 5.477 14.198 1.00 88.31 322 ILE A O 1
ATOM 2497 N N . ASP A 1 323 ? 13.144 4.862 14.133 1.00 92.38 323 ASP A N 1
ATOM 2498 C CA . ASP A 1 323 ? 13.071 4.792 12.694 1.00 92.38 323 ASP A CA 1
ATOM 2499 C C . ASP A 1 323 ? 12.686 6.147 12.104 1.00 92.38 323 ASP A C 1
ATOM 2501 O O . ASP A 1 323 ? 11.989 6.978 12.704 1.00 92.38 323 ASP A O 1
ATOM 2505 N N . ILE A 1 324 ? 13.172 6.404 10.892 1.00 94.62 324 ILE A N 1
ATOM 2506 C CA . ILE A 1 324 ? 12.715 7.552 10.109 1.00 94.62 324 ILE A CA 1
ATOM 2507 C C . ILE A 1 324 ? 11.263 7.278 9.686 1.00 94.62 324 ILE A C 1
ATOM 2509 O O . ILE A 1 324 ? 10.953 6.216 9.162 1.00 94.62 324 ILE A O 1
ATOM 2513 N N . GLY A 1 325 ? 10.373 8.259 9.857 1.00 95.69 325 GLY A N 1
ATOM 2514 C CA . GLY A 1 325 ? 8.973 8.170 9.427 1.00 95.69 325 GLY A CA 1
ATOM 2515 C C . GLY A 1 325 ? 7.961 7.830 10.528 1.00 95.69 325 GLY A C 1
ATOM 2516 O O . GLY A 1 325 ? 8.257 7.850 11.723 1.00 95.69 325 GLY A O 1
ATOM 2517 N N . ALA A 1 326 ? 6.717 7.587 10.106 1.00 95.19 326 ALA A N 1
ATOM 2518 C CA . ALA A 1 326 ? 5.534 7.416 10.960 1.00 95.19 326 ALA A CA 1
ATOM 2519 C C . ALA A 1 326 ? 5.428 6.042 11.645 1.00 95.19 326 ALA A C 1
ATOM 2521 O O . ALA A 1 326 ? 4.610 5.874 12.551 1.00 95.19 326 ALA A O 1
ATOM 2522 N N . TYR A 1 327 ? 6.280 5.094 11.269 1.00 92.38 327 TYR A N 1
ATOM 2523 C CA . TYR A 1 327 ? 6.293 3.746 11.821 1.00 92.38 327 TYR A CA 1
ATOM 2524 C C . TYR A 1 327 ? 7.684 3.406 12.339 1.00 92.38 327 TYR A C 1
ATOM 2526 O O . TYR A 1 327 ? 8.676 3.819 11.746 1.00 92.38 327 TYR A O 1
ATOM 2534 N N . GLU A 1 328 ? 7.721 2.664 13.433 1.00 89.06 328 GLU A N 1
ATOM 2535 C CA . GLU A 1 328 ? 8.885 1.938 13.910 1.00 89.06 328 GLU A CA 1
ATOM 2536 C C . GLU A 1 328 ? 8.795 0.511 13.370 1.00 89.06 328 GLU A C 1
ATOM 2538 O O . GLU A 1 328 ? 7.754 -0.148 13.452 1.00 89.06 328 GLU A O 1
ATOM 2543 N N . TYR A 1 329 ? 9.899 0.012 12.840 1.00 82.06 329 TYR A N 1
ATOM 2544 C CA . TYR A 1 329 ? 10.141 -1.393 12.586 1.00 82.06 329 TYR A CA 1
ATOM 2545 C C . TYR A 1 329 ? 10.369 -2.083 13.930 1.00 82.06 329 TYR A C 1
ATOM 2547 O O . TYR A 1 329 ? 11.480 -2.407 14.350 1.00 82.06 329 TYR A O 1
ATOM 2555 N N . GLY A 1 330 ? 9.274 -2.258 14.656 1.00 62.06 330 GLY A N 1
ATOM 2556 C CA . GLY A 1 330 ? 9.245 -3.019 15.885 1.00 62.06 330 GLY A CA 1
ATOM 2557 C C . GLY A 1 330 ? 9.016 -4.490 15.577 1.00 62.06 330 GLY A C 1
ATOM 2558 O O . GLY A 1 330 ? 7.951 -4.872 15.100 1.00 62.06 330 GLY A O 1
ATOM 2559 N N . VAL A 1 331 ? 9.972 -5.338 15.953 1.00 50.16 331 VAL A N 1
ATOM 2560 C CA . VAL A 1 331 ? 9.614 -6.644 16.515 1.00 50.16 331 VAL A CA 1
ATOM 2561 C C . VAL A 1 331 ? 8.805 -6.346 17.776 1.00 50.16 331 VAL A C 1
ATOM 2563 O O . VAL A 1 331 ? 9.358 -5.887 18.775 1.00 50.16 331 VAL A O 1
ATOM 2566 N N . SER A 1 332 ? 7.480 -6.472 17.715 1.00 44.06 332 SER A N 1
ATOM 2567 C CA . SER A 1 332 ? 6.655 -6.269 18.905 1.00 44.06 332 SER A CA 1
ATOM 2568 C C . SER A 1 332 ? 7.142 -7.220 20.009 1.00 44.06 332 SER A C 1
ATOM 2570 O O . SER A 1 332 ? 7.383 -8.397 19.747 1.00 44.06 332 SER A O 1
ATOM 2572 N N . GLU A 1 333 ? 7.298 -6.742 21.248 1.00 42.03 333 GLU A N 1
ATOM 2573 C CA . GLU A 1 333 ? 7.649 -7.624 22.377 1.00 42.03 333 GLU A CA 1
ATOM 2574 C C . GLU A 1 333 ? 6.556 -8.661 22.709 1.00 42.03 333 GLU A C 1
ATOM 2576 O O . GLU A 1 333 ? 6.743 -9.443 23.631 1.00 42.03 333 GLU A O 1
ATOM 2581 N N . ASP A 1 334 ? 5.456 -8.746 21.959 1.00 44.38 334 ASP A N 1
ATOM 2582 C CA . ASP A 1 334 ? 4.493 -9.836 22.080 1.00 44.38 334 ASP A CA 1
ATOM 2583 C C . ASP A 1 334 ? 4.008 -10.266 20.683 1.00 44.38 334 ASP A C 1
ATOM 2585 O O . ASP A 1 334 ? 2.870 -10.009 20.296 1.00 44.38 334 ASP A O 1
ATOM 2589 N N . VAL A 1 335 ? 4.897 -11.004 19.998 1.00 48.00 335 VAL A N 1
ATOM 2590 C CA . VAL A 1 335 ? 4.643 -12.273 19.279 1.00 48.00 335 VAL A CA 1
ATOM 2591 C C . VAL A 1 335 ? 5.027 -12.269 17.811 1.00 48.00 335 VAL A C 1
ATOM 2593 O O . VAL A 1 335 ? 4.469 -11.555 16.981 1.00 48.00 335 VAL A O 1
ATOM 2596 N N . ASP A 1 336 ? 5.897 -13.225 17.497 1.00 56.59 336 ASP A N 1
ATOM 2597 C CA . ASP A 1 336 ? 6.284 -13.574 16.147 1.00 56.59 336 ASP A CA 1
ATOM 2598 C C . ASP A 1 336 ? 5.199 -14.441 15.499 1.00 56.59 336 ASP A C 1
ATOM 2600 O O . ASP A 1 336 ? 5.006 -15.618 15.830 1.00 56.59 336 ASP A O 1
ATOM 2604 N N . VAL A 1 337 ? 4.494 -13.859 14.530 1.00 58.00 337 VAL A N 1
ATOM 2605 C CA . VAL A 1 337 ? 4.017 -14.666 13.413 1.00 58.00 337 VAL A CA 1
ATOM 2606 C C . VAL A 1 337 ? 5.241 -14.948 12.541 1.00 58.00 337 VAL A C 1
ATOM 2608 O O . VAL A 1 337 ? 5.890 -14.043 12.031 1.00 58.00 337 VAL A O 1
ATOM 2611 N N . ILE A 1 338 ? 5.613 -16.210 12.404 1.00 70.06 338 ILE A N 1
ATOM 2612 C CA . ILE A 1 338 ? 6.802 -16.620 11.658 1.00 70.06 338 ILE A CA 1
ATOM 2613 C C . ILE A 1 338 ? 6.346 -17.043 10.270 1.00 70.06 338 ILE A C 1
ATOM 2615 O O . ILE A 1 338 ? 5.556 -17.975 10.152 1.00 70.06 338 ILE A O 1
ATOM 2619 N N . ILE A 1 339 ? 6.857 -16.379 9.230 1.00 68.25 339 ILE A N 1
ATOM 2620 C CA . ILE A 1 339 ? 6.714 -16.814 7.835 1.00 68.25 339 ILE A CA 1
ATOM 2621 C C . ILE A 1 339 ? 8.038 -17.431 7.395 1.00 68.25 339 ILE A C 1
ATOM 2623 O O . ILE A 1 339 ? 9.030 -16.723 7.203 1.00 68.25 339 ILE A O 1
ATOM 2627 N N . GLU A 1 340 ? 8.058 -18.749 7.218 1.00 70.06 340 GLU A N 1
ATOM 2628 C CA . GLU A 1 340 ? 9.287 -19.473 6.869 1.00 70.06 340 GLU A CA 1
ATOM 2629 C C . GLU A 1 340 ? 9.521 -19.542 5.350 1.00 70.06 340 GLU A C 1
ATOM 2631 O O . GLU A 1 340 ? 10.662 -19.675 4.903 1.00 70.06 340 GLU A O 1
ATOM 2636 N N . SER A 1 341 ? 8.464 -19.440 4.534 1.00 73.50 341 SER A N 1
ATOM 2637 C CA . SER A 1 341 ? 8.558 -19.553 3.075 1.00 73.50 341 SER A CA 1
ATOM 2638 C C . SER A 1 341 ? 7.416 -18.852 2.337 1.00 73.50 341 SER A C 1
ATOM 2640 O O . SER A 1 341 ? 6.302 -18.793 2.859 1.00 73.50 341 SER A O 1
ATOM 2642 N N . PRO A 1 342 ? 7.643 -18.436 1.077 1.00 62.12 342 PRO A N 1
ATOM 2643 C CA . PRO A 1 342 ? 8.930 -18.226 0.403 1.00 62.12 342 PRO A CA 1
ATOM 2644 C C . PRO A 1 342 ? 9.705 -17.009 0.945 1.00 62.12 342 PRO A C 1
ATOM 2646 O O . PRO A 1 342 ? 9.177 -15.905 1.007 1.00 62.12 342 PRO A O 1
ATOM 2649 N N . GLN A 1 343 ? 10.992 -17.186 1.261 1.00 57.62 343 GLN A N 1
ATOM 2650 C CA . GLN A 1 343 ? 11.933 -16.077 1.469 1.00 57.62 343 GLN A CA 1
ATOM 2651 C C . GLN A 1 343 ? 13.133 -16.225 0.531 1.00 57.62 343 GLN A C 1
ATOM 2653 O O . GLN A 1 343 ? 13.798 -17.257 0.566 1.00 57.62 343 GLN A O 1
ATOM 2658 N N . GLY A 1 344 ? 13.417 -15.211 -0.298 1.00 58.12 344 GLY A N 1
ATOM 2659 C CA . GLY A 1 344 ? 14.667 -15.111 -1.069 1.00 58.12 344 GLY A CA 1
ATOM 2660 C C . GLY A 1 344 ? 15.041 -16.361 -1.878 1.00 58.12 344 GLY A C 1
ATOM 2661 O O . GLY A 1 344 ? 16.209 -16.746 -1.902 1.00 58.12 344 GLY A O 1
ATOM 2662 N N . THR A 1 345 ? 14.058 -17.027 -2.493 1.00 67.62 345 THR A N 1
ATOM 2663 C CA . THR A 1 345 ? 14.268 -18.266 -3.261 1.00 67.62 345 THR A CA 1
ATOM 2664 C C . THR A 1 345 ? 14.347 -17.995 -4.762 1.00 67.62 345 THR A C 1
ATOM 2666 O O . THR A 1 345 ? 13.759 -17.039 -5.267 1.00 67.62 345 THR A O 1
ATOM 2669 N N . THR A 1 346 ? 15.076 -18.858 -5.469 1.00 78.62 346 THR A N 1
ATOM 2670 C CA . THR A 1 346 ? 14.982 -19.016 -6.924 1.00 78.62 346 THR A CA 1
ATOM 2671 C C . THR A 1 346 ? 13.987 -20.138 -7.202 1.00 78.62 346 THR A C 1
ATOM 2673 O O . THR A 1 346 ? 14.126 -21.231 -6.646 1.00 78.62 346 THR A O 1
ATOM 2676 N N . TRP A 1 347 ? 12.983 -19.887 -8.037 1.00 82.44 347 TRP A N 1
ATOM 2677 C CA . TRP A 1 347 ? 12.057 -20.917 -8.504 1.00 82.44 347 TRP A CA 1
ATOM 2678 C C . TRP A 1 347 ? 12.455 -21.388 -9.889 1.00 82.44 347 TRP A C 1
ATOM 2680 O O . TRP A 1 347 ? 12.448 -20.615 -10.845 1.00 82.44 347 TRP A O 1
ATOM 2690 N N . THR A 1 348 ? 12.786 -22.673 -9.985 1.00 85.38 348 THR A N 1
ATOM 2691 C CA . THR A 1 348 ? 13.021 -23.335 -11.263 1.00 85.38 348 THR A CA 1
ATOM 2692 C C . THR A 1 348 ? 11.681 -23.707 -11.883 1.00 85.38 348 THR A C 1
ATOM 2694 O O . THR A 1 348 ? 10.941 -24.514 -11.324 1.00 85.38 348 THR A O 1
ATOM 2697 N N . ILE A 1 349 ? 11.376 -23.110 -13.029 1.00 87.12 349 ILE A N 1
ATOM 2698 C CA . ILE A 1 349 ? 10.147 -23.351 -13.780 1.00 87.12 349 ILE A CA 1
ATOM 2699 C C . ILE A 1 349 ? 10.448 -24.348 -14.892 1.00 87.12 349 ILE A C 1
ATOM 2701 O O . ILE A 1 349 ? 11.335 -24.119 -15.717 1.00 87.12 349 ILE A O 1
ATOM 2705 N N . GLU A 1 350 ? 9.708 -25.453 -14.929 1.00 88.31 350 GLU A N 1
ATOM 2706 C CA . GLU A 1 350 ? 9.825 -26.406 -16.031 1.00 88.31 350 GLU A CA 1
ATOM 2707 C C . GLU A 1 350 ? 9.199 -25.824 -17.315 1.00 88.31 350 GLU A C 1
ATOM 2709 O O . GLU A 1 350 ? 8.154 -25.179 -17.257 1.00 88.31 350 GLU A O 1
ATOM 2714 N N . PRO A 1 351 ? 9.760 -26.086 -18.507 1.00 86.88 351 PRO A N 1
ATOM 2715 C CA . PRO A 1 351 ? 9.224 -25.629 -19.798 1.00 86.88 351 PRO A CA 1
ATOM 2716 C C . PRO A 1 351 ? 7.756 -25.946 -20.075 1.00 86.88 351 PRO A C 1
ATOM 2718 O O . PRO A 1 351 ? 7.072 -25.235 -20.812 1.00 86.88 351 PRO A O 1
ATOM 2721 N N . CYS A 1 352 ? 7.275 -27.039 -19.499 1.00 84.06 352 CYS A N 1
ATOM 2722 C CA . CYS A 1 352 ? 5.896 -27.481 -19.600 1.00 84.06 352 CYS A CA 1
ATOM 2723 C C . CYS A 1 352 ? 4.968 -26.829 -18.561 1.00 84.06 352 CYS A C 1
ATOM 2725 O O . CYS A 1 352 ? 3.754 -26.964 -18.663 1.00 84.06 352 CYS A O 1
ATOM 2727 N N . GLN A 1 353 ? 5.501 -26.143 -17.554 1.00 86.88 353 GLN A N 1
ATOM 2728 C CA . GLN A 1 353 ? 4.725 -25.641 -16.431 1.00 86.88 353 GLN A CA 1
ATOM 2729 C C . GLN A 1 353 ? 3.936 -24.381 -16.818 1.00 86.88 353 GLN A C 1
ATOM 2731 O O . GLN A 1 353 ? 4.478 -23.431 -17.382 1.00 86.88 353 GLN A O 1
ATOM 2736 N N . THR A 1 354 ? 2.642 -24.360 -16.491 1.00 85.81 354 THR A N 1
ATOM 2737 C CA . THR A 1 354 ? 1.736 -23.220 -16.746 1.00 85.81 354 THR A CA 1
ATOM 2738 C C . THR A 1 354 ? 1.202 -22.573 -15.467 1.00 85.81 354 THR A C 1
ATOM 2740 O O . THR A 1 354 ? 0.678 -21.461 -15.513 1.00 85.81 354 THR A O 1
ATOM 2743 N N . SER A 1 355 ? 1.347 -23.237 -14.320 1.00 88.81 355 SER A N 1
ATOM 2744 C CA . SER A 1 355 ? 1.033 -22.706 -12.991 1.00 88.81 355 SER A CA 1
ATOM 2745 C C . SER A 1 355 ? 2.100 -23.120 -11.976 1.00 88.81 355 SER A C 1
ATOM 2747 O O . SER A 1 355 ? 2.811 -24.102 -12.165 1.00 88.81 355 SER A O 1
ATOM 2749 N N . GLN A 1 356 ? 2.253 -22.346 -10.908 1.00 88.00 356 GLN A N 1
ATOM 2750 C CA . GLN A 1 356 ? 3.123 -22.626 -9.773 1.00 88.00 356 GLN A CA 1
ATOM 2751 C C . GLN A 1 356 ? 2.264 -22.684 -8.512 1.00 88.00 356 GLN A C 1
ATOM 2753 O O . GLN A 1 356 ? 1.512 -21.755 -8.224 1.00 88.00 356 GLN A O 1
ATOM 2758 N N . VAL A 1 357 ? 2.392 -23.758 -7.734 1.00 89.12 357 VAL A N 1
ATOM 2759 C CA . VAL A 1 357 ? 1.791 -23.811 -6.396 1.00 89.12 357 VAL A CA 1
ATOM 2760 C C . VAL A 1 357 ? 2.719 -23.092 -5.429 1.00 89.12 357 VAL A C 1
ATOM 2762 O O . VAL A 1 357 ? 3.905 -23.410 -5.342 1.00 89.12 357 VAL A O 1
ATOM 2765 N N . ILE A 1 358 ? 2.179 -22.110 -4.719 1.00 88.06 358 ILE A N 1
ATOM 2766 C CA . ILE A 1 358 ? 2.890 -21.352 -3.697 1.00 88.06 358 ILE A CA 1
ATOM 2767 C C . ILE A 1 358 ? 2.543 -21.968 -2.350 1.00 88.06 358 ILE A C 1
ATOM 2769 O O . ILE A 1 358 ? 1.372 -22.003 -1.974 1.00 88.06 358 ILE A O 1
ATOM 2773 N N . GLU A 1 359 ? 3.562 -22.455 -1.646 1.00 89.50 359 GLU A N 1
ATOM 2774 C CA . GLU A 1 359 ? 3.437 -23.076 -0.330 1.00 89.50 359 GLU A CA 1
ATOM 2775 C C . GLU A 1 359 ? 4.025 -22.165 0.752 1.00 89.50 359 GLU A C 1
ATOM 2777 O O . GLU A 1 359 ? 5.186 -21.743 0.689 1.00 89.50 359 GLU A O 1
ATOM 2782 N N . ILE A 1 360 ? 3.203 -21.861 1.751 1.00 88.38 360 ILE A N 1
ATOM 2783 C CA . ILE A 1 360 ? 3.499 -20.893 2.801 1.00 88.38 360 ILE A CA 1
ATOM 2784 C C . ILE A 1 360 ? 3.380 -21.601 4.148 1.00 88.38 360 ILE A C 1
ATOM 2786 O O . ILE A 1 360 ? 2.297 -22.048 4.540 1.00 88.38 360 ILE A O 1
ATOM 2790 N N . SER A 1 361 ? 4.500 -21.693 4.860 1.00 87.75 361 SER A N 1
ATOM 2791 C CA . SER A 1 361 ? 4.520 -22.071 6.273 1.00 87.75 361 SER A CA 1
ATOM 2792 C C . SER A 1 361 ? 4.365 -20.809 7.117 1.00 87.75 361 SER A C 1
ATOM 2794 O O . SER A 1 361 ? 5.131 -19.854 6.954 1.00 87.75 361 SER A O 1
ATOM 2796 N N . ALA A 1 362 ? 3.355 -20.808 7.985 1.00 86.88 362 ALA A N 1
ATOM 2797 C CA . ALA A 1 362 ? 3.096 -19.730 8.925 1.00 86.88 362 ALA A CA 1
ATOM 2798 C C . ALA A 1 362 ? 2.738 -20.300 10.301 1.00 86.88 362 ALA A C 1
ATOM 2800 O O . ALA A 1 362 ? 1.883 -21.184 10.408 1.00 86.88 362 ALA A O 1
ATOM 2801 N N . SER A 1 363 ? 3.353 -19.770 11.355 1.00 85.44 363 SER A N 1
ATOM 2802 C CA . SER A 1 363 ? 3.072 -20.152 12.744 1.00 85.44 363 SER A CA 1
ATOM 2803 C C . SER A 1 363 ? 3.020 -18.933 13.655 1.00 85.44 363 SER A C 1
ATOM 2805 O O . SER A 1 363 ? 3.609 -17.912 13.334 1.00 85.44 363 SER A O 1
ATOM 2807 N N . THR A 1 364 ? 2.343 -19.041 14.796 1.00 82.25 364 THR A N 1
ATOM 2808 C CA . THR A 1 364 ? 2.338 -18.013 15.849 1.00 82.25 364 THR A CA 1
ATOM 2809 C C . THR A 1 364 ? 2.893 -18.610 17.137 1.00 82.25 364 THR A C 1
ATOM 2811 O O . THR A 1 364 ? 2.598 -19.764 17.463 1.00 82.25 364 THR A O 1
ATOM 2814 N N . GLU A 1 365 ? 3.702 -17.840 17.863 1.00 79.06 365 GLU A N 1
ATOM 2815 C CA . GLU A 1 365 ? 4.201 -18.232 19.186 1.00 79.06 365 GLU A CA 1
ATOM 2816 C C . GLU A 1 365 ? 3.231 -17.870 20.333 1.00 79.06 365 GLU A C 1
ATOM 2818 O O . GLU A 1 365 ? 3.502 -18.202 21.491 1.00 79.06 365 GLU A O 1
ATOM 2823 N N . ILE A 1 366 ? 2.071 -17.250 20.047 1.00 69.62 366 ILE A N 1
ATOM 2824 C CA . ILE A 1 366 ? 1.058 -16.962 21.081 1.00 69.62 366 ILE A CA 1
ATOM 2825 C C . ILE A 1 366 ? 0.429 -18.238 21.594 1.00 69.62 366 ILE A C 1
ATOM 2827 O O . ILE A 1 366 ? -0.223 -18.994 20.870 1.00 69.62 366 ILE A O 1
ATOM 2831 N N . GLU A 1 367 ? 0.511 -18.407 22.912 1.00 76.75 367 GLU A N 1
ATOM 2832 C CA . GLU A 1 367 ? -0.248 -19.427 23.611 1.00 76.75 367 GLU A CA 1
ATOM 2833 C C . GLU A 1 367 ? -1.756 -19.213 23.401 1.00 76.75 367 GLU A C 1
ATOM 2835 O O . GLU A 1 367 ? -2.361 -18.284 23.933 1.00 76.75 367 GLU A O 1
ATOM 2840 N N . GLY A 1 368 ? -2.375 -20.123 22.647 1.00 77.75 368 GLY A N 1
ATOM 2841 C CA . GLY A 1 368 ? -3.819 -20.146 22.413 1.00 77.75 368 GLY A CA 1
ATOM 2842 C C . GLY A 1 368 ? -4.286 -19.460 21.130 1.00 77.75 368 GLY A C 1
ATOM 2843 O O . GLY A 1 368 ? -5.466 -19.602 20.811 1.00 77.75 368 GLY A O 1
ATOM 2844 N N . ALA A 1 369 ? -3.398 -18.798 20.383 1.00 77.81 369 ALA A N 1
ATOM 2845 C CA . ALA A 1 369 ? -3.709 -18.307 19.044 1.00 77.81 369 ALA A CA 1
ATOM 2846 C C . ALA A 1 369 ? -3.340 -19.340 17.973 1.00 77.81 369 ALA A C 1
ATOM 2848 O O . ALA A 1 369 ? -2.515 -20.233 18.177 1.00 77.81 369 ALA A O 1
ATOM 2849 N N . SER A 1 370 ? -3.960 -19.201 16.809 1.00 87.94 370 SER A N 1
ATOM 2850 C CA . SER A 1 370 ? -3.571 -19.890 15.579 1.00 87.94 370 SER A CA 1
ATOM 2851 C C . SER A 1 370 ? -3.505 -18.884 14.441 1.00 87.94 370 SER A C 1
ATOM 2853 O O . SER A 1 370 ? -4.078 -17.802 14.549 1.00 87.94 370 SER A O 1
ATOM 2855 N N . ILE A 1 371 ? -2.860 -19.244 13.332 1.00 90.44 371 ILE A N 1
ATOM 2856 C CA . ILE A 1 371 ? -2.987 -18.454 12.104 1.00 90.44 371 ILE A CA 1
ATOM 2857 C C . ILE A 1 371 ? -4.452 -18.492 11.658 1.00 90.44 371 ILE A C 1
ATOM 2859 O O . ILE A 1 371 ? -5.020 -19.571 11.492 1.00 90.44 371 ILE A O 1
ATOM 2863 N N . ASP A 1 372 ? -5.061 -17.317 11.530 1.00 89.94 372 ASP A N 1
ATOM 2864 C CA . ASP A 1 372 ? -6.450 -17.139 11.109 1.00 89.94 372 ASP A CA 1
ATOM 2865 C C . ASP A 1 372 ? -6.549 -17.130 9.581 1.00 89.94 372 ASP A C 1
ATOM 2867 O O . ASP A 1 372 ? -7.338 -17.874 8.998 1.00 89.94 372 ASP A O 1
ATOM 2871 N N . HIS A 1 373 ? -5.704 -16.331 8.927 1.00 87.81 373 HIS A N 1
ATOM 2872 C CA . HIS A 1 373 ? -5.621 -16.261 7.472 1.00 87.81 373 HIS A CA 1
ATOM 2873 C C . HIS A 1 373 ? -4.227 -15.856 6.991 1.00 87.81 373 HIS A C 1
ATOM 2875 O O . HIS A 1 373 ? -3.421 -15.282 7.729 1.00 87.81 373 HIS A O 1
ATOM 2881 N N . VAL A 1 374 ? -3.968 -16.155 5.718 1.00 89.94 374 VAL A N 1
ATOM 2882 C CA . VAL A 1 374 ? -2.780 -15.717 4.989 1.00 89.94 374 VAL A CA 1
ATOM 2883 C C . VAL A 1 374 ? -3.222 -14.980 3.735 1.00 89.94 374 VAL A C 1
ATOM 2885 O O . VAL A 1 374 ? -4.011 -15.503 2.949 1.00 89.94 374 VAL A O 1
ATOM 2888 N N . ASP A 1 375 ? -2.685 -13.783 3.546 1.00 86.38 375 ASP A N 1
ATOM 2889 C CA . ASP A 1 375 ? -2.817 -13.002 2.327 1.00 86.38 375 ASP A CA 1
ATOM 2890 C C . ASP A 1 375 ? -1.543 -13.102 1.488 1.00 86.38 375 ASP A C 1
ATOM 2892 O O . ASP A 1 375 ? -0.429 -13.164 2.010 1.00 86.38 375 ASP A O 1
ATOM 2896 N N . LEU A 1 376 ? -1.723 -13.115 0.170 1.00 87.31 376 LEU A N 1
ATOM 2897 C CA . LEU A 1 376 ? -0.654 -13.227 -0.812 1.00 87.31 376 LEU A CA 1
ATOM 2898 C C . LEU A 1 376 ? -0.860 -12.168 -1.893 1.00 87.31 376 LEU A C 1
ATOM 2900 O O . LEU A 1 376 ? -1.953 -12.055 -2.449 1.00 87.31 376 LEU A O 1
ATOM 2904 N N . TRP A 1 377 ? 0.206 -11.451 -2.226 1.00 85.94 377 TRP A N 1
ATOM 2905 C CA . TRP A 1 377 ? 0.278 -10.540 -3.360 1.00 85.94 377 TRP A CA 1
ATOM 2906 C C . TRP A 1 377 ? 1.409 -10.956 -4.291 1.00 85.94 377 TRP A C 1
ATOM 2908 O O . TRP A 1 377 ? 2.499 -11.313 -3.841 1.00 85.94 377 TRP A O 1
ATOM 2918 N N . ILE A 1 378 ? 1.142 -10.872 -5.591 1.00 83.44 378 ILE A N 1
ATOM 2919 C CA . ILE A 1 378 ? 2.097 -11.159 -6.659 1.00 83.44 378 ILE A CA 1
ATOM 2920 C C . ILE A 1 378 ? 2.128 -9.942 -7.581 1.00 83.44 378 ILE A C 1
ATOM 2922 O O . ILE A 1 378 ? 1.100 -9.559 -8.136 1.00 83.44 378 ILE A O 1
ATOM 2926 N N . ASP A 1 379 ? 3.288 -9.295 -7.681 1.00 80.50 379 ASP A N 1
ATOM 2927 C CA . ASP A 1 379 ? 3.492 -8.012 -8.365 1.00 80.50 379 ASP A CA 1
ATOM 2928 C C . ASP A 1 379 ? 2.452 -6.947 -7.959 1.00 80.50 379 ASP A C 1
ATOM 2930 O O . ASP A 1 379 ? 1.919 -6.207 -8.784 1.00 80.50 379 ASP A O 1
ATOM 2934 N N . GLY A 1 380 ? 2.134 -6.896 -6.658 1.00 72.12 380 GLY A N 1
ATOM 2935 C CA . GLY A 1 380 ? 1.155 -5.971 -6.071 1.00 72.12 380 GLY A CA 1
ATOM 2936 C C . GLY A 1 380 ? -0.309 -6.401 -6.221 1.00 72.12 380 GLY A C 1
ATOM 2937 O O . GLY A 1 380 ? -1.184 -5.826 -5.583 1.00 72.12 380 GLY A O 1
ATOM 2938 N N . VAL A 1 381 ? -0.605 -7.450 -6.993 1.00 77.12 381 VAL A N 1
ATOM 2939 C CA . VAL A 1 381 ? -1.972 -7.956 -7.161 1.00 77.12 381 VAL A CA 1
ATOM 2940 C C . VAL A 1 381 ? -2.269 -9.010 -6.102 1.00 77.12 381 VAL A C 1
ATOM 2942 O O . VAL A 1 381 ? -1.590 -10.034 -6.030 1.00 77.12 381 VAL A O 1
ATOM 2945 N N . ARG A 1 382 ? -3.306 -8.783 -5.289 1.00 82.44 382 ARG A N 1
ATOM 2946 C CA . ARG A 1 382 ? -3.762 -9.765 -4.297 1.00 82.44 382 ARG A CA 1
ATOM 2947 C C . ARG A 1 382 ? -4.285 -11.024 -4.993 1.00 82.44 382 ARG A C 1
ATOM 2949 O O . ARG A 1 382 ? -5.092 -10.929 -5.917 1.00 82.44 382 ARG A O 1
ATOM 2956 N N . ALA A 1 383 ? -3.842 -12.189 -4.534 1.00 83.38 383 ALA A N 1
ATOM 2957 C CA . ALA A 1 383 ? -4.276 -13.477 -5.052 1.00 83.38 383 ALA A CA 1
ATOM 2958 C C . ALA A 1 383 ? -5.772 -13.713 -4.777 1.00 83.38 383 ALA A C 1
ATOM 2960 O O . ALA A 1 383 ? -6.243 -13.553 -3.648 1.00 83.38 383 ALA A O 1
ATOM 2961 N N . ASP A 1 384 ? -6.503 -14.117 -5.816 1.00 82.31 384 ASP A N 1
ATOM 2962 C CA . ASP A 1 384 ? -7.903 -14.535 -5.746 1.00 82.31 384 ASP A CA 1
ATOM 2963 C C . ASP A 1 384 ? -8.068 -15.853 -6.533 1.00 82.31 384 ASP A C 1
ATOM 2965 O O . ASP A 1 384 ? -7.888 -15.853 -7.755 1.00 82.31 384 ASP A O 1
ATOM 2969 N N . PRO A 1 385 ? -8.366 -16.985 -5.868 1.00 87.50 385 PRO A N 1
ATOM 2970 C CA . PRO A 1 385 ? -8.660 -17.108 -4.439 1.00 87.50 385 PRO A CA 1
ATOM 2971 C C . PRO A 1 385 ? -7.427 -16.912 -3.540 1.00 87.50 385 PRO A C 1
ATOM 2973 O O . PRO A 1 385 ? -6.300 -17.238 -3.916 1.00 87.50 385 PRO A O 1
ATOM 2976 N N . ALA A 1 386 ? -7.665 -16.418 -2.322 1.00 85.12 386 ALA A N 1
ATOM 2977 C CA . ALA A 1 386 ? -6.640 -16.306 -1.285 1.00 85.12 386 ALA A CA 1
ATOM 2978 C C . ALA A 1 386 ? -6.060 -17.688 -0.901 1.00 85.12 386 ALA A C 1
ATOM 2980 O O . ALA A 1 386 ? -6.741 -18.706 -1.088 1.00 85.12 386 ALA A O 1
ATOM 2981 N N . PRO A 1 387 ? -4.833 -17.745 -0.343 1.00 94.50 387 PRO A N 1
ATOM 2982 C CA . PRO A 1 387 ? -4.239 -18.979 0.158 1.00 94.50 387 PRO A CA 1
ATOM 2983 C C . PRO A 1 387 ? -5.176 -19.775 1.074 1.00 94.50 387 PRO A C 1
ATOM 2985 O O . PRO A 1 387 ? -5.853 -19.230 1.944 1.00 94.50 387 PRO A O 1
ATOM 2988 N N . THR A 1 388 ? -5.186 -21.095 0.898 1.00 95.56 388 THR A N 1
ATOM 2989 C CA . THR A 1 388 ? -6.015 -22.018 1.684 1.00 95.56 388 THR A CA 1
ATOM 2990 C C . THR A 1 388 ? -5.152 -22.955 2.514 1.00 95.56 388 THR A C 1
ATOM 2992 O O . THR A 1 388 ? -4.160 -23.495 2.021 1.00 95.56 388 THR A O 1
ATOM 2995 N N . TYR A 1 389 ? -5.525 -23.151 3.779 1.00 95.06 389 TYR A N 1
ATOM 2996 C CA . TYR A 1 389 ? -4.804 -24.042 4.681 1.00 95.06 389 TYR A CA 1
ATOM 2997 C C . TYR A 1 389 ? -5.061 -25.515 4.342 1.00 95.06 389 TYR A C 1
ATOM 2999 O O . TYR A 1 389 ? -6.208 -25.961 4.265 1.00 95.06 389 TYR A O 1
ATOM 3007 N N . ASN A 1 390 ? -3.989 -26.283 4.162 1.00 91.81 390 ASN A N 1
ATOM 3008 C CA . ASN A 1 390 ? -4.027 -27.714 3.908 1.00 91.81 390 ASN A CA 1
ATOM 3009 C C . ASN A 1 390 ? -3.666 -28.487 5.184 1.00 91.81 390 ASN A C 1
ATOM 3011 O O . ASN A 1 390 ? -2.502 -28.576 5.566 1.00 91.81 390 ASN A O 1
ATOM 3015 N N . GLU A 1 391 ? -4.664 -29.120 5.806 1.00 89.00 391 GLU A N 1
ATOM 3016 C CA . GLU A 1 391 ? -4.497 -29.881 7.056 1.00 89.00 391 GLU A CA 1
ATOM 3017 C C . GLU A 1 391 ? -3.527 -31.073 6.949 1.00 89.00 391 GLU A C 1
ATOM 3019 O O . GLU A 1 391 ? -3.067 -31.583 7.966 1.00 89.00 391 GLU A O 1
ATOM 3024 N N . THR A 1 392 ? -3.241 -31.571 5.740 1.00 91.38 392 THR A N 1
ATOM 3025 C CA . THR A 1 392 ? -2.349 -32.731 5.558 1.00 91.38 392 THR A CA 1
ATOM 3026 C C . THR A 1 392 ? -0.883 -32.322 5.517 1.00 91.38 392 THR A C 1
ATOM 3028 O O . THR A 1 392 ? -0.033 -33.055 6.019 1.00 91.38 392 THR A O 1
ATOM 3031 N N . THR A 1 393 ? -0.586 -31.192 4.875 1.00 88.62 393 THR A N 1
ATOM 3032 C CA . THR A 1 393 ? 0.781 -30.675 4.744 1.00 88.62 393 THR A CA 1
ATOM 3033 C C . THR A 1 393 ? 1.126 -29.653 5.820 1.00 88.62 393 THR A C 1
ATOM 3035 O O . THR A 1 393 ? 2.302 -29.365 5.990 1.00 88.62 393 THR A O 1
ATOM 3038 N N . GLU A 1 394 ? 0.125 -29.141 6.545 1.00 91.19 394 GLU A N 1
ATOM 3039 C CA . GLU A 1 394 ? 0.239 -28.036 7.506 1.00 91.19 394 GLU A CA 1
ATOM 3040 C C . GLU A 1 394 ? 0.717 -26.723 6.857 1.00 91.19 394 GLU A C 1
ATOM 3042 O O . GLU A 1 394 ? 1.284 -25.860 7.521 1.00 91.19 394 GLU A O 1
ATOM 3047 N N . LEU A 1 395 ? 0.449 -26.549 5.558 1.00 91.94 395 LEU A N 1
ATOM 3048 C CA . LEU A 1 395 ? 0.854 -25.382 4.770 1.00 91.94 395 LEU A CA 1
ATOM 3049 C C . LEU A 1 395 ? -0.360 -24.640 4.218 1.00 91.94 395 LEU A C 1
ATOM 3051 O O . LEU A 1 395 ? -1.381 -25.242 3.880 1.00 91.94 395 LEU A O 1
ATOM 3055 N N . TRP A 1 396 ? -0.220 -23.330 4.052 1.00 93.75 396 TRP A N 1
ATOM 3056 C CA . TRP A 1 396 ? -1.128 -22.532 3.238 1.00 93.75 396 TRP A CA 1
ATOM 3057 C C . TRP A 1 396 ? -0.706 -22.629 1.777 1.00 93.75 396 TRP A C 1
ATOM 3059 O O . TRP A 1 396 ? 0.477 -22.528 1.459 1.00 93.75 396 TRP A O 1
ATOM 3069 N N . THR A 1 397 ? -1.666 -22.847 0.883 1.00 93.62 397 THR A N 1
ATOM 3070 C CA . THR A 1 397 ? -1.395 -23.083 -0.538 1.00 93.62 397 THR A CA 1
ATOM 3071 C C . THR A 1 397 ? -2.246 -22.194 -1.432 1.00 93.62 397 THR A C 1
ATOM 3073 O O . THR A 1 397 ? -3.435 -21.992 -1.173 1.00 93.62 397 THR A O 1
ATOM 3076 N N . CYS A 1 398 ? -1.636 -21.665 -2.489 1.00 92.06 398 CYS A N 1
ATOM 3077 C CA . CYS A 1 398 ? -2.312 -20.908 -3.538 1.00 92.06 398 CYS A CA 1
ATOM 3078 C C . CYS A 1 398 ? -1.775 -21.350 -4.903 1.00 92.06 398 CYS A C 1
ATOM 3080 O O . CYS A 1 398 ? -0.562 -21.460 -5.083 1.00 92.06 398 CYS A O 1
ATOM 3082 N N . GLU A 1 399 ? -2.663 -21.625 -5.859 1.00 91.62 399 GLU A N 1
ATOM 3083 C CA . GLU A 1 399 ? -2.259 -21.913 -7.234 1.00 91.62 399 GLU A CA 1
ATOM 3084 C C . GLU A 1 399 ? -2.132 -20.601 -8.010 1.00 91.62 399 GLU A C 1
ATOM 3086 O O . GLU A 1 399 ? -3.104 -19.867 -8.190 1.00 91.62 399 GLU A O 1
ATOM 3091 N N . TRP A 1 400 ? -0.925 -20.309 -8.482 1.00 89.38 400 TRP A N 1
ATOM 3092 C CA . TRP A 1 400 ? -0.633 -19.119 -9.262 1.00 89.38 400 TRP A CA 1
ATOM 3093 C C . TRP A 1 400 ? -0.431 -19.480 -10.731 1.00 89.38 400 TRP A C 1
ATOM 3095 O O . TRP A 1 400 ? 0.452 -20.256 -11.081 1.00 89.38 400 TRP A O 1
ATOM 3105 N N . THR A 1 401 ? -1.239 -18.907 -11.621 1.00 89.06 401 THR A N 1
ATOM 3106 C CA . THR A 1 401 ? -1.026 -19.054 -13.068 1.00 89.06 401 THR A CA 1
ATOM 3107 C C . THR A 1 401 ? 0.201 -18.253 -13.495 1.00 89.06 401 THR A C 1
ATOM 3109 O O . THR A 1 401 ? 0.264 -17.049 -13.243 1.00 89.06 401 THR A O 1
ATOM 3112 N N . LEU A 1 402 ? 1.163 -18.904 -14.155 1.00 87.31 402 LEU A N 1
ATOM 3113 C CA . LEU A 1 402 ? 2.421 -18.260 -14.518 1.00 87.31 402 LEU A CA 1
ATOM 3114 C C . LEU A 1 402 ? 2.200 -17.169 -15.581 1.00 87.31 402 LEU A C 1
ATOM 3116 O O . LEU A 1 402 ? 1.503 -17.402 -16.576 1.00 87.31 402 LEU A O 1
ATOM 3120 N N . PRO A 1 403 ? 2.797 -15.979 -15.396 1.00 80.75 403 PRO A N 1
ATOM 3121 C CA . PRO A 1 403 ? 2.702 -14.891 -16.353 1.00 80.75 403 PRO A CA 1
ATOM 3122 C C . PRO A 1 403 ? 3.420 -15.240 -17.655 1.00 80.75 403 PRO A C 1
ATOM 3124 O O . PRO A 1 403 ? 4.347 -16.047 -17.711 1.00 80.75 403 PRO A O 1
ATOM 3127 N N . CYS A 1 404 ? 2.968 -14.593 -18.721 1.00 74.56 404 CYS A N 1
ATOM 3128 C CA . CYS A 1 404 ? 3.370 -14.897 -20.077 1.00 74.56 404 CYS A CA 1
ATOM 3129 C C . CYS A 1 404 ? 3.662 -13.566 -20.818 1.00 74.56 404 CYS A C 1
ATOM 3131 O O . CYS A 1 404 ? 2.728 -12.780 -21.014 1.00 74.56 404 CYS A O 1
ATOM 3133 N N . PRO A 1 405 ? 4.907 -13.301 -21.276 1.00 76.94 405 PRO A N 1
ATOM 3134 C CA . PRO A 1 405 ? 6.103 -14.136 -21.115 1.00 76.94 405 PRO A CA 1
ATOM 3135 C C . PRO A 1 405 ? 6.536 -14.226 -19.647 1.00 76.94 405 PRO A C 1
ATOM 3137 O O . PRO A 1 405 ? 6.182 -13.356 -18.850 1.00 76.94 405 PRO A O 1
ATOM 3140 N N . LEU A 1 406 ? 7.308 -15.258 -19.302 1.00 81.88 406 LEU A N 1
ATOM 3141 C CA . LEU A 1 406 ? 7.822 -15.413 -17.943 1.00 81.88 406 LEU A CA 1
ATOM 3142 C C . LEU A 1 406 ? 8.827 -14.279 -17.645 1.00 81.88 406 LEU A C 1
ATOM 3144 O O . LEU A 1 406 ? 9.808 -14.135 -18.383 1.00 81.88 406 LEU A O 1
ATOM 3148 N N . PRO A 1 407 ? 8.603 -13.449 -16.613 1.00 81.62 407 PRO A N 1
ATOM 3149 C CA . PRO A 1 407 ? 9.572 -12.450 -16.190 1.00 81.62 407 PRO A CA 1
ATOM 3150 C C . PRO A 1 407 ? 10.752 -13.132 -15.485 1.00 81.62 407 PRO A C 1
ATOM 3152 O O . PRO A 1 407 ? 10.622 -14.234 -14.960 1.00 81.62 407 PRO A O 1
ATOM 3155 N N . SER A 1 408 ? 11.907 -12.465 -15.432 1.00 78.44 408 SER A N 1
ATOM 3156 C CA . SER A 1 408 ? 13.090 -12.976 -14.716 1.00 78.44 408 SER A CA 1
ATOM 3157 C C . SER A 1 408 ? 12.955 -12.921 -13.188 1.00 78.44 408 SER A C 1
ATOM 3159 O O . SER A 1 408 ? 13.733 -13.533 -12.465 1.00 78.44 408 SER A O 1
ATOM 3161 N N . GLN A 1 409 ? 12.002 -12.143 -12.680 1.00 79.75 409 GLN A N 1
ATOM 3162 C CA . GLN A 1 409 ? 11.734 -11.971 -11.257 1.00 79.75 409 GLN A CA 1
ATOM 3163 C C . GLN A 1 409 ? 10.275 -11.560 -11.074 1.00 79.75 409 GLN A C 1
ATOM 3165 O O . GLN A 1 409 ? 9.723 -10.878 -11.940 1.00 79.75 409 GLN A O 1
ATOM 3170 N N . VAL A 1 410 ? 9.687 -11.940 -9.942 1.00 80.75 410 VAL A N 1
ATOM 3171 C CA . VAL A 1 410 ? 8.398 -11.420 -9.475 1.00 80.75 410 VAL A CA 1
ATOM 3172 C C . VAL A 1 410 ? 8.501 -10.949 -8.034 1.00 80.75 410 VAL A C 1
ATOM 3174 O O . VAL A 1 410 ? 9.273 -11.488 -7.232 1.00 80.75 410 VAL A O 1
ATOM 3177 N N . ALA A 1 411 ? 7.713 -9.934 -7.700 1.00 79.19 411 ALA A N 1
ATOM 3178 C CA . ALA A 1 411 ? 7.572 -9.473 -6.337 1.00 79.19 411 ALA A CA 1
ATOM 3179 C C . ALA A 1 411 ? 6.479 -10.281 -5.630 1.00 79.19 411 ALA A C 1
ATOM 3181 O O . ALA A 1 411 ? 5.306 -10.178 -5.980 1.00 79.19 411 ALA A O 1
ATOM 3182 N N . ILE A 1 412 ? 6.847 -11.084 -4.633 1.00 81.12 412 ILE A N 1
ATOM 3183 C CA . ILE A 1 412 ? 5.892 -11.842 -3.817 1.00 81.12 412 ILE A CA 1
ATOM 3184 C C . ILE A 1 412 ? 5.886 -11.251 -2.418 1.00 81.12 412 ILE A C 1
ATOM 3186 O O . ILE A 1 412 ? 6.939 -11.102 -1.805 1.00 81.12 412 ILE A O 1
ATOM 3190 N N . ARG A 1 413 ? 4.695 -10.917 -1.921 1.00 78.31 413 ARG A N 1
ATOM 3191 C CA . ARG A 1 413 ? 4.482 -10.447 -0.550 1.00 78.31 413 ARG A CA 1
ATOM 3192 C C . ARG A 1 413 ? 3.436 -11.314 0.113 1.00 78.31 413 ARG A C 1
ATOM 3194 O O . ARG A 1 413 ? 2.405 -11.613 -0.482 1.00 78.31 413 ARG A O 1
ATOM 3201 N N . ILE A 1 414 ? 3.716 -11.719 1.338 1.00 83.00 414 ILE A N 1
ATOM 3202 C CA . ILE A 1 414 ? 2.833 -12.557 2.137 1.00 83.00 414 ILE A CA 1
ATOM 3203 C C . ILE A 1 414 ? 2.597 -11.846 3.447 1.00 83.00 414 ILE A C 1
ATOM 3205 O O . ILE A 1 414 ? 3.550 -11.344 4.034 1.00 83.00 414 ILE A O 1
ATOM 3209 N N . ARG A 1 415 ? 1.353 -11.861 3.916 1.00 83.19 415 ARG A N 1
ATOM 3210 C CA . ARG A 1 415 ? 0.994 -11.491 5.280 1.00 83.19 415 ARG A CA 1
ATOM 3211 C C . ARG A 1 415 ? 0.318 -12.677 5.937 1.00 83.19 415 ARG A C 1
ATOM 3213 O O . ARG A 1 415 ? -0.642 -13.211 5.392 1.00 83.19 415 ARG A O 1
ATOM 3220 N N . ALA A 1 416 ? 0.800 -13.081 7.100 1.00 85.44 416 ALA A N 1
ATOM 3221 C CA . ALA A 1 416 ? 0.114 -14.053 7.937 1.00 85.44 416 ALA A CA 1
ATOM 3222 C C . ALA A 1 416 ? -0.445 -13.328 9.157 1.00 85.44 416 ALA A C 1
ATOM 3224 O O . ALA A 1 416 ? 0.296 -12.593 9.804 1.00 85.44 416 ALA A O 1
ATOM 3225 N N . THR A 1 417 ? -1.726 -13.540 9.453 1.00 79.75 417 THR A N 1
ATOM 3226 C CA . THR A 1 417 ? -2.434 -12.906 10.572 1.00 79.75 417 THR A CA 1
ATOM 3227 C C . THR A 1 417 ? -2.969 -13.985 11.507 1.00 79.75 417 THR A C 1
ATOM 3229 O O . THR A 1 417 ? -3.570 -14.962 11.053 1.00 79.75 417 THR A O 1
ATOM 3232 N N . ASP A 1 418 ? -2.763 -13.832 12.811 1.00 81.12 418 ASP A N 1
ATOM 3233 C CA . ASP A 1 418 ? -3.294 -14.745 13.821 1.00 81.12 418 ASP A CA 1
ATOM 3234 C C . ASP A 1 418 ? -4.709 -14.371 14.299 1.00 81.12 418 ASP A C 1
ATOM 3236 O O . ASP A 1 418 ? -5.269 -13.327 13.959 1.00 81.12 418 ASP A O 1
ATOM 3240 N N . THR A 1 419 ? -5.307 -15.243 15.111 1.00 78.94 419 THR A N 1
ATOM 3241 C CA . THR A 1 419 ? -6.656 -15.061 15.673 1.00 78.94 419 THR A CA 1
ATOM 3242 C C . THR A 1 419 ? -6.794 -13.880 16.638 1.00 78.94 419 THR A C 1
ATOM 3244 O O . THR A 1 419 ? -7.919 -13.509 16.969 1.00 78.94 419 THR A O 1
ATOM 3247 N N . GLU A 1 420 ? -5.688 -13.299 17.105 1.00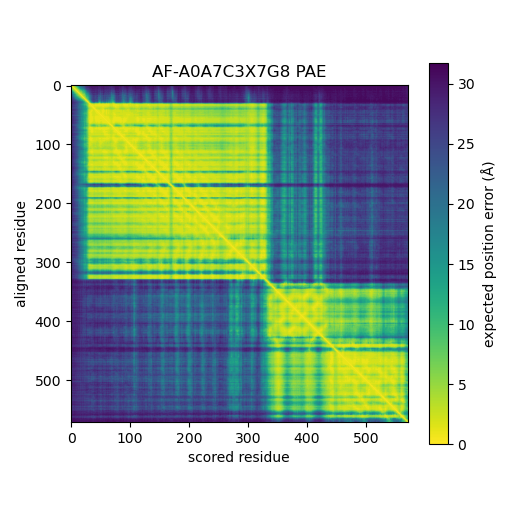 69.06 420 GLU A N 1
ATOM 3248 C CA . GLU A 1 420 ? -5.666 -12.119 17.979 1.00 69.06 420 GLU A CA 1
ATOM 3249 C C . GLU A 1 420 ? -5.390 -10.818 17.198 1.00 69.06 420 GLU A C 1
ATOM 3251 O O . GLU A 1 420 ? -5.444 -9.718 17.760 1.00 69.06 420 GLU A O 1
ATOM 3256 N N . GLY A 1 421 ? -5.170 -10.933 15.884 1.00 59.09 421 GLY A N 1
ATOM 3257 C CA . GLY A 1 421 ? -4.941 -9.826 14.964 1.00 59.09 421 GLY A CA 1
ATOM 3258 C C . GLY A 1 421 ? -3.483 -9.383 14.856 1.00 59.09 421 GLY A C 1
ATOM 3259 O O . GLY A 1 421 ? -3.238 -8.325 14.276 1.00 59.09 421 GLY A O 1
ATOM 3260 N N . ASN A 1 422 ? -2.527 -10.148 15.395 1.00 65.81 422 ASN A N 1
ATOM 3261 C CA . ASN A 1 422 ? -1.104 -9.903 15.149 1.00 65.81 422 ASN A CA 1
ATOM 3262 C C . ASN A 1 422 ? -0.728 -10.474 13.789 1.00 65.81 422 ASN A C 1
ATOM 3264 O O . ASN A 1 422 ? -1.330 -11.447 13.328 1.00 65.81 422 ASN A O 1
ATOM 3268 N N . TYR A 1 423 ? 0.264 -9.879 13.140 1.00 73.62 423 TYR A N 1
ATOM 3269 C CA . TYR A 1 423 ? 0.654 -10.294 11.805 1.00 73.62 423 TYR A CA 1
ATOM 3270 C C . TYR A 1 423 ? 2.161 -10.164 11.584 1.00 73.62 423 TYR A C 1
ATOM 3272 O O . TYR A 1 423 ? 2.844 -9.411 12.274 1.00 73.62 423 TYR A O 1
ATOM 3280 N N . ALA A 1 424 ? 2.661 -10.878 10.581 1.00 73.31 424 ALA A N 1
ATOM 3281 C CA . ALA A 1 424 ? 4.000 -10.693 10.034 1.00 73.31 424 ALA A CA 1
ATOM 3282 C C . ALA A 1 424 ? 3.960 -10.715 8.511 1.00 73.31 424 ALA A C 1
ATOM 3284 O O . ALA A 1 424 ? 3.015 -11.244 7.918 1.00 73.31 424 ALA A O 1
ATOM 3285 N N . GLU A 1 425 ? 4.993 -10.147 7.889 1.00 74.50 425 GLU A N 1
ATOM 3286 C CA . GLU A 1 425 ? 5.093 -10.022 6.438 1.00 74.50 425 GLU A CA 1
ATOM 3287 C C . GLU A 1 425 ? 6.421 -10.546 5.890 1.00 74.50 425 GLU A C 1
ATOM 3289 O O . GLU A 1 425 ? 7.469 -10.424 6.525 1.00 74.50 425 GLU A O 1
ATOM 3294 N N . SER A 1 426 ? 6.378 -11.149 4.699 1.00 73.69 426 SER A N 1
ATOM 3295 C CA . SER A 1 426 ? 7.577 -11.607 3.994 1.00 73.69 426 SER A CA 1
ATOM 3296 C C . SER A 1 426 ? 8.307 -10.457 3.294 1.00 73.69 426 SER A C 1
ATOM 3298 O O . SER A 1 426 ? 7.710 -9.453 2.906 1.00 73.69 426 SER A O 1
ATOM 3300 N N . ALA A 1 427 ? 9.601 -10.652 3.025 1.00 63.28 427 ALA A N 1
ATOM 3301 C CA . ALA A 1 427 ? 10.328 -9.829 2.060 1.00 63.28 427 ALA A CA 1
ATOM 3302 C C . ALA A 1 427 ? 9.713 -9.945 0.650 1.00 63.28 427 ALA A C 1
ATOM 3304 O O . ALA A 1 427 ? 9.018 -10.912 0.341 1.00 63.28 427 ALA A O 1
ATOM 3305 N N . ALA A 1 428 ? 9.996 -8.954 -0.200 1.00 63.38 428 ALA A N 1
ATOM 3306 C CA . ALA A 1 428 ? 9.177 -8.646 -1.366 1.00 63.38 428 ALA A CA 1
ATOM 3307 C C . ALA A 1 428 ? 9.550 -9.340 -2.692 1.00 63.38 428 ALA A C 1
ATOM 3309 O O . ALA A 1 428 ? 8.922 -9.001 -3.688 1.00 63.38 428 ALA A O 1
ATOM 3310 N N . ALA A 1 429 ? 10.543 -10.238 -2.782 1.00 61.44 429 ALA A N 1
ATOM 3311 C CA . ALA A 1 429 ? 11.045 -10.694 -4.093 1.00 61.44 429 ALA A CA 1
ATOM 3312 C C . ALA A 1 429 ? 11.458 -12.176 -4.178 1.00 61.44 429 ALA A C 1
ATOM 3314 O O . ALA A 1 429 ? 12.112 -12.707 -3.278 1.00 61.44 429 ALA A O 1
ATOM 3315 N N . VAL A 1 430 ? 11.126 -12.803 -5.317 1.00 70.31 430 VAL A N 1
ATOM 3316 C CA . VAL A 1 430 ? 11.494 -14.176 -5.715 1.00 70.31 430 VAL A CA 1
ATOM 3317 C C . VAL A 1 430 ? 12.004 -14.165 -7.163 1.00 70.31 430 VAL A C 1
ATOM 3319 O O . VAL A 1 430 ? 11.355 -13.615 -8.055 1.00 70.31 430 VAL A O 1
ATOM 3322 N N . GLU A 1 431 ? 13.176 -14.755 -7.413 1.00 75.25 431 GLU A N 1
ATOM 3323 C CA . GLU A 1 431 ? 13.729 -14.893 -8.772 1.00 75.25 431 GLU A CA 1
ATOM 3324 C C . GLU A 1 431 ? 13.097 -16.089 -9.493 1.00 75.25 431 GLU A C 1
ATOM 3326 O O . GLU A 1 431 ? 12.963 -17.167 -8.910 1.00 75.25 431 GLU A O 1
ATOM 3331 N N . LEU A 1 432 ? 12.729 -15.914 -10.766 1.00 73.88 432 LEU A N 1
ATOM 3332 C CA . LEU A 1 432 ? 12.187 -16.989 -11.598 1.00 73.88 432 LEU A CA 1
ATOM 3333 C C . LEU A 1 432 ? 13.226 -17.405 -12.636 1.00 73.88 432 LEU A C 1
ATOM 3335 O O . LEU A 1 432 ? 13.659 -16.597 -13.458 1.00 73.88 432 LEU A O 1
ATOM 3339 N N . GLU A 1 433 ? 13.592 -18.681 -12.629 1.00 80.31 433 GLU A N 1
ATOM 3340 C CA . GLU A 1 433 ? 14.541 -19.259 -13.572 1.00 80.31 433 GLU A CA 1
ATOM 3341 C C . GLU A 1 433 ? 13.837 -20.322 -14.417 1.00 80.31 433 GLU A C 1
ATOM 3343 O O . GLU A 1 433 ? 13.437 -21.372 -13.918 1.00 80.31 433 GLU A O 1
ATOM 3348 N N . LEU A 1 434 ? 13.676 -20.058 -15.716 1.00 76.12 434 LEU A N 1
ATOM 3349 C CA . LEU A 1 434 ? 13.177 -21.065 -16.649 1.00 76.12 434 LEU A CA 1
ATOM 3350 C C . LEU A 1 434 ? 14.270 -22.111 -16.891 1.00 76.12 434 LEU A C 1
ATOM 3352 O O . LEU A 1 434 ? 15.348 -21.786 -17.391 1.00 76.12 434 LEU A O 1
ATOM 3356 N N . GLN A 1 435 ? 13.978 -23.370 -16.579 1.00 82.44 435 GLN A N 1
ATOM 3357 C CA . GLN A 1 435 ? 14.864 -24.478 -16.908 1.00 82.44 435 GLN A CA 1
ATOM 3358 C C . GLN A 1 435 ? 14.869 -24.705 -18.421 1.00 82.44 435 GLN A C 1
ATOM 3360 O O . GLN A 1 435 ? 13.816 -24.752 -19.048 1.00 82.44 435 GLN A O 1
ATOM 3365 N N . GLU A 1 436 ? 16.037 -24.900 -19.035 1.00 76.44 436 GLU A N 1
ATOM 3366 C CA . GLU A 1 436 ? 16.074 -25.278 -20.449 1.00 76.44 436 GLU A CA 1
ATOM 3367 C C . GLU A 1 436 ? 15.548 -26.704 -20.650 1.00 76.44 436 GLU A C 1
ATOM 3369 O O . GLU A 1 436 ? 15.992 -27.645 -19.992 1.00 76.44 436 GLU A O 1
ATOM 3374 N N . SER A 1 437 ? 14.669 -26.893 -21.636 1.00 78.19 437 SER A N 1
ATOM 3375 C CA . SER A 1 437 ? 14.348 -28.227 -22.150 1.00 78.19 437 SER A CA 1
ATOM 3376 C C . SER A 1 437 ? 15.493 -28.702 -23.045 1.00 78.19 437 SER A C 1
ATOM 3378 O O . SER A 1 437 ? 15.660 -28.171 -24.148 1.00 78.19 437 SER A O 1
ATOM 3380 N N . PRO A 1 438 ? 16.295 -29.710 -22.656 1.00 74.31 438 PRO A N 1
ATOM 3381 C CA . PRO A 1 438 ? 17.445 -30.107 -23.460 1.00 74.31 438 PRO A CA 1
ATOM 3382 C C . PRO A 1 438 ? 17.043 -30.758 -24.792 1.00 74.31 438 PRO A C 1
ATOM 3384 O O . PRO A 1 438 ? 17.858 -30.765 -25.708 1.00 74.31 438 PRO A O 1
ATOM 3387 N N . SER A 1 439 ? 15.814 -31.271 -24.930 1.00 86.06 439 SER A N 1
ATOM 3388 C CA . SER A 1 439 ? 15.417 -32.112 -26.070 1.00 86.06 439 SER A CA 1
ATOM 3389 C C . SER A 1 439 ? 14.092 -31.761 -26.750 1.00 86.06 439 SER A C 1
ATOM 3391 O O . SER A 1 439 ? 13.774 -32.422 -27.736 1.00 86.06 439 SER A O 1
ATOM 3393 N N . VAL A 1 440 ? 13.325 -30.781 -26.262 1.00 94.06 440 VAL A N 1
ATOM 3394 C CA . VAL A 1 440 ? 11.932 -30.549 -26.696 1.00 94.06 440 VAL A CA 1
ATOM 3395 C C . VAL A 1 440 ? 11.730 -29.124 -27.211 1.00 94.06 440 VAL A C 1
ATOM 3397 O O . VAL A 1 440 ? 12.234 -28.177 -26.612 1.00 94.06 440 VAL A O 1
ATOM 3400 N N . ILE A 1 441 ? 10.969 -28.996 -28.301 1.00 95.81 441 ILE A N 1
ATOM 3401 C CA . ILE A 1 441 ? 10.378 -27.745 -28.796 1.00 95.81 441 ILE A CA 1
ATOM 3402 C C . ILE A 1 441 ? 8.848 -27.833 -28.720 1.00 95.81 441 ILE A C 1
ATOM 3404 O O . ILE A 1 441 ? 8.262 -28.833 -29.132 1.00 95.81 441 ILE A O 1
ATOM 3408 N N . PHE A 1 442 ? 8.195 -26.778 -28.239 1.00 94.06 442 PHE A N 1
ATOM 3409 C CA . PHE A 1 442 ? 6.752 -26.730 -27.983 1.00 94.06 442 PHE A CA 1
ATOM 3410 C C . PHE A 1 442 ? 5.991 -25.935 -29.053 1.00 94.06 442 PHE A C 1
ATOM 3412 O O . PHE A 1 442 ? 6.456 -24.880 -29.495 1.00 94.06 442 PHE A O 1
ATOM 3419 N N . ILE A 1 443 ? 4.807 -26.425 -29.451 1.00 94.81 443 ILE A N 1
ATOM 3420 C CA . ILE A 1 443 ? 3.949 -25.843 -30.502 1.00 94.81 443 ILE A CA 1
ATOM 3421 C C . ILE A 1 443 ? 2.483 -25.763 -30.064 1.00 94.81 443 ILE A C 1
ATOM 3423 O O . ILE A 1 443 ? 1.933 -26.769 -29.622 1.00 94.81 443 ILE A O 1
ATOM 3427 N N . ARG A 1 444 ? 1.815 -24.617 -30.268 1.00 92.12 444 ARG A N 1
ATOM 3428 C CA . ARG A 1 444 ? 0.368 -24.461 -30.007 1.00 92.12 444 ARG A CA 1
ATOM 3429 C C . ARG A 1 444 ? -0.375 -23.610 -31.048 1.00 92.12 444 ARG A C 1
ATOM 3431 O O . ARG A 1 444 ? 0.246 -22.733 -31.651 1.00 92.12 444 ARG A O 1
ATOM 3438 N N . PRO A 1 445 ? -1.687 -23.826 -31.276 1.00 76.75 445 PRO A N 1
ATOM 3439 C CA . PRO A 1 445 ? -2.383 -23.289 -32.447 1.00 76.75 445 PRO A CA 1
ATOM 3440 C C . PRO A 1 445 ? -2.655 -21.782 -32.390 1.00 76.75 445 PRO A C 1
ATOM 3442 O O . PRO A 1 445 ? -2.837 -21.192 -33.441 1.00 76.75 445 PRO A O 1
ATOM 3445 N N . GLU A 1 446 ? -2.655 -21.164 -31.206 1.00 72.81 446 GLU A N 1
ATOM 3446 C CA . GLU A 1 446 ? -2.781 -19.721 -30.931 1.00 72.81 446 GLU A CA 1
ATOM 3447 C C . GLU A 1 446 ? -2.520 -19.508 -29.406 1.00 72.81 446 GLU A C 1
ATOM 3449 O O . GLU A 1 446 ? -2.215 -20.472 -28.702 1.00 72.81 446 GLU A O 1
ATOM 3454 N N . ASP A 1 447 ? -2.557 -18.270 -28.892 1.00 63.12 447 ASP A N 1
ATOM 3455 C CA . ASP A 1 447 ? -2.397 -17.887 -27.463 1.00 63.12 447 ASP A CA 1
ATOM 3456 C C . ASP A 1 447 ? -0.992 -17.920 -26.821 1.00 63.12 447 ASP A C 1
ATOM 3458 O O . ASP A 1 447 ? -0.878 -17.755 -25.600 1.00 63.12 447 ASP A O 1
ATOM 3462 N N . SER A 1 448 ? 0.097 -18.043 -27.591 1.00 64.69 448 SER A N 1
ATOM 3463 C CA . SER A 1 448 ? 1.412 -17.604 -27.090 1.00 64.69 448 SER A CA 1
ATOM 3464 C C . SER A 1 448 ? 1.494 -16.099 -26.962 1.00 64.69 448 SER A C 1
ATOM 3466 O O . SER A 1 448 ? 1.000 -15.326 -27.779 1.00 64.69 448 SER A O 1
ATOM 3468 N N . CYS A 1 449 ? 2.031 -15.697 -25.824 1.00 56.34 449 CYS A N 1
ATOM 3469 C CA . CYS A 1 449 ? 2.032 -14.334 -25.350 1.00 56.34 449 CYS A CA 1
ATOM 3470 C C . CYS A 1 449 ? 3.314 -13.617 -25.780 1.00 56.34 449 CYS A C 1
ATOM 3472 O O . CYS A 1 449 ? 4.395 -14.197 -25.882 1.00 56.34 449 CYS A O 1
ATOM 3474 N N . GLY A 1 450 ? 3.211 -12.302 -25.955 1.00 62.62 450 GLY A N 1
ATOM 3475 C CA . GLY A 1 450 ? 4.358 -11.473 -26.302 1.00 62.62 450 GLY A CA 1
ATOM 3476 C C . GLY A 1 450 ? 4.818 -11.644 -27.752 1.00 62.62 450 GLY A C 1
ATOM 3477 O O . GLY A 1 450 ? 4.153 -12.235 -28.598 1.00 62.62 450 GLY A O 1
ATOM 3478 N N . THR A 1 451 ? 5.951 -11.030 -28.081 1.00 67.81 451 THR A N 1
ATOM 3479 C CA . THR A 1 451 ? 6.509 -11.054 -29.444 1.00 67.81 451 THR A CA 1
ATOM 3480 C C . THR A 1 451 ? 7.491 -12.201 -29.674 1.00 67.81 451 THR A C 1
ATOM 3482 O O . THR A 1 451 ? 7.915 -12.413 -30.810 1.00 67.81 451 THR A O 1
ATOM 3485 N N . THR A 1 452 ? 7.873 -12.915 -28.614 1.00 74.12 452 THR A N 1
ATOM 3486 C CA . THR A 1 452 ? 8.890 -13.968 -28.644 1.00 74.12 452 THR A CA 1
ATOM 3487 C C . THR A 1 452 ? 8.215 -15.331 -28.681 1.00 74.12 452 THR A C 1
ATOM 3489 O O . THR A 1 452 ? 7.502 -15.700 -27.757 1.00 74.12 452 THR A O 1
ATOM 3492 N N . HIS A 1 453 ? 8.467 -16.062 -29.760 1.00 86.75 453 HIS A N 1
ATOM 3493 C CA . HIS A 1 453 ? 7.984 -17.416 -29.995 1.00 86.75 453 HIS A CA 1
ATOM 3494 C C . HIS A 1 453 ? 9.208 -18.261 -30.329 1.00 86.75 453 HIS A C 1
ATOM 3496 O O . HIS A 1 453 ? 9.565 -18.367 -31.499 1.00 86.75 453 HIS A O 1
ATOM 3502 N N . ASP A 1 454 ? 9.926 -18.716 -29.306 1.00 88.56 454 ASP A N 1
ATOM 3503 C CA . ASP A 1 454 ? 11.168 -19.491 -29.443 1.00 88.56 454 ASP A CA 1
ATOM 3504 C C . ASP A 1 454 ? 10.949 -21.000 -29.283 1.00 88.56 454 ASP A C 1
ATOM 3506 O O . ASP A 1 454 ? 11.834 -21.789 -29.600 1.00 88.56 454 ASP A O 1
ATOM 3510 N N . GLY A 1 455 ? 9.758 -21.420 -28.848 1.00 90.69 455 GLY A N 1
ATOM 3511 C CA . GLY A 1 455 ? 9.431 -22.829 -28.696 1.00 90.69 455 GLY A CA 1
ATOM 3512 C C . GLY A 1 455 ? 10.053 -23.495 -27.473 1.00 90.69 455 GLY A C 1
ATOM 3513 O O . GLY A 1 455 ? 9.974 -24.716 -27.380 1.00 90.69 455 GLY A O 1
ATOM 3514 N N . HIS A 1 456 ? 10.664 -22.749 -26.547 1.00 90.00 456 HIS A N 1
ATOM 3515 C CA . HIS A 1 456 ? 11.368 -23.327 -25.392 1.00 90.00 456 HIS A CA 1
ATOM 3516 C C . HIS A 1 456 ? 10.466 -23.641 -24.196 1.00 90.00 456 HIS A C 1
ATOM 3518 O O . HIS A 1 456 ? 10.933 -24.256 -23.246 1.00 90.00 456 HIS A O 1
ATOM 3524 N N . SER A 1 457 ? 9.186 -23.266 -24.246 1.00 90.44 457 SER A N 1
ATOM 3525 C CA . SER A 1 457 ? 8.164 -23.590 -23.242 1.00 90.44 457 SER A CA 1
ATOM 3526 C C . SER A 1 457 ? 6.764 -23.597 -23.865 1.00 90.44 457 SER A C 1
ATOM 3528 O O . SER A 1 457 ? 6.584 -23.069 -24.964 1.00 90.44 457 SER A O 1
ATOM 3530 N N . TRP A 1 458 ? 5.739 -24.106 -23.168 1.00 89.62 458 TRP A N 1
ATOM 3531 C CA . TRP A 1 458 ? 4.346 -23.913 -23.611 1.00 89.62 458 TRP A CA 1
ATOM 3532 C C . TRP A 1 458 ? 3.957 -22.424 -23.675 1.00 89.62 458 TRP A C 1
ATOM 3534 O O . TRP A 1 458 ? 3.194 -22.022 -24.555 1.00 89.62 458 TRP A O 1
ATOM 3544 N N . LEU A 1 459 ? 4.516 -21.583 -22.795 1.00 85.88 459 LEU A N 1
ATOM 3545 C CA . LEU A 1 459 ? 4.255 -20.139 -22.761 1.00 85.88 459 LEU A CA 1
ATOM 3546 C C . LEU A 1 459 ? 4.781 -19.433 -24.025 1.00 85.88 459 LEU A C 1
ATOM 3548 O O . LEU A 1 459 ? 4.051 -18.633 -24.617 1.00 85.88 459 LEU A O 1
ATOM 3552 N N . THR A 1 460 ? 5.980 -19.799 -24.489 1.00 87.69 460 THR A N 1
ATOM 3553 C CA . THR A 1 460 ? 6.675 -19.226 -25.664 1.00 87.69 460 THR A CA 1
ATOM 3554 C C . THR A 1 460 ? 6.665 -20.136 -26.903 1.00 87.69 460 THR A C 1
ATOM 3556 O O . THR A 1 460 ? 7.459 -19.948 -27.828 1.00 87.69 460 THR A O 1
ATOM 3559 N N . ALA A 1 461 ? 5.768 -21.126 -26.931 1.00 91.69 461 ALA A N 1
ATOM 3560 C CA . ALA A 1 461 ? 5.627 -22.114 -28.000 1.00 91.69 461 ALA A CA 1
ATOM 3561 C C . ALA A 1 461 ? 5.499 -21.472 -29.398 1.00 91.69 461 ALA A C 1
ATOM 3563 O O . ALA A 1 461 ? 4.910 -20.402 -29.543 1.00 91.69 461 ALA A O 1
ATOM 3564 N N . PHE A 1 462 ? 6.000 -22.125 -30.456 1.00 92.94 462 PHE A N 1
ATOM 3565 C CA . PHE A 1 462 ? 5.718 -21.639 -31.814 1.00 92.94 462 PHE A CA 1
ATOM 3566 C C . PHE A 1 462 ? 4.257 -21.897 -32.199 1.00 92.94 462 PHE A C 1
ATOM 3568 O O . PHE A 1 462 ? 3.619 -22.836 -31.731 1.00 92.94 462 PHE A O 1
ATOM 3575 N N . HIS A 1 463 ? 3.770 -21.124 -33.167 1.00 91.56 463 HIS A N 1
ATOM 3576 C CA . HIS A 1 463 ? 2.474 -21.361 -33.807 1.00 91.56 463 HIS A CA 1
ATOM 3577 C C . HIS A 1 463 ? 2.546 -22.259 -35.043 1.00 91.56 463 HIS A C 1
ATOM 3579 O O . HIS A 1 463 ? 1.560 -22.871 -35.447 1.00 91.56 463 HIS A O 1
ATOM 3585 N N . SER A 1 464 ? 3.719 -22.339 -35.676 1.00 92.62 464 SER A N 1
ATOM 3586 C CA . SER A 1 464 ? 3.925 -23.175 -36.856 1.00 92.62 464 SER A CA 1
ATOM 3587 C C . SER A 1 464 ? 4.677 -24.442 -36.489 1.00 92.62 464 SER A C 1
ATOM 3589 O O . SER A 1 464 ? 5.833 -24.391 -36.068 1.00 92.62 464 SER A O 1
ATOM 3591 N N . VAL A 1 465 ? 4.055 -25.587 -36.775 1.00 95.56 465 VAL A N 1
ATOM 3592 C CA . VAL A 1 465 ? 4.695 -26.904 -36.654 1.00 95.56 465 VAL A CA 1
ATOM 3593 C C . VAL A 1 465 ? 5.976 -26.961 -37.496 1.00 95.56 465 VAL A C 1
ATOM 3595 O O . VAL A 1 465 ? 6.992 -27.466 -37.032 1.00 95.56 465 VAL A O 1
ATOM 3598 N N . GLN A 1 466 ? 5.986 -26.373 -38.702 1.00 96.19 466 GLN A N 1
ATOM 3599 C CA . GLN A 1 466 ? 7.193 -26.342 -39.538 1.00 96.19 466 GLN A CA 1
ATOM 3600 C C . GLN A 1 466 ? 8.314 -25.494 -38.925 1.00 96.19 466 GLN A C 1
ATOM 3602 O O . GLN A 1 466 ? 9.478 -25.883 -39.008 1.00 96.19 466 GLN A O 1
ATOM 3607 N N . GLN A 1 467 ? 7.994 -24.343 -38.322 1.00 94.81 467 GLN A N 1
ATOM 3608 C CA . GLN A 1 467 ? 9.001 -23.551 -37.608 1.00 94.81 467 GLN A CA 1
ATOM 3609 C C . GLN A 1 467 ? 9.576 -24.337 -36.429 1.00 94.81 467 GLN A C 1
ATOM 3611 O O . GLN A 1 467 ? 10.793 -24.367 -36.283 1.00 94.81 467 GLN A O 1
ATOM 3616 N N . GLY A 1 468 ? 8.728 -25.045 -35.680 1.00 95.50 468 GLY A N 1
ATOM 3617 C CA . GLY A 1 468 ? 9.145 -25.929 -34.594 1.00 95.50 468 GLY A CA 1
ATOM 3618 C C . GLY A 1 468 ? 10.098 -27.037 -35.025 1.00 95.50 468 GLY A C 1
ATOM 3619 O O . GLY A 1 468 ? 11.152 -27.215 -34.427 1.00 95.50 468 GLY A O 1
ATOM 3620 N N . VAL A 1 469 ? 9.765 -27.748 -36.106 1.00 96.69 469 VAL A N 1
ATOM 3621 C CA . VAL A 1 469 ? 10.630 -28.797 -36.673 1.00 96.69 469 VAL A CA 1
ATOM 3622 C C . VAL A 1 469 ? 11.973 -28.226 -37.126 1.00 96.69 469 VAL A C 1
ATOM 3624 O O . VAL A 1 469 ? 13.015 -28.830 -36.878 1.00 96.69 469 VAL A O 1
ATOM 3627 N N . ASN A 1 470 ? 11.966 -27.050 -37.761 1.00 96.00 470 ASN A N 1
ATOM 3628 C CA . ASN A 1 470 ? 13.196 -26.386 -38.188 1.00 96.00 470 ASN A CA 1
ATOM 3629 C C . ASN A 1 470 ? 14.054 -25.958 -36.988 1.00 96.00 470 ASN A C 1
ATOM 3631 O O . ASN A 1 470 ? 15.266 -26.155 -37.026 1.00 96.00 470 ASN A O 1
ATOM 3635 N N . ALA A 1 471 ? 13.430 -25.396 -35.947 1.00 95.69 471 ALA A N 1
ATOM 3636 C CA . ALA A 1 471 ? 14.099 -24.983 -34.718 1.00 95.69 471 ALA A CA 1
ATOM 3637 C C . ALA A 1 471 ? 14.729 -26.190 -34.019 1.00 95.69 471 ALA A C 1
ATOM 3639 O O . ALA A 1 471 ? 15.936 -26.184 -33.787 1.00 95.69 471 ALA A O 1
ATOM 3640 N N . ALA A 1 472 ? 13.958 -27.266 -33.822 1.00 95.56 472 ALA A N 1
ATOM 3641 C CA . ALA A 1 472 ? 14.442 -28.499 -33.211 1.00 95.56 472 ALA A CA 1
ATOM 3642 C C . ALA A 1 472 ? 15.673 -29.0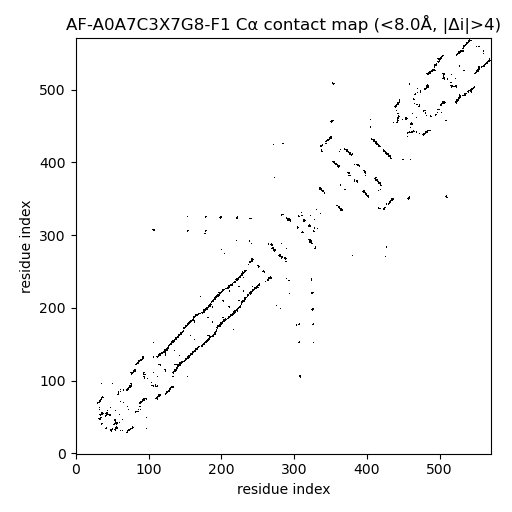52 -33.941 1.00 95.56 472 ALA A C 1
ATOM 3644 O O . ALA A 1 472 ? 16.692 -29.324 -33.313 1.00 95.56 472 ALA A O 1
ATOM 3645 N N . ALA A 1 473 ? 15.624 -29.118 -35.274 1.00 93.88 473 ALA A N 1
ATOM 3646 C CA . ALA A 1 473 ? 16.756 -29.569 -36.077 1.00 93.88 473 ALA A CA 1
ATOM 3647 C C . ALA A 1 473 ? 17.978 -28.638 -35.984 1.00 93.88 473 ALA A C 1
ATOM 3649 O O . ALA A 1 473 ? 19.110 -29.110 -35.995 1.00 93.88 473 ALA A O 1
ATOM 3650 N N . SER A 1 474 ? 17.773 -27.318 -35.930 1.00 94.06 474 SER A N 1
ATOM 3651 C CA . SER A 1 474 ? 18.875 -26.349 -35.869 1.00 94.06 474 SER A CA 1
ATOM 3652 C C . SER A 1 474 ? 19.501 -26.196 -34.482 1.00 94.06 474 SER A C 1
ATOM 3654 O O . SER A 1 474 ? 20.651 -25.775 -34.382 1.00 94.06 474 SER A O 1
ATOM 3656 N N . GLU A 1 475 ? 18.747 -26.527 -33.435 1.00 92.69 475 GLU A N 1
ATOM 3657 C CA . GLU A 1 475 ? 19.140 -26.421 -32.026 1.00 92.69 475 GLU A CA 1
ATOM 3658 C C . GLU A 1 475 ? 19.507 -27.783 -31.415 1.00 92.69 475 GLU A C 1
ATOM 3660 O O . GLU A 1 475 ? 19.622 -27.906 -30.196 1.00 92.69 475 GLU A O 1
ATOM 3665 N N . ASP A 1 476 ? 19.678 -28.808 -32.258 1.00 89.31 476 ASP A N 1
ATOM 3666 C CA . ASP A 1 476 ? 19.997 -30.186 -31.867 1.00 89.31 476 ASP A CA 1
ATOM 3667 C C . ASP A 1 476 ? 19.004 -30.788 -30.839 1.00 89.31 476 ASP A C 1
ATOM 3669 O O . ASP A 1 476 ? 19.371 -31.624 -30.007 1.00 89.31 476 ASP A O 1
ATOM 3673 N N . LYS A 1 477 ? 17.725 -30.388 -30.895 1.00 90.19 477 LYS A N 1
ATOM 3674 C CA . LYS A 1 477 ? 16.628 -30.972 -30.104 1.00 90.19 477 LYS A CA 1
ATOM 3675 C C . LYS A 1 477 ? 16.041 -32.176 -30.843 1.00 90.19 477 LYS A C 1
ATOM 3677 O O . LYS A 1 477 ? 15.900 -32.166 -32.064 1.00 90.19 477 LYS A O 1
ATOM 3682 N N . SER A 1 478 ? 15.661 -33.217 -30.106 1.00 92.12 478 SER A N 1
ATOM 3683 C CA . SER A 1 478 ? 15.184 -34.474 -30.698 1.00 92.12 478 SER A CA 1
ATOM 3684 C C . SER A 1 478 ? 13.664 -34.577 -30.818 1.00 92.12 478 SER A C 1
ATOM 3686 O O . SER A 1 478 ? 13.178 -35.450 -31.533 1.00 92.12 478 SER A O 1
ATOM 3688 N N . GLU A 1 479 ? 12.897 -33.739 -30.118 1.00 95.25 479 GLU A N 1
ATOM 3689 C CA . GLU A 1 479 ? 11.438 -33.841 -30.066 1.00 95.25 479 GLU A CA 1
ATOM 3690 C C . GLU A 1 479 ? 10.734 -32.495 -30.287 1.00 95.25 479 GLU A C 1
ATOM 3692 O O . GLU A 1 479 ? 11.208 -31.437 -29.877 1.00 95.25 479 GLU A O 1
ATOM 3697 N N . VAL A 1 480 ? 9.562 -32.561 -30.917 1.00 97.06 480 VAL A N 1
ATOM 3698 C CA . VAL A 1 480 ? 8.606 -31.462 -31.064 1.00 97.06 480 VAL A CA 1
ATOM 3699 C C . VAL A 1 480 ? 7.273 -31.923 -30.487 1.00 97.06 480 VAL A C 1
ATOM 3701 O O . VAL A 1 480 ? 6.713 -32.921 -30.946 1.00 97.06 480 VAL A O 1
ATOM 3704 N N . TRP A 1 481 ? 6.771 -31.217 -29.480 1.00 96.75 481 TRP A N 1
ATOM 3705 C CA . TRP A 1 481 ? 5.496 -31.508 -28.828 1.00 96.75 481 TRP A CA 1
ATOM 3706 C C . TRP A 1 481 ? 4.451 -30.493 -29.275 1.00 96.75 481 TRP A C 1
ATOM 3708 O O . TRP A 1 481 ? 4.667 -29.283 -29.210 1.00 96.75 481 TRP A O 1
ATOM 3718 N N . VAL A 1 482 ? 3.322 -30.997 -29.765 1.00 96.19 482 VAL A N 1
ATOM 3719 C CA . VAL A 1 482 ? 2.275 -30.200 -30.399 1.00 96.19 482 VAL A CA 1
ATOM 3720 C C . VAL A 1 482 ? 0.981 -30.335 -29.605 1.00 96.19 482 VAL A C 1
ATOM 3722 O O . VAL A 1 482 ? 0.429 -31.432 -29.477 1.00 96.19 482 VAL A O 1
ATOM 3725 N N . ALA A 1 483 ? 0.508 -29.212 -29.068 1.00 95.25 483 ALA A N 1
ATOM 3726 C CA . ALA A 1 483 ? -0.740 -29.140 -28.321 1.00 95.25 483 ALA A CA 1
ATOM 3727 C C . ALA A 1 483 ? -1.951 -29.466 -29.211 1.00 95.25 483 ALA A C 1
ATOM 3729 O O . ALA A 1 483 ? -1.866 -29.452 -30.448 1.00 95.25 483 ALA A O 1
ATOM 3730 N N . GLU A 1 484 ? -3.090 -29.760 -28.596 1.00 94.56 484 GLU A N 1
ATOM 3731 C CA . GLU A 1 484 ? -4.362 -29.884 -29.304 1.00 94.56 484 GLU A CA 1
ATOM 3732 C C . GLU A 1 484 ? -4.678 -28.655 -30.161 1.00 94.56 484 GLU A C 1
ATOM 3734 O O . GLU A 1 484 ? -4.311 -27.527 -29.834 1.00 94.56 484 GLU A O 1
ATOM 3739 N N . GLY A 1 485 ? -5.382 -28.887 -31.267 1.00 93.81 485 GLY A N 1
ATOM 3740 C CA . GLY A 1 485 ? -5.900 -27.853 -32.152 1.00 93.81 485 GLY A CA 1
ATOM 3741 C C . GLY A 1 485 ? -5.494 -28.021 -33.612 1.00 93.81 485 GLY A C 1
ATOM 3742 O O . GLY A 1 485 ? -4.996 -29.063 -34.040 1.00 93.81 485 GLY A O 1
ATOM 3743 N N . GLU A 1 486 ? -5.774 -26.988 -34.401 1.00 93.69 486 GLU A N 1
ATOM 3744 C CA . GLU A 1 486 ? -5.701 -27.020 -35.861 1.00 93.69 486 GLU A CA 1
ATOM 3745 C C . GLU A 1 486 ? -4.471 -26.259 -36.366 1.00 93.69 486 GLU A C 1
ATOM 3747 O O . GLU A 1 486 ? -4.307 -25.074 -36.087 1.00 93.69 486 GLU A O 1
ATOM 3752 N N . TYR A 1 487 ? -3.630 -26.921 -37.159 1.00 94.31 487 TYR A N 1
ATOM 3753 C CA . TYR A 1 487 ? -2.389 -26.355 -37.680 1.00 94.31 487 TYR A CA 1
ATOM 3754 C C . TYR A 1 487 ? -2.395 -26.328 -39.205 1.00 94.31 487 TYR A C 1
ATOM 3756 O O . TYR A 1 487 ? -2.514 -27.357 -39.882 1.00 94.31 487 TYR A O 1
ATOM 3764 N N . ASP A 1 488 ? -2.227 -25.127 -39.753 1.00 91.88 488 ASP A N 1
ATOM 3765 C CA . ASP A 1 488 ? -2.188 -24.901 -41.192 1.00 91.88 488 ASP A CA 1
ATOM 3766 C C . ASP A 1 488 ? -0.790 -25.194 -41.762 1.00 91.88 488 ASP A C 1
ATOM 3768 O O . ASP A 1 488 ? 0.191 -24.506 -41.472 1.00 91.88 488 ASP A O 1
ATOM 3772 N N . VAL A 1 489 ? -0.710 -26.218 -42.616 1.00 92.88 489 VAL A N 1
ATOM 3773 C CA . VAL A 1 489 ? 0.469 -26.542 -43.435 1.00 92.88 489 VAL A CA 1
ATOM 3774 C C . VAL A 1 489 ? 0.127 -26.510 -44.930 1.00 92.88 489 VAL A C 1
ATOM 3776 O O . VAL A 1 489 ? 0.815 -27.104 -45.758 1.00 92.88 489 VAL A O 1
ATOM 3779 N N . SER A 1 490 ? -0.927 -25.788 -45.313 1.00 88.69 490 SER A N 1
ATOM 3780 C CA . SER A 1 490 ? -1.510 -25.773 -46.661 1.00 88.69 490 SER A CA 1
ATOM 3781 C C . SER A 1 490 ? -0.642 -25.133 -47.740 1.00 88.69 490 SER A C 1
ATOM 3783 O O . SER A 1 490 ? -0.932 -25.291 -48.926 1.00 88.69 490 SER A O 1
ATOM 3785 N N . GLN A 1 491 ? 0.426 -24.423 -47.369 1.00 87.94 491 GLN A N 1
ATOM 3786 C CA . GLN A 1 491 ? 1.314 -23.806 -48.351 1.00 87.94 491 GLN A CA 1
ATOM 3787 C C . GLN A 1 491 ? 2.219 -24.840 -49.037 1.00 87.94 491 GLN A C 1
ATOM 3789 O O . GLN A 1 491 ? 2.354 -24.811 -50.261 1.00 87.94 491 GLN A O 1
ATOM 3794 N N . TYR A 1 492 ? 2.824 -25.752 -48.268 1.00 87.81 492 TYR A N 1
ATOM 3795 C CA . TYR A 1 492 ? 3.828 -26.701 -48.775 1.00 87.81 492 TYR A CA 1
ATOM 3796 C C . TYR A 1 492 ? 3.725 -28.121 -48.193 1.00 87.81 492 TYR A C 1
ATOM 3798 O O . TYR A 1 492 ? 4.454 -29.003 -48.639 1.00 87.81 492 TYR A O 1
ATOM 3806 N N . GLY A 1 493 ? 2.822 -28.362 -47.241 1.00 91.25 493 GLY A N 1
ATOM 3807 C CA . GLY A 1 493 ? 2.865 -29.536 -46.370 1.00 91.25 493 GLY A CA 1
ATOM 3808 C C . GLY A 1 493 ? 3.912 -29.384 -45.260 1.00 91.25 493 GLY A C 1
ATOM 3809 O O . GLY A 1 493 ? 4.718 -28.453 -45.267 1.00 91.25 493 GLY A O 1
ATOM 3810 N N . LEU A 1 494 ? 3.884 -30.300 -44.293 1.00 95.25 494 LEU A N 1
ATOM 3811 C CA . LEU A 1 494 ? 4.895 -30.431 -43.246 1.00 95.25 494 LEU A CA 1
ATOM 3812 C C . LEU A 1 494 ? 6.061 -31.283 -43.761 1.00 95.25 494 LEU A C 1
ATOM 3814 O O . LEU A 1 494 ? 5.857 -32.423 -44.174 1.00 95.25 494 LEU A O 1
ATOM 3818 N N . SER A 1 495 ? 7.283 -30.767 -43.701 1.00 94.56 495 SER A N 1
ATOM 3819 C CA . SER A 1 495 ? 8.506 -31.531 -43.955 1.00 94.56 495 SER A CA 1
ATOM 3820 C C . SER A 1 495 ? 9.150 -31.921 -42.632 1.00 94.56 495 SER A C 1
ATOM 3822 O O . SER A 1 495 ? 9.533 -31.044 -41.856 1.00 94.56 495 SER A O 1
ATOM 3824 N N . LEU A 1 496 ? 9.302 -33.225 -42.392 1.00 94.75 496 LEU A N 1
ATOM 3825 C CA . LEU A 1 496 ? 10.021 -33.730 -41.222 1.00 94.75 496 LEU A CA 1
ATOM 3826 C C . LEU A 1 496 ? 11.534 -33.543 -41.391 1.00 94.75 496 LEU A C 1
ATOM 3828 O O . LEU A 1 496 ? 12.053 -33.612 -42.507 1.00 94.75 496 LEU A O 1
ATOM 3832 N N . ALA A 1 497 ? 12.228 -33.323 -40.276 1.00 94.38 497 ALA A N 1
ATOM 3833 C CA . ALA A 1 497 ? 13.684 -33.262 -40.219 1.00 94.38 497 ALA A CA 1
ATOM 3834 C C . ALA A 1 497 ? 14.271 -34.591 -39.715 1.00 94.38 497 ALA A C 1
ATOM 3836 O O . ALA A 1 497 ? 13.644 -35.303 -38.923 1.00 94.38 497 ALA A O 1
ATOM 3837 N N . ASP A 1 498 ? 15.476 -34.926 -40.182 1.00 91.25 498 ASP A N 1
ATOM 3838 C CA . ASP A 1 498 ? 16.198 -36.117 -39.726 1.00 91.25 498 ASP A CA 1
ATOM 3839 C C . ASP A 1 498 ? 16.494 -36.027 -38.220 1.00 91.25 498 ASP A C 1
ATOM 3841 O O . ASP A 1 498 ? 16.955 -34.996 -37.735 1.00 91.25 498 ASP A O 1
ATOM 3845 N N . GLY A 1 499 ? 16.200 -37.094 -37.477 1.00 91.44 499 GLY A N 1
ATOM 3846 C CA . GLY A 1 499 ? 16.417 -37.169 -36.030 1.00 91.44 499 GLY A CA 1
ATOM 3847 C C . GLY A 1 499 ? 15.394 -36.433 -35.153 1.00 91.44 499 GLY A C 1
ATOM 3848 O O . GLY A 1 499 ? 15.536 -36.487 -33.934 1.00 91.44 499 GLY A O 1
ATOM 3849 N N . VAL A 1 500 ? 14.374 -35.789 -35.739 1.00 95.75 500 VAL A N 1
ATOM 3850 C CA . VAL A 1 500 ? 13.322 -35.065 -35.003 1.00 95.75 500 VAL A CA 1
ATOM 3851 C C . VAL A 1 500 ? 12.022 -35.869 -34.976 1.00 95.75 500 VAL A C 1
ATOM 3853 O O . VAL A 1 500 ? 11.442 -36.176 -36.020 1.00 95.75 500 VAL A O 1
ATOM 3856 N N . ALA A 1 501 ? 11.529 -36.175 -33.779 1.00 95.56 501 ALA A N 1
ATOM 3857 C CA . ALA A 1 501 ? 10.232 -36.806 -33.567 1.00 95.56 501 ALA A CA 1
ATOM 3858 C C . ALA A 1 501 ? 9.153 -35.762 -33.249 1.00 95.56 501 ALA A C 1
ATOM 3860 O O . ALA A 1 501 ? 9.329 -34.939 -32.357 1.00 95.56 501 ALA A O 1
ATOM 3861 N N . VAL A 1 502 ? 8.028 -35.797 -33.963 1.00 97.31 502 VAL A N 1
ATOM 3862 C CA . VAL A 1 502 ? 6.920 -34.845 -33.811 1.00 97.31 502 VAL A CA 1
ATOM 3863 C C . VAL A 1 502 ? 5.704 -35.565 -33.232 1.00 97.31 502 VAL A C 1
ATOM 3865 O O . VAL A 1 502 ? 5.155 -36.472 -33.861 1.00 97.31 502 VAL A O 1
ATOM 3868 N N . TYR A 1 503 ? 5.274 -35.146 -32.045 1.00 97.25 503 TYR A N 1
ATOM 3869 C CA . TYR A 1 503 ? 4.185 -35.760 -31.287 1.00 97.25 503 TYR A CA 1
ATOM 3870 C C . TYR A 1 503 ? 3.031 -34.766 -31.120 1.00 97.25 503 TYR A C 1
ATOM 3872 O O . TYR A 1 503 ? 3.226 -33.686 -30.571 1.00 97.25 503 TYR A O 1
ATOM 3880 N N . GLY A 1 504 ? 1.836 -35.127 -31.583 1.00 96.38 504 GLY A N 1
ATOM 3881 C CA . GLY A 1 504 ? 0.598 -34.363 -31.409 1.00 96.38 504 GLY A CA 1
ATOM 3882 C C . GLY A 1 504 ? -0.322 -35.033 -30.400 1.00 96.38 504 GLY A C 1
ATOM 3883 O O . GLY A 1 504 ? -0.310 -36.259 -30.282 1.00 96.38 504 GLY A O 1
ATOM 3884 N N . GLY A 1 505 ? -1.106 -34.265 -29.654 1.00 95.38 505 GLY A N 1
ATOM 3885 C CA . GLY A 1 505 ? -2.018 -34.831 -28.658 1.00 95.38 505 GLY A CA 1
ATOM 3886 C C . GLY A 1 505 ? -1.928 -34.240 -27.255 1.00 95.38 505 GLY A C 1
ATOM 3887 O O . GLY A 1 505 ? -2.399 -34.888 -26.321 1.00 95.38 505 GLY A O 1
ATOM 3888 N N . PHE A 1 506 ? -1.204 -33.131 -27.077 1.00 94.88 506 PHE A N 1
ATOM 3889 C CA . PHE A 1 506 ? -0.898 -32.603 -25.748 1.00 94.88 506 PHE A CA 1
ATOM 3890 C C . PHE A 1 506 ? -1.950 -31.605 -25.259 1.00 94.88 506 PHE A C 1
ATOM 3892 O O . PHE A 1 506 ? -2.416 -30.755 -26.019 1.00 94.88 506 PHE A O 1
ATOM 3899 N N . GLU A 1 507 ? -2.253 -31.668 -23.967 1.00 92.00 507 GLU A N 1
ATOM 3900 C CA . GLU A 1 507 ? -2.878 -30.570 -23.224 1.00 92.00 507 GLU A CA 1
ATOM 3901 C C . GLU A 1 507 ? -1.787 -29.597 -22.736 1.00 92.00 507 GLU A C 1
ATOM 3903 O O . GLU A 1 507 ? -0.644 -29.998 -22.487 1.00 92.00 507 GLU A O 1
ATOM 3908 N N . LEU A 1 508 ? -2.116 -28.310 -22.592 1.00 86.62 508 LEU A N 1
ATOM 3909 C CA . LEU A 1 508 ? -1.198 -27.349 -21.972 1.00 86.62 508 LEU A CA 1
ATOM 3910 C C . LEU A 1 508 ? -0.905 -27.765 -20.523 1.00 86.62 508 LEU A C 1
ATOM 3912 O O . LEU A 1 508 ? -1.815 -28.137 -19.789 1.00 86.62 508 LEU A O 1
ATOM 3916 N N . GLY A 1 509 ? 0.361 -27.690 -20.110 1.00 83.75 509 GLY A N 1
ATOM 3917 C CA . GLY A 1 509 ? 0.789 -28.119 -18.772 1.00 83.75 509 GLY A CA 1
ATOM 3918 C C . GLY A 1 509 ? 1.429 -29.511 -18.721 1.00 83.75 509 GLY A C 1
ATOM 3919 O O . GLY A 1 509 ? 2.043 -29.858 -17.716 1.00 83.75 509 GLY A O 1
ATOM 3920 N N . GLN A 1 510 ? 1.324 -30.313 -19.789 1.00 89.06 510 GLN A N 1
ATOM 3921 C CA . GLN A 1 510 ? 1.882 -31.671 -19.815 1.00 89.06 510 GLN A CA 1
ATOM 3922 C C . GLN A 1 510 ? 3.406 -31.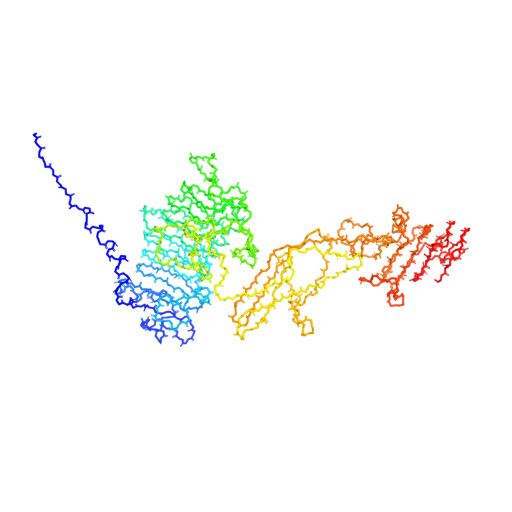672 -19.961 1.00 89.06 510 GLN A C 1
ATOM 3924 O O . GLN A 1 510 ? 3.960 -30.983 -20.827 1.00 89.06 510 GLN A O 1
ATOM 3929 N N . CYS A 1 511 ? 4.064 -32.484 -19.131 1.00 86.06 511 CYS A N 1
ATOM 3930 C CA . CYS A 1 511 ? 5.516 -32.524 -18.940 1.00 86.06 511 CYS A CA 1
ATOM 3931 C C . CYS A 1 511 ? 6.160 -33.841 -19.374 1.00 86.06 511 CYS A C 1
ATOM 3933 O O . CYS A 1 511 ? 7.387 -33.937 -19.431 1.00 86.06 511 CYS A O 1
ATOM 3935 N N . ALA A 1 512 ? 5.359 -34.857 -19.695 1.00 89.44 512 ALA A N 1
ATOM 3936 C CA . ALA A 1 512 ? 5.850 -36.127 -20.205 1.00 89.44 512 ALA A CA 1
ATOM 3937 C C . ALA A 1 512 ? 5.122 -36.531 -21.488 1.00 89.44 512 ALA A C 1
ATOM 3939 O O . ALA A 1 512 ? 3.905 -36.410 -21.612 1.00 89.44 512 ALA A O 1
ATOM 3940 N N . ARG A 1 513 ? 5.866 -37.103 -22.439 1.00 91.62 513 ARG A N 1
ATOM 3941 C CA . ARG A 1 513 ? 5.307 -37.596 -23.706 1.00 91.62 513 ARG A CA 1
ATOM 3942 C C . ARG A 1 513 ? 4.216 -38.648 -23.484 1.00 91.62 513 ARG A C 1
ATOM 3944 O O . ARG A 1 513 ? 3.301 -38.766 -24.292 1.00 91.62 513 ARG A O 1
ATOM 3951 N N . GLU A 1 514 ? 4.329 -39.430 -22.415 1.00 92.06 514 GLU A N 1
ATOM 3952 C CA . GLU A 1 514 ? 3.385 -40.486 -22.047 1.00 92.06 514 GLU A CA 1
ATOM 3953 C C . GLU A 1 514 ? 2.068 -39.961 -21.437 1.00 92.06 514 GLU A C 1
ATOM 3955 O O . GLU A 1 514 ? 1.124 -40.740 -21.323 1.00 92.06 514 GLU A O 1
ATOM 3960 N N . GLU A 1 515 ? 1.978 -38.674 -21.074 1.00 90.62 515 GLU A N 1
ATOM 3961 C CA . GLU A 1 515 ? 0.738 -38.023 -20.593 1.00 90.62 515 GLU A CA 1
ATOM 3962 C C . GLU A 1 515 ? -0.216 -37.650 -21.736 1.00 90.62 515 GLU A C 1
ATOM 3964 O O . GLU A 1 515 ? -1.403 -37.410 -21.518 1.00 90.62 515 GLU A O 1
ATOM 3969 N N . ARG A 1 516 ? 0.306 -37.632 -22.962 1.00 93.44 516 ARG A N 1
ATOM 3970 C CA . ARG A 1 516 ? -0.410 -37.299 -24.189 1.00 93.44 516 ARG A CA 1
ATOM 3971 C C . ARG A 1 516 ? -1.619 -38.213 -24.397 1.00 93.44 516 ARG A C 1
ATOM 3973 O O . ARG A 1 516 ? -1.467 -39.429 -24.530 1.00 93.44 516 ARG A O 1
ATOM 3980 N N . ASP A 1 517 ? -2.801 -37.620 -24.540 1.00 94.00 517 ASP A N 1
ATOM 3981 C CA . ASP A 1 517 ? -4.030 -38.319 -24.930 1.00 94.00 517 ASP A CA 1
ATOM 3982 C C . ASP A 1 517 ? -4.560 -37.724 -26.236 1.00 94.00 517 ASP A C 1
ATOM 3984 O O . ASP A 1 517 ? -5.432 -36.857 -26.267 1.00 94.00 517 ASP A O 1
ATOM 3988 N N . TRP A 1 518 ? -4.033 -38.224 -27.352 1.00 93.88 518 TRP A N 1
ATOM 3989 C CA . TRP A 1 518 ? -4.374 -37.746 -28.693 1.00 93.88 518 TRP A CA 1
ATOM 3990 C C . TRP A 1 518 ? -5.829 -38.023 -29.109 1.00 93.88 518 TRP A C 1
ATOM 3992 O O . TRP A 1 518 ? -6.259 -37.543 -30.159 1.00 93.88 518 TRP A O 1
ATOM 4002 N N . LEU A 1 519 ? -6.593 -38.813 -28.340 1.00 92.25 519 LEU A N 1
ATOM 4003 C CA . LEU A 1 519 ? -8.025 -39.006 -28.585 1.00 92.25 519 LEU A CA 1
ATOM 4004 C C . LEU A 1 519 ? -8.859 -37.883 -27.965 1.00 92.25 519 LEU A C 1
ATOM 4006 O O . LEU A 1 519 ? -9.888 -37.520 -28.538 1.00 92.25 519 LEU A O 1
ATOM 4010 N N . ILE A 1 520 ? -8.437 -37.369 -26.808 1.00 95.38 520 ILE A N 1
ATOM 4011 C CA . ILE A 1 520 ? -9.109 -36.270 -26.104 1.00 95.38 520 ILE A CA 1
ATOM 4012 C C . ILE A 1 520 ? -8.616 -34.912 -26.615 1.00 95.38 520 ILE A C 1
ATOM 4014 O O . ILE A 1 520 ? -9.437 -34.018 -26.808 1.00 95.38 520 ILE A O 1
ATOM 4018 N N . HIS A 1 521 ? -7.320 -34.804 -26.913 1.00 95.19 521 HIS A N 1
ATOM 4019 C CA . HIS A 1 521 ? -6.617 -33.566 -27.255 1.00 95.19 521 HIS A CA 1
ATOM 4020 C C . HIS A 1 521 ? -6.078 -33.588 -28.698 1.00 95.19 521 HIS A C 1
ATOM 4022 O O . HIS A 1 521 ? -4.869 -33.551 -28.907 1.00 95.19 521 HIS A O 1
ATOM 4028 N N . PRO A 1 522 ? -6.921 -33.715 -29.741 1.00 95.75 522 PRO A N 1
ATOM 4029 C CA . PRO A 1 522 ? -6.453 -33.970 -31.102 1.00 95.75 522 PRO A CA 1
ATOM 4030 C C . PRO A 1 522 ? -5.636 -32.805 -31.679 1.00 95.75 522 PRO A C 1
ATOM 4032 O O . PRO A 1 522 ? -6.066 -31.653 -31.647 1.00 95.75 522 PRO A O 1
ATOM 4035 N N . SER A 1 523 ? -4.501 -33.120 -32.306 1.00 96.56 523 SER A N 1
ATOM 4036 C CA . SER A 1 523 ? -3.754 -32.185 -33.156 1.00 96.56 523 SER A CA 1
ATOM 4037 C C . SER A 1 523 ? -4.033 -32.492 -34.630 1.00 96.56 523 SER A C 1
ATOM 4039 O O . SER A 1 523 ? -3.751 -33.594 -35.113 1.00 96.56 523 SER A O 1
ATOM 4041 N N . THR A 1 524 ? -4.569 -31.531 -35.375 1.00 95.88 524 THR A N 1
ATOM 4042 C CA . THR A 1 524 ? -4.923 -31.703 -36.791 1.00 95.88 524 THR A CA 1
ATOM 4043 C C . THR A 1 524 ? -3.974 -30.912 -37.686 1.00 95.88 524 THR A C 1
ATOM 4045 O O . THR A 1 524 ? -3.816 -29.707 -37.518 1.00 95.88 524 THR A O 1
ATOM 4048 N N . LEU A 1 525 ? -3.373 -31.567 -38.684 1.00 95.75 525 LEU A N 1
ATOM 4049 C CA . LEU A 1 525 ? -2.625 -30.903 -39.754 1.00 95.75 525 LEU A CA 1
ATOM 4050 C C . LEU A 1 525 ? -3.502 -30.773 -41.001 1.00 95.75 525 LEU A C 1
ATOM 4052 O O . LEU A 1 525 ? -3.919 -31.781 -41.582 1.00 95.75 525 LEU A O 1
ATOM 4056 N N . THR A 1 526 ? -3.722 -29.543 -41.461 1.00 94.00 526 THR A N 1
ATOM 4057 C CA . THR A 1 526 ? -4.444 -29.272 -42.712 1.00 94.00 526 THR A CA 1
ATOM 4058 C C . THR A 1 526 ? -3.454 -28.943 -43.827 1.00 94.00 526 THR A C 1
ATOM 4060 O O . THR A 1 526 ? -2.814 -27.893 -43.821 1.00 94.00 526 THR A O 1
ATOM 4063 N N . GLY A 1 527 ? -3.298 -29.867 -44.778 1.00 89.75 527 GLY A N 1
ATOM 4064 C CA . GLY A 1 527 ? -2.302 -29.780 -45.848 1.00 89.75 527 GLY A CA 1
ATOM 4065 C C . GLY A 1 527 ? -2.794 -29.188 -47.175 1.00 89.75 527 GLY A C 1
ATOM 4066 O O . GLY A 1 527 ? -3.957 -28.806 -47.319 1.00 89.75 527 GLY A O 1
ATOM 4067 N N . PRO A 1 528 ? -1.890 -29.081 -48.169 1.00 85.56 528 PRO A N 1
ATOM 4068 C CA . PRO A 1 528 ? -2.183 -28.518 -49.484 1.00 85.56 528 PRO A CA 1
ATOM 4069 C C . PRO A 1 528 ? -3.030 -29.465 -50.339 1.00 85.56 528 PRO A C 1
ATOM 4071 O O . PRO A 1 528 ? -2.787 -30.666 -50.391 1.00 85.56 528 PRO A O 1
ATOM 4074 N N . SER A 1 529 ? -3.904 -28.915 -51.186 1.00 82.81 529 SER A N 1
ATOM 4075 C CA . SER A 1 529 ? -4.619 -29.717 -52.201 1.00 82.81 529 SER A CA 1
ATOM 4076 C C . SER A 1 529 ? -3.728 -30.243 -53.345 1.00 82.81 529 SER A C 1
ATOM 4078 O O . SER A 1 529 ? -4.196 -31.013 -54.185 1.00 82.81 529 SER A O 1
ATOM 4080 N N . SER A 1 530 ? -2.455 -29.830 -53.398 1.00 85.69 530 SER A N 1
ATOM 4081 C CA . SER A 1 530 ? -1.499 -30.122 -54.478 1.00 85.69 530 SER A CA 1
ATOM 4082 C C . SER A 1 530 ? -0.289 -30.971 -54.065 1.00 85.69 530 SER A C 1
ATOM 4084 O O . SER A 1 530 ? 0.577 -31.216 -54.902 1.00 85.69 530 SER A O 1
ATOM 4086 N N . ALA A 1 531 ? -0.188 -31.384 -52.798 1.00 85.62 531 ALA A N 1
ATOM 4087 C CA . ALA A 1 531 ? 0.904 -32.213 -52.280 1.00 85.62 531 ALA A CA 1
ATOM 4088 C C . ALA A 1 531 ? 0.428 -33.064 -51.075 1.00 85.62 531 ALA A C 1
ATOM 4090 O O . ALA A 1 531 ? -0.704 -32.888 -50.618 1.00 85.62 531 ALA A O 1
ATOM 4091 N N . PRO A 1 532 ? 1.233 -34.024 -50.584 1.00 89.75 532 PRO A N 1
ATOM 4092 C CA . PRO A 1 532 ? 0.968 -34.725 -49.322 1.00 89.75 532 PRO A CA 1
ATOM 4093 C C . PRO A 1 532 ? 0.907 -33.757 -48.127 1.00 89.75 532 PRO A C 1
ATOM 4095 O O . PRO A 1 532 ? 1.538 -32.701 -48.160 1.00 89.75 532 PRO A O 1
ATOM 4098 N N . VAL A 1 533 ? 0.174 -34.115 -47.062 1.00 92.81 533 VAL A N 1
ATOM 4099 C CA . VAL A 1 533 ? 0.134 -33.308 -45.822 1.00 92.81 533 VAL A CA 1
ATOM 4100 C C . VAL A 1 533 ? 1.488 -33.341 -45.121 1.00 92.81 533 VAL A C 1
ATOM 4102 O O . VAL A 1 533 ? 1.942 -32.308 -44.641 1.00 92.81 533 VAL A O 1
ATOM 4105 N N . VAL A 1 534 ? 2.146 -34.504 -45.098 1.00 93.94 534 VAL A N 1
ATOM 4106 C CA . VAL A 1 534 ? 3.464 -34.696 -44.484 1.00 93.94 534 VAL A CA 1
ATOM 4107 C C . VAL A 1 534 ? 4.423 -35.363 -45.466 1.00 93.94 534 VAL A C 1
ATOM 4109 O O . VAL A 1 534 ? 4.069 -36.339 -46.128 1.00 93.94 534 VAL A O 1
ATOM 4112 N N . THR A 1 535 ? 5.650 -34.853 -45.535 1.00 91.88 535 THR A N 1
ATOM 4113 C CA . THR A 1 535 ? 6.755 -35.423 -46.310 1.00 91.88 535 THR A CA 1
ATOM 4114 C C . THR A 1 535 ? 7.907 -35.811 -45.386 1.00 91.88 535 THR A C 1
ATOM 4116 O O . THR A 1 535 ? 8.350 -35.013 -44.560 1.00 91.88 535 THR A O 1
ATOM 4119 N N . ALA A 1 536 ? 8.402 -37.035 -45.552 1.00 89.38 536 ALA A N 1
ATOM 4120 C CA . ALA A 1 536 ? 9.591 -37.561 -44.893 1.00 89.38 536 ALA A CA 1
ATOM 4121 C C . ALA A 1 536 ? 10.584 -38.019 -45.973 1.00 89.38 536 ALA A C 1
ATOM 4123 O O . ALA A 1 536 ? 10.421 -39.093 -46.557 1.00 89.38 536 ALA A O 1
ATOM 4124 N N . ASP A 1 537 ? 11.568 -37.177 -46.284 1.00 87.12 537 ASP A N 1
ATOM 4125 C CA . ASP A 1 537 ? 12.555 -37.436 -47.335 1.00 87.12 537 ASP A CA 1
ATOM 4126 C C . ASP A 1 537 ? 13.956 -37.562 -46.737 1.00 87.12 537 ASP A C 1
ATOM 4128 O O . ASP A 1 537 ? 14.409 -36.668 -46.024 1.00 87.12 537 ASP A O 1
ATOM 4132 N N . CYS A 1 538 ? 14.640 -38.670 -47.034 1.00 83.81 538 CYS A N 1
ATOM 4133 C CA . CYS A 1 538 ? 15.985 -38.968 -46.538 1.00 83.81 538 CYS A CA 1
ATOM 4134 C C . CYS A 1 538 ? 16.129 -38.912 -44.998 1.00 83.81 538 CYS A C 1
ATOM 4136 O O . CYS A 1 538 ? 17.183 -38.512 -44.501 1.00 83.81 538 CYS A O 1
ATOM 4138 N N . VAL A 1 539 ? 15.100 -39.322 -44.244 1.00 85.50 539 VAL A N 1
ATOM 4139 C CA . VAL A 1 539 ? 15.126 -39.328 -42.769 1.00 85.50 539 VAL A CA 1
ATOM 4140 C C . VAL A 1 539 ? 15.411 -40.718 -42.185 1.00 85.50 539 VAL A C 1
ATOM 4142 O O . VAL A 1 539 ? 14.985 -41.757 -42.705 1.00 85.50 539 VAL A O 1
ATOM 4145 N N . GLY A 1 540 ? 16.162 -40.742 -41.086 1.00 83.50 540 GLY A N 1
ATOM 4146 C CA . GLY A 1 540 ? 16.568 -41.928 -40.345 1.00 83.50 540 GLY A CA 1
ATOM 4147 C C . GLY A 1 540 ? 15.563 -42.367 -39.278 1.00 83.50 540 GLY A C 1
ATOM 4148 O O . GLY A 1 540 ? 14.486 -41.804 -39.102 1.00 83.50 540 GLY A O 1
ATOM 4149 N N . SER A 1 541 ? 15.933 -43.397 -38.513 1.00 81.62 541 SER A N 1
ATOM 4150 C CA . SER A 1 541 ? 15.052 -44.031 -37.518 1.00 81.62 541 SER A CA 1
ATOM 4151 C C . SER A 1 541 ? 14.744 -43.174 -36.283 1.00 81.62 541 SER A C 1
ATOM 4153 O O . SER A 1 541 ? 13.977 -43.614 -35.435 1.00 81.62 541 SER A O 1
ATOM 4155 N N . GLY A 1 542 ? 15.374 -42.003 -36.145 1.00 84.00 542 GLY A N 1
ATOM 4156 C CA . GLY A 1 542 ? 15.071 -41.031 -35.088 1.00 84.00 542 GLY A CA 1
ATOM 4157 C C . GLY A 1 542 ? 13.896 -40.108 -35.421 1.00 84.00 542 GLY A C 1
ATOM 4158 O O . GLY A 1 542 ? 13.417 -39.409 -34.538 1.00 84.00 542 GLY A O 1
ATOM 4159 N N . THR A 1 543 ? 13.420 -40.113 -36.670 1.00 92.31 543 THR A N 1
ATOM 4160 C CA . THR A 1 543 ? 12.295 -39.284 -37.110 1.00 92.31 543 THR A CA 1
ATOM 4161 C C . THR A 1 543 ? 10.978 -40.035 -36.970 1.00 92.31 543 THR A C 1
ATOM 4163 O O . THR A 1 543 ? 10.834 -41.162 -37.454 1.00 92.31 543 THR A O 1
ATOM 4166 N N . ALA A 1 544 ? 9.998 -39.385 -36.346 1.00 92.44 544 ALA A N 1
ATOM 4167 C CA . ALA A 1 544 ? 8.659 -39.923 -36.143 1.00 92.44 544 ALA A CA 1
ATOM 4168 C C . ALA A 1 544 ? 7.593 -38.834 -36.310 1.00 92.44 544 ALA A C 1
ATOM 4170 O O . ALA A 1 544 ? 7.857 -37.652 -36.098 1.00 92.44 544 ALA A O 1
ATOM 4171 N N . LEU A 1 545 ? 6.387 -39.261 -36.673 1.00 94.12 545 LEU A N 1
ATOM 4172 C CA . LEU A 1 545 ? 5.160 -38.477 -36.591 1.00 94.12 545 LEU A CA 1
ATOM 4173 C C . LEU A 1 545 ? 4.126 -39.360 -35.896 1.00 94.12 545 LEU A C 1
ATOM 4175 O O . LEU A 1 545 ? 3.893 -40.476 -36.358 1.00 94.12 545 LEU A O 1
ATOM 4179 N N . ASP A 1 546 ? 3.529 -38.871 -34.816 1.00 95.06 546 ASP A N 1
ATOM 4180 C CA . ASP A 1 546 ? 2.600 -39.647 -33.992 1.00 95.06 546 ASP A CA 1
ATOM 4181 C C . ASP A 1 546 ? 1.510 -38.727 -33.418 1.00 95.06 546 ASP A C 1
ATOM 4183 O O . ASP A 1 546 ? 1.796 -37.613 -32.980 1.00 95.06 546 ASP A O 1
ATOM 4187 N N . GLY A 1 547 ? 0.255 -39.190 -33.430 1.00 94.31 547 GLY A N 1
ATOM 4188 C CA . GLY A 1 547 ? -0.865 -38.524 -32.754 1.00 94.31 547 GLY A CA 1
ATOM 4189 C C . GLY A 1 547 ? -1.551 -37.405 -33.526 1.00 94.31 547 GLY A C 1
ATOM 4190 O O . GLY A 1 547 ? -2.185 -36.548 -32.916 1.00 94.31 547 GLY A O 1
ATOM 4191 N N . PHE A 1 548 ? -1.442 -37.403 -34.856 1.00 95.50 548 PHE A N 1
ATOM 4192 C CA . PHE A 1 548 ? -2.049 -36.375 -35.700 1.00 95.50 548 PHE A CA 1
ATOM 4193 C C . PHE A 1 548 ? -3.245 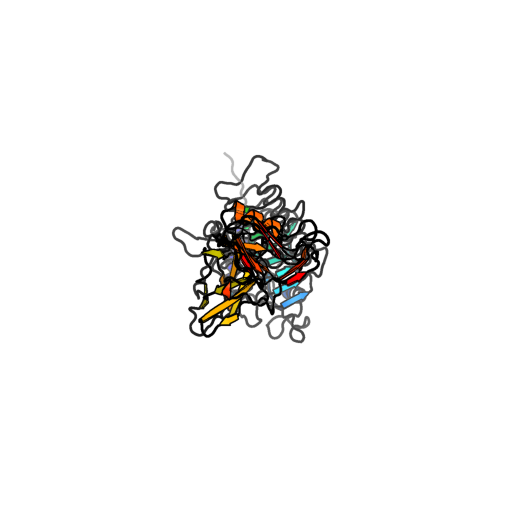-36.882 -36.500 1.00 95.50 548 PHE A C 1
ATOM 4195 O O . PHE A 1 548 ? -3.218 -37.962 -37.092 1.00 95.50 548 PHE A O 1
ATOM 4202 N N . THR A 1 549 ? -4.255 -36.025 -36.628 1.00 94.69 549 THR A N 1
ATOM 4203 C CA . THR A 1 549 ? -5.244 -36.131 -37.704 1.00 94.69 549 THR A CA 1
ATOM 4204 C C . THR A 1 549 ? -4.711 -35.401 -38.936 1.00 94.69 549 THR A C 1
ATOM 4206 O O . THR A 1 549 ? -4.358 -34.229 -38.860 1.00 94.69 549 THR A O 1
ATOM 4209 N N . LEU A 1 550 ? -4.642 -36.072 -40.090 1.00 94.00 550 LEU A N 1
ATOM 4210 C CA . LEU A 1 550 ? -4.162 -35.470 -41.343 1.00 94.00 550 LEU A CA 1
ATOM 4211 C C . LEU A 1 550 ? -5.332 -35.186 -42.287 1.00 94.00 550 LEU A C 1
ATOM 4213 O O . LEU A 1 550 ? -6.083 -36.098 -42.640 1.00 94.00 550 LEU A O 1
ATOM 4217 N N . ALA A 1 551 ? -5.465 -33.936 -42.731 1.00 91.19 551 ALA A N 1
ATOM 4218 C CA . ALA A 1 551 ? -6.579 -33.481 -43.555 1.00 91.19 551 ALA A CA 1
ATOM 4219 C C . ALA A 1 551 ? -6.129 -32.778 -44.849 1.00 91.19 551 ALA A C 1
ATOM 4221 O O . ALA A 1 551 ? -5.063 -32.174 -44.929 1.00 91.19 551 ALA A O 1
ATOM 4222 N N . ALA A 1 552 ? -6.999 -32.828 -45.865 1.00 86.88 552 ALA A N 1
ATOM 4223 C CA . ALA A 1 552 ? -6.946 -32.032 -47.100 1.00 86.88 552 ALA A CA 1
ATOM 4224 C C . ALA A 1 552 ? -5.764 -32.245 -48.080 1.00 86.88 552 ALA A C 1
ATOM 4226 O O . ALA A 1 552 ? -5.655 -31.486 -49.044 1.00 86.88 552 ALA A O 1
ATOM 4227 N N . GLY A 1 553 ? -4.931 -33.279 -47.918 1.00 82.56 553 GLY A N 1
ATOM 4228 C CA . GLY A 1 553 ? -3.832 -33.547 -48.859 1.00 82.56 553 GLY A CA 1
ATOM 4229 C C . GLY A 1 553 ? -4.235 -34.211 -50.188 1.00 82.56 553 GLY A C 1
ATOM 4230 O O . GLY A 1 553 ? -5.325 -34.772 -50.344 1.00 82.56 553 GLY A O 1
ATOM 4231 N N . MET A 1 554 ? -3.335 -34.144 -51.178 1.00 79.06 554 MET A N 1
ATOM 4232 C CA . MET A 1 554 ? -3.583 -34.586 -52.560 1.00 79.06 554 MET A CA 1
ATOM 4233 C C . MET A 1 554 ? -3.619 -36.126 -52.708 1.00 79.06 554 MET A C 1
ATOM 4235 O O . MET A 1 554 ? -2.598 -36.780 -52.484 1.00 79.06 554 MET A O 1
ATOM 4239 N N . PRO A 1 555 ? -4.725 -36.739 -53.182 1.00 67.94 555 PRO A N 1
ATOM 4240 C CA . PRO A 1 555 ? -4.875 -38.200 -53.235 1.00 67.94 555 PRO A CA 1
ATOM 4241 C C . PRO A 1 555 ? -3.822 -38.932 -54.081 1.00 67.94 555 PRO A C 1
ATOM 4243 O O . PRO A 1 555 ? -3.397 -40.029 -53.718 1.00 67.94 555 PRO A O 1
ATOM 4246 N N . ASP A 1 556 ? -3.382 -38.321 -55.185 1.00 70.94 556 ASP A N 1
ATOM 4247 C CA . ASP A 1 556 ? -2.549 -38.972 -56.209 1.00 70.94 556 ASP A CA 1
ATOM 4248 C C . ASP A 1 556 ? -1.091 -39.215 -55.771 1.00 70.94 556 ASP A C 1
ATOM 4250 O O . ASP A 1 556 ? -0.378 -39.983 -56.418 1.00 70.94 556 ASP A O 1
ATOM 4254 N N . CYS A 1 557 ? -0.661 -38.613 -54.656 1.00 60.06 557 CYS A N 1
ATOM 4255 C CA . CYS A 1 557 ? 0.686 -38.749 -54.088 1.00 60.06 557 CYS A CA 1
ATOM 4256 C C . CYS A 1 557 ? 0.686 -39.412 -52.697 1.00 60.06 557 CYS A C 1
ATOM 4258 O O . CYS A 1 557 ? 1.645 -39.257 -51.948 1.00 60.06 557 CYS A O 1
ATOM 4260 N N . GLY A 1 558 ? -0.385 -40.129 -52.329 1.00 63.84 558 GLY A N 1
ATOM 4261 C CA . GLY A 1 558 ? -0.536 -40.694 -50.983 1.00 63.84 558 GLY A CA 1
ATOM 4262 C C . GLY A 1 558 ? -0.947 -39.635 -49.962 1.00 63.84 558 GLY A C 1
ATOM 4263 O O . GLY A 1 558 ? -0.284 -39.489 -48.946 1.00 63.84 558 GLY A O 1
ATOM 4264 N N . GLY A 1 559 ? -2.029 -38.900 -50.253 1.00 72.31 559 GLY A N 1
ATOM 4265 C CA . GLY A 1 559 ? -2.441 -37.609 -49.669 1.00 72.31 559 GLY A CA 1
ATOM 4266 C C . GLY A 1 559 ? -2.477 -37.392 -48.152 1.00 72.31 559 GLY A C 1
ATOM 4267 O O . GLY A 1 559 ? -2.924 -36.333 -47.748 1.00 72.31 559 GLY A O 1
ATOM 4268 N N . GLY A 1 560 ? -2.020 -38.318 -47.313 1.00 82.94 560 GLY A N 1
ATOM 4269 C CA . GLY A 1 560 ? -1.642 -38.060 -45.922 1.00 82.94 560 GLY A CA 1
ATOM 4270 C C . GLY A 1 560 ? -0.125 -37.896 -45.780 1.00 82.94 560 GLY A C 1
ATOM 4271 O O . GLY A 1 560 ? 0.358 -36.780 -45.616 1.00 82.94 560 GLY A O 1
ATOM 4272 N N . VAL A 1 561 ? 0.624 -38.998 -45.882 1.00 87.75 561 VAL A N 1
ATOM 4273 C CA . VAL A 1 561 ? 2.079 -39.048 -45.655 1.00 87.75 561 VAL A CA 1
ATOM 4274 C C . VAL A 1 561 ? 2.799 -39.621 -46.877 1.00 87.75 561 VAL A C 1
ATOM 4276 O O . VAL A 1 561 ? 2.416 -40.677 -47.385 1.00 87.75 561 VAL A O 1
ATOM 4279 N N . TYR A 1 562 ? 3.872 -38.960 -47.311 1.00 87.19 562 TYR A N 1
ATOM 4280 C CA . TYR A 1 562 ? 4.763 -39.420 -48.376 1.00 87.19 562 TYR A CA 1
ATOM 4281 C C . TYR A 1 562 ? 6.192 -39.612 -47.853 1.00 87.19 562 TYR A C 1
ATOM 4283 O O . TYR A 1 562 ? 6.805 -38.670 -47.353 1.00 87.19 562 TYR A O 1
ATOM 4291 N N . CYS A 1 563 ? 6.722 -40.833 -47.982 1.00 82.00 563 CYS A N 1
ATOM 4292 C CA . CYS A 1 563 ? 8.064 -41.199 -47.521 1.00 82.00 563 CYS A CA 1
ATOM 4293 C C . CYS A 1 563 ? 8.954 -41.621 -48.699 1.00 82.00 563 CYS A C 1
ATOM 4295 O O . CYS A 1 563 ? 8.596 -42.542 -49.440 1.00 82.00 563 CYS A O 1
ATOM 4297 N N . THR A 1 564 ? 10.133 -41.012 -48.834 1.00 80.06 564 THR A N 1
ATOM 4298 C CA . THR A 1 564 ? 11.162 -41.390 -49.820 1.00 80.06 564 THR A CA 1
ATOM 4299 C C . THR A 1 564 ? 12.510 -41.611 -49.154 1.00 80.06 564 THR A C 1
ATOM 4301 O O . THR A 1 564 ? 12.887 -40.877 -48.245 1.00 80.06 564 THR A O 1
ATOM 4304 N N . ASP A 1 565 ? 13.212 -42.672 -49.570 1.00 68.00 565 ASP A N 1
ATOM 4305 C CA . ASP A 1 565 ? 14.569 -43.018 -49.115 1.00 68.00 565 ASP A CA 1
ATOM 4306 C C . ASP A 1 565 ? 14.767 -42.996 -47.577 1.00 68.00 565 ASP A C 1
ATOM 4308 O O . ASP A 1 565 ? 15.838 -42.659 -47.079 1.00 68.00 565 ASP A O 1
ATOM 4312 N N . SER A 1 566 ? 13.728 -43.385 -46.823 1.00 62.00 566 SER A N 1
ATOM 4313 C CA . SER A 1 566 ? 13.647 -43.280 -45.354 1.00 62.00 566 SER A CA 1
ATOM 4314 C C . SER A 1 566 ? 13.381 -44.638 -44.681 1.00 62.00 566 SER A C 1
ATOM 4316 O O . SER A 1 566 ? 12.781 -45.528 -45.288 1.00 62.00 566 SER A O 1
ATOM 4318 N N . SER A 1 567 ? 13.810 -44.815 -43.422 1.00 60.69 567 SER A N 1
ATOM 4319 C CA . SER A 1 567 ? 13.610 -46.052 -42.628 1.00 60.69 567 SER A CA 1
ATOM 4320 C C . SER A 1 567 ? 12.575 -45.933 -41.490 1.00 60.69 567 SER A C 1
ATOM 4322 O O . SER A 1 567 ? 12.527 -46.796 -40.613 1.00 60.69 567 SER A O 1
ATOM 4324 N N . SER A 1 568 ? 11.751 -44.880 -41.493 1.00 49.38 568 SER A N 1
ATOM 4325 C CA . SER A 1 568 ? 10.885 -44.450 -40.382 1.00 49.38 568 SER A CA 1
ATOM 4326 C C . SER A 1 568 ? 9.652 -45.338 -40.111 1.00 49.38 568 SER A C 1
ATOM 4328 O O . SER A 1 568 ? 9.045 -45.896 -41.027 1.00 49.38 568 SER A O 1
ATOM 4330 N N . HIS A 1 569 ? 9.239 -45.414 -38.838 1.00 45.59 569 HIS A N 1
ATOM 4331 C CA . HIS A 1 569 ? 7.935 -45.932 -38.399 1.00 45.59 569 HIS A CA 1
ATOM 4332 C C . HIS A 1 569 ? 6.905 -44.785 -38.421 1.00 45.59 569 HIS A C 1
ATOM 4334 O O . HIS A 1 569 ? 7.003 -43.867 -37.615 1.00 45.59 569 HIS A O 1
ATOM 4340 N N . CYS A 1 570 ? 5.921 -44.832 -39.323 1.00 43.06 570 CYS A N 1
ATOM 4341 C CA . CYS A 1 570 ? 4.720 -43.989 -39.250 1.00 43.06 570 CYS A CA 1
ATOM 4342 C C . CYS A 1 570 ? 3.611 -44.819 -38.590 1.00 43.06 570 CYS A C 1
ATOM 4344 O O . CYS A 1 570 ? 3.167 -45.805 -39.187 1.00 43.06 570 CYS A O 1
ATOM 4346 N N . GLY A 1 571 ? 3.262 -44.485 -37.346 1.00 40.94 571 GLY A N 1
ATOM 4347 C CA . GLY A 1 571 ? 2.263 -45.177 -36.523 1.00 40.94 571 GLY A CA 1
ATOM 4348 C C . GLY A 1 571 ? 0.971 -44.392 -36.419 1.00 40.94 571 GLY A C 1
ATOM 4349 O O . GLY A 1 571 ? 1.070 -43.153 -36.301 1.00 40.94 571 GLY A O 1
#